Protein AF-A0A1I6D0N3-F1 (afdb_monomer_lite)

Secondary structure (DSSP, 8-state):
-HHHHHHTTHHHHHHHHGGGGGGHHHHHHHHHHHHHHHHHHHHHHHHHHHHHHHHHTT--HHHHGGGHHHHHHHHHHHHHHHHHHHHHHHHHHHHHHHHHHHHHHHHHHHHTTTTGGGS-HHHHHHHHHHHHHHHHHIIIIIHHHHHHHHHHHHHHHHHHHHH-THHHHHHHHHHHHHHHHHHHHHHHHHHHHHHHHHHHHHHHHHHHHHHHHHHHHHT---TTHHHHHHHTTHHHHHHHHHHHHTSTHHHHHHHHHHHHSPS-SSPEEEEET-TTTHHHHHHHHTT-EEEEEES-HHHHHHHHHHHHHTT---EEEE--TTS--SPTT--SEEEE-S-TTSSSSHHHHHHHHHHHTT-------SSSSHHHHHHHHHHHHHHHHT-HHHHHHHHHHHHHHHHHHHHHHTT--SPPPEEEEEE--S-TTS--BEESSSHHHHHHHHTT-EETTHHHHTT-EEPPPHHHHHHH--SEEEEE----SSTT----STTS-HHHHHHHHHHHHTSTTGGGSHHHHTT-B-

Sequence (526 aa):
MSGMLARLHLAGFAKLLVYLRPYWKGMAISVSSGTFHHLFAIAGTALAAYLVGLAATGGGREQIWPFLPVLALLVTLRVIMYFTDMYVAHEVAFRILVEFRIKIYQAVERVAPAYLLNMRSGQLASTLMADTEVLEWFFAHTAGSFLVAVLVSLVTLVMLGLVHWLLPLAVLPWMIVLFSVPFWLRTRADRQGRDTRDKLAEINSEAVDGVQGLREILCIGYSKKNENYWQGRSGSYSKHILGEMNSFKKDAWTELIDEHRPPGKPLKVLDIGTGPGFFALLLSGMGHRVTAIDCTDNMLAEAENNVRAAGYQVEFYNMDSHQLDFAGGTFDLIICRNLTWTLRDPIKDALARLEQAGIPVLFVDFYMEPMTNSTKSMLLLGEIMGEKQRAQEIVDFYNDQVDVVYSRLAGINGNKPDVYIECASKGPDDYGISYGNVGWGSIVTKAGGNNIAEPPLGEKSEALSPEYLVDNSPDIIILTGRHWSTPGSLRLGYVTSPDEARSSMEPFIRRPGWNTIDAVKNNRNG

Organism: NCBI:txid1121426

Radius of gyration: 35.49 Å; chains: 1; bounding box: 78×74×99 Å

pLDDT: mean 78.9, std 16.51, range [34.53, 98.19]

Foldseek 3Di:
DVVVCVVVVVVVVVVLVVLCVVVVVLLVLLLVLLLLLVVLVVVLVVLVVVLVVCVVVVNDPVVNVVCPVVSVVSVVSSVVSVVSNQVSQLVSLVVSLVVQLVVVVVVLVVCPPVPQLADVSVVVNVVSNVVSVVSSCCRSPNPSVVSSVVSNLVVVLVVLVVVPVVRSVVCVVVVVVVVCVCVVCVVVVVVVVVVVVVVVVVVVVVVVCVVVVVVVLQVQLDLVVVQVVCQVCLVVVLVVLVVCCVDCNLVVVLVVCVVPADDDPAWEEEEEQCFLNNPVQSSVVVRYAYEYEHLYPSRVVNNVVVCVVSVGDYHYDNDDPVDDPDDPPPGRYYDYDPCQSSDNGNPVVVVVVCVVVVNDDDDQDCWFCVPPRNLVNLCVVCVVVVNNVVSVVVSVVVVVVLVVQVVVVVPDDDQAFEEWEFAQLAALQDGGKTAACTGVNVVCVSSRHDYLVNVVAPHHIGGDDPVSCLVVQTQAYHYDFDCHPHPLGQHDDSNADPVNNVVSCVSNCVRPSNCNRNCSVVVRYD

InterPro domains:
  IPR002491 ABC transporter periplasmic binding domain [PS50983] (268-526)
  IPR011527 ABC transporter type 1, transmembrane domain [PF00664] (29-222)
  IPR011527 ABC transporter type 1, transmembrane domain [PS50929] (39-217)
  IPR029063 S-adenosyl-L-methionine-dependent methyltransferase superfamily [G3DSA:3.40.50.150] (249-357)
  IPR029063 S-adenosyl-L-methionine-dependent methyltransferase superfamily [SSF53335] (222-346)
  IPR036640 ABC transporter type 1, transmembrane domain superfamily [G3DSA:1.20.1560.10] (9-248)
  IPR036640 ABC transporter type 1, transmembrane domain superfamily [SSF90123] (15-240)
  IPR041698 Methyltransferase domain 25 [PF13649] (269-354)
  IPR050902 ABC Transporter Solute-Binding [PTHR30535] (346-524)

Structure (mmCIF, N/CA/C/O backbone):
data_AF-A0A1I6D0N3-F1
#
_entry.id   AF-A0A1I6D0N3-F1
#
loop_
_atom_site.group_PDB
_atom_site.id
_atom_site.type_symbol
_atom_site.label_atom_id
_atom_site.label_alt_id
_atom_site.label_comp_id
_atom_site.label_asym_id
_atom_site.label_entity_id
_atom_site.label_seq_id
_atom_site.pdbx_PDB_ins_code
_atom_site.Cartn_x
_atom_site.Cartn_y
_atom_site.Cartn_z
_atom_site.occupancy
_atom_site.B_iso_or_equiv
_atom_site.auth_seq_id
_atom_site.auth_comp_id
_atom_site.auth_asym_id
_atom_site.auth_atom_id
_atom_site.pdbx_PDB_model_num
ATOM 1 N N . MET A 1 1 ? -14.022 18.861 -30.958 1.00 40.09 1 MET A N 1
ATOM 2 C CA . MET A 1 1 ? -12.741 18.438 -30.336 1.00 40.09 1 MET A CA 1
ATOM 3 C C . MET A 1 1 ? -12.859 18.006 -28.867 1.00 40.09 1 MET A C 1
ATOM 5 O O . MET A 1 1 ? -12.194 17.042 -28.513 1.00 40.09 1 MET A O 1
ATOM 9 N N . SER A 1 2 ? -13.689 18.627 -28.009 1.00 44.53 2 SER A N 1
ATOM 10 C CA . SER A 1 2 ? -13.727 18.293 -26.564 1.00 44.53 2 SER A CA 1
ATOM 11 C C . SER A 1 2 ? -14.291 16.899 -26.223 1.00 44.53 2 SER A C 1
ATOM 13 O O . SER A 1 2 ? -13.794 16.256 -25.303 1.00 44.53 2 SER A O 1
ATOM 15 N N . GLY A 1 3 ? -15.251 16.374 -26.997 1.00 34.53 3 GLY A N 1
ATOM 16 C CA . GLY A 1 3 ? -15.843 15.045 -26.752 1.00 34.53 3 GLY A CA 1
ATOM 17 C C . GLY A 1 3 ? -14.919 13.854 -27.053 1.00 34.53 3 GLY A C 1
ATOM 18 O O . GLY A 1 3 ? -14.997 12.824 -26.386 1.00 34.53 3 GLY A O 1
ATOM 19 N N . MET A 1 4 ? -13.998 14.001 -28.012 1.00 37.34 4 MET A N 1
ATOM 20 C CA . MET A 1 4 ? -13.029 12.954 -28.371 1.00 37.34 4 MET A CA 1
ATOM 21 C C . MET A 1 4 ? -11.905 12.851 -27.327 1.00 37.34 4 MET A C 1
ATOM 23 O O . MET A 1 4 ? -11.496 11.755 -26.958 1.00 37.34 4 MET A O 1
ATOM 27 N N . LEU A 1 5 ? -11.475 13.993 -26.779 1.00 39.56 5 LEU A N 1
ATOM 28 C CA . LEU A 1 5 ? -10.474 14.076 -25.708 1.00 39.56 5 LEU A CA 1
ATOM 29 C C . LEU A 1 5 ? -10.996 13.535 -24.365 1.00 39.56 5 LEU A C 1
ATOM 31 O O . LEU A 1 5 ? -10.234 12.920 -23.619 1.00 39.56 5 LEU A O 1
ATOM 35 N N . ALA A 1 6 ? -12.291 13.712 -24.078 1.00 39.84 6 ALA A N 1
ATOM 36 C CA . ALA A 1 6 ? -12.935 13.173 -22.879 1.00 39.84 6 ALA A CA 1
ATOM 37 C C . ALA A 1 6 ? -13.032 11.636 -22.905 1.00 39.84 6 ALA A C 1
ATOM 39 O O . ALA A 1 6 ? -12.724 10.989 -21.908 1.00 39.84 6 ALA A O 1
ATOM 40 N N . ARG A 1 7 ? -13.360 11.036 -24.061 1.00 48.97 7 ARG A N 1
ATOM 41 C CA . ARG A 1 7 ? -13.402 9.567 -24.235 1.00 48.97 7 ARG A CA 1
ATOM 42 C C . ARG A 1 7 ? -12.024 8.894 -24.178 1.00 48.97 7 ARG A C 1
ATOM 44 O O . ARG A 1 7 ? -11.944 7.692 -23.957 1.00 48.97 7 ARG A O 1
ATOM 51 N N . LEU A 1 8 ? -10.942 9.654 -24.353 1.00 48.25 8 LEU A N 1
ATOM 52 C CA . LEU A 1 8 ? -9.568 9.147 -24.349 1.00 48.25 8 LEU A CA 1
ATOM 53 C C . LEU A 1 8 ? -8.839 9.311 -23.000 1.00 48.25 8 LEU A C 1
ATOM 55 O O . LEU A 1 8 ? -7.683 8.910 -22.924 1.00 48.25 8 LEU A O 1
ATOM 59 N N . HIS A 1 9 ? -9.462 9.873 -21.951 1.00 54.34 9 HIS A N 1
ATOM 60 C CA . HIS A 1 9 ? -8.785 10.308 -20.706 1.00 54.34 9 HIS A CA 1
ATOM 61 C C . HIS A 1 9 ? -7.622 11.312 -20.922 1.00 54.34 9 HIS A C 1
ATOM 63 O O . HIS A 1 9 ? -6.888 11.642 -19.993 1.00 54.34 9 HIS A O 1
ATOM 69 N N . LEU A 1 10 ? -7.494 11.893 -22.122 1.00 55.59 10 LEU A N 1
ATOM 70 C CA . LEU A 1 10 ? -6.483 12.906 -22.466 1.00 55.59 10 LEU A CA 1
ATOM 71 C C . LEU A 1 10 ? -6.702 14.241 -21.738 1.00 55.59 10 LEU A C 1
ATOM 73 O O . LEU A 1 10 ? -5.787 15.054 -21.656 1.00 55.59 10 LEU A O 1
ATOM 77 N N . ALA A 1 11 ? -7.895 14.471 -21.183 1.00 57.62 11 ALA A N 1
ATOM 78 C CA . ALA A 1 11 ? -8.196 15.668 -20.402 1.00 57.62 11 ALA A CA 1
ATOM 79 C C . ALA A 1 11 ? -7.363 15.762 -19.107 1.00 57.62 11 ALA A C 1
ATOM 81 O O . ALA A 1 11 ? -6.979 16.863 -18.717 1.00 57.62 11 ALA A O 1
ATOM 82 N N . GLY A 1 12 ? -7.056 14.629 -18.461 1.00 64.81 12 GLY A N 1
ATOM 83 C CA . GLY A 1 12 ? -6.162 14.588 -17.296 1.00 64.81 12 GLY A CA 1
ATOM 84 C C . GLY A 1 12 ? -4.713 14.878 -17.690 1.00 64.81 12 GLY A C 1
ATOM 85 O O . GLY A 1 12 ? -4.076 15.752 -17.111 1.00 64.81 12 GLY A O 1
ATOM 86 N N . PHE A 1 13 ? -4.242 14.233 -18.761 1.00 68.94 13 PHE A N 1
ATOM 87 C CA . PHE A 1 13 ? -2.912 14.446 -19.340 1.00 68.94 13 PHE A CA 1
ATOM 88 C C . PHE A 1 13 ? -2.682 15.913 -19.742 1.00 68.94 13 PHE A C 1
ATOM 90 O O . PHE A 1 13 ? -1.691 16.526 -19.357 1.00 68.94 13 PHE A O 1
ATOM 97 N N . ALA A 1 14 ? -3.642 16.519 -20.447 1.00 73.12 14 ALA A N 1
ATOM 98 C CA . ALA A 1 14 ? -3.571 17.918 -20.861 1.00 73.12 14 ALA A CA 1
ATOM 99 C C . ALA A 1 14 ? -3.561 18.892 -19.671 1.00 73.12 14 ALA A C 1
ATOM 101 O O . ALA A 1 14 ? -2.875 19.910 -19.727 1.00 73.12 14 ALA A O 1
ATOM 102 N N . LYS A 1 15 ? -4.281 18.581 -18.583 1.00 77.31 15 LYS A N 1
ATOM 103 C CA . LYS A 1 15 ? -4.237 19.372 -17.343 1.00 77.31 15 LYS A CA 1
ATOM 104 C C . LYS A 1 15 ? -2.877 19.272 -16.651 1.00 77.31 15 LYS A C 1
ATOM 106 O O . LYS A 1 15 ? -2.377 20.291 -16.189 1.00 77.31 15 LYS A O 1
ATOM 111 N N . LEU A 1 16 ? -2.263 18.088 -16.620 1.00 80.31 16 LEU A N 1
ATOM 112 C CA . LEU A 1 16 ? -0.935 17.887 -16.027 1.00 80.31 16 LEU A CA 1
ATOM 113 C C . LEU A 1 16 ? 0.164 18.619 -16.809 1.00 80.31 16 LEU A C 1
ATOM 115 O O . LEU A 1 16 ? 1.041 19.225 -16.200 1.00 80.31 16 LEU A O 1
ATOM 119 N N . LEU A 1 17 ? 0.073 18.669 -18.143 1.00 81.62 17 LEU A N 1
ATOM 120 C CA . LEU A 1 17 ? 1.025 19.415 -18.978 1.00 81.62 17 LEU A CA 1
ATOM 121 C C . LEU A 1 17 ? 1.063 20.923 -18.678 1.00 81.62 17 LEU A C 1
ATOM 123 O O . LEU A 1 17 ? 2.084 21.568 -18.909 1.00 81.62 17 LEU A O 1
ATOM 127 N N . VAL A 1 18 ? -0.013 21.509 -18.141 1.00 84.56 18 VAL A N 1
ATOM 128 C CA . VAL A 1 18 ? -0.022 22.931 -17.753 1.00 84.56 18 VAL A CA 1
ATOM 129 C C . VAL A 1 18 ? 1.000 23.213 -16.647 1.00 84.56 18 VAL A C 1
ATOM 131 O O . VAL A 1 18 ? 1.599 24.288 -16.643 1.00 84.56 18 VAL A O 1
ATOM 134 N N . TYR A 1 19 ? 1.264 22.244 -15.766 1.00 85.19 19 TYR A N 1
ATOM 135 C CA . TYR A 1 19 ? 2.221 22.383 -14.664 1.00 85.19 19 TYR A CA 1
ATOM 136 C C . TYR A 1 19 ? 3.685 22.369 -15.123 1.00 85.19 19 TYR A C 1
ATOM 138 O O . TYR A 1 19 ? 4.556 22.800 -14.377 1.00 85.19 19 TYR A O 1
ATOM 146 N N . LEU A 1 20 ? 3.963 21.975 -16.371 1.00 86.06 20 LEU A N 1
ATOM 147 C CA . LEU A 1 20 ? 5.297 22.100 -16.969 1.00 86.06 20 LEU A CA 1
ATOM 148 C C . LEU A 1 20 ? 5.605 23.523 -17.455 1.00 86.06 20 LEU A C 1
ATOM 150 O O . LEU A 1 20 ? 6.767 23.836 -17.704 1.00 86.06 20 LEU A O 1
ATOM 154 N N . ARG A 1 21 ? 4.601 24.406 -17.593 1.00 87.44 21 ARG A N 1
ATOM 155 C CA . ARG A 1 21 ? 4.797 25.765 -18.137 1.00 87.44 21 ARG A CA 1
ATOM 156 C C . ARG A 1 21 ? 5.858 26.587 -17.397 1.00 87.44 21 ARG A C 1
ATOM 158 O O . ARG A 1 21 ? 6.668 27.196 -18.089 1.00 87.44 21 ARG A O 1
ATOM 165 N N . PRO A 1 22 ? 5.911 26.627 -16.052 1.00 90.69 22 PRO A N 1
ATOM 166 C CA . PRO A 1 22 ? 6.953 27.374 -15.340 1.00 90.69 22 PRO A CA 1
ATOM 167 C C . PRO A 1 22 ? 8.358 26.795 -15.572 1.00 90.69 22 PRO A C 1
ATOM 169 O O . PRO A 1 22 ? 9.342 27.531 -15.584 1.00 90.69 22 PRO A O 1
ATOM 172 N N . TYR A 1 23 ? 8.438 25.488 -15.830 1.00 92.62 23 TYR A N 1
ATOM 173 C CA . TYR A 1 23 ? 9.673 24.716 -15.977 1.00 92.62 23 TYR A CA 1
ATOM 174 C C . TYR A 1 23 ? 10.038 24.424 -17.440 1.00 92.62 23 TYR A C 1
ATOM 176 O O . TYR A 1 23 ? 10.870 23.559 -17.719 1.00 92.62 23 TYR A O 1
ATOM 184 N N . TRP A 1 24 ? 9.459 25.166 -18.392 1.00 90.75 24 TRP A N 1
ATOM 185 C CA . TRP A 1 24 ? 9.611 24.906 -19.827 1.00 90.75 24 TRP A CA 1
ATOM 186 C C . TRP A 1 24 ? 11.070 24.904 -20.302 1.00 90.75 24 TRP A C 1
ATOM 188 O O . TRP A 1 24 ? 11.400 24.174 -21.230 1.00 90.75 24 TRP A O 1
ATOM 198 N N . LYS A 1 25 ? 11.953 25.685 -19.660 1.00 95.31 25 LYS A N 1
ATOM 199 C CA . LYS A 1 25 ? 13.389 25.717 -19.981 1.00 95.31 25 LYS A CA 1
ATOM 200 C C . LYS A 1 25 ? 14.073 24.395 -19.645 1.00 95.31 25 LYS A C 1
ATOM 202 O O . LYS A 1 25 ? 14.798 23.866 -20.478 1.00 95.31 25 LYS A O 1
ATOM 207 N N . GLY A 1 26 ? 13.814 23.854 -18.453 1.00 93.81 26 GLY A N 1
ATOM 208 C CA . GLY A 1 26 ? 14.340 22.551 -18.045 1.00 93.81 26 GLY A CA 1
ATOM 209 C C . GLY A 1 26 ? 13.805 21.448 -18.953 1.00 93.81 26 GLY A C 1
ATOM 210 O O . GLY A 1 26 ? 14.575 20.662 -19.492 1.00 93.81 26 GLY A O 1
ATOM 211 N N . MET A 1 27 ? 12.504 21.481 -19.247 1.00 93.06 27 MET A N 1
ATOM 212 C CA . MET A 1 27 ? 11.891 20.549 -20.193 1.00 93.06 27 MET A CA 1
ATOM 213 C C . MET A 1 27 ? 12.505 20.645 -21.599 1.00 93.06 27 MET A C 1
ATOM 215 O O . MET A 1 27 ? 12.766 19.626 -22.227 1.00 93.06 27 MET A O 1
ATOM 219 N N . ALA A 1 28 ? 12.781 21.853 -22.097 1.00 94.75 28 ALA A N 1
ATOM 220 C CA . ALA A 1 28 ? 13.428 22.046 -23.393 1.00 94.75 28 ALA A CA 1
ATOM 221 C C . ALA A 1 28 ? 14.863 21.495 -23.410 1.00 94.75 28 ALA A C 1
ATOM 223 O O . ALA A 1 28 ? 15.262 20.888 -24.403 1.00 94.75 28 ALA A O 1
ATOM 224 N N . ILE A 1 29 ? 15.621 21.666 -22.321 1.00 96.31 29 ILE A N 1
ATOM 225 C CA . ILE A 1 29 ? 16.972 21.105 -22.174 1.00 96.31 29 ILE A CA 1
ATOM 226 C C . ILE A 1 29 ? 16.918 19.576 -22.131 1.00 96.31 29 ILE A C 1
ATOM 228 O O . ILE A 1 29 ? 17.685 18.942 -22.852 1.00 96.31 29 ILE A O 1
ATOM 232 N N . SER A 1 30 ? 16.003 18.992 -21.353 1.00 95.75 30 SER A N 1
ATOM 233 C CA . SER A 1 30 ? 15.794 17.539 -21.294 1.00 95.75 30 SER A CA 1
ATOM 234 C C . SER A 1 30 ? 15.414 16.989 -22.670 1.00 95.75 30 SER A C 1
ATOM 236 O O . SER A 1 30 ? 16.158 16.193 -23.227 1.00 95.75 30 SER A O 1
ATOM 238 N N . VAL A 1 31 ? 14.364 17.512 -23.314 1.00 96.00 31 VAL A N 1
ATOM 239 C CA . VAL A 1 31 ? 13.933 17.049 -24.647 1.00 96.00 31 VAL A CA 1
ATOM 240 C C . VAL A 1 31 ? 15.037 17.208 -25.697 1.00 96.00 31 VAL A C 1
ATOM 242 O O . VAL A 1 31 ? 15.226 16.320 -26.531 1.00 96.00 31 VAL A O 1
ATOM 245 N N . SER A 1 32 ? 15.799 18.305 -25.666 1.00 96.62 32 SER A N 1
ATOM 246 C CA . SER A 1 32 ? 16.928 18.498 -26.586 1.00 96.62 32 SER A CA 1
ATOM 247 C C . SER A 1 32 ? 18.033 17.475 -26.328 1.00 96.62 32 SER A C 1
ATOM 249 O O . SER A 1 32 ? 18.493 16.820 -27.262 1.00 96.62 32 SER A O 1
ATOM 251 N N . SER A 1 33 ? 18.418 17.289 -25.064 1.00 97.38 33 SER A N 1
ATOM 252 C CA . 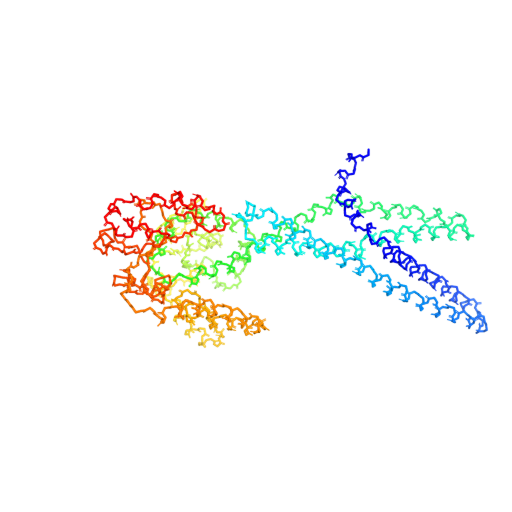SER A 1 33 ? 19.452 16.331 -24.657 1.00 97.38 33 SER A CA 1
ATOM 253 C C . SER A 1 33 ? 19.030 14.897 -24.975 1.00 97.38 33 SER A C 1
ATOM 255 O O . SER A 1 33 ? 19.789 14.175 -25.612 1.00 97.38 33 SER A O 1
ATOM 257 N N . GLY A 1 34 ? 17.794 14.504 -24.663 1.00 96.75 34 GLY A N 1
ATOM 258 C CA . GLY A 1 34 ? 17.230 13.201 -25.015 1.00 96.75 34 GLY A CA 1
ATOM 259 C C . GLY A 1 34 ? 17.187 12.973 -26.530 1.00 96.75 34 GLY A C 1
ATOM 260 O O . GLY A 1 34 ? 17.546 11.900 -27.016 1.00 96.75 34 GLY A O 1
ATOM 261 N N . THR A 1 35 ? 16.852 14.003 -27.314 1.00 97.38 35 THR A N 1
ATOM 262 C CA . THR A 1 35 ? 16.897 13.921 -28.784 1.00 97.38 35 THR A CA 1
ATOM 263 C C . THR A 1 35 ? 18.326 13.683 -29.277 1.00 97.38 35 THR A C 1
ATOM 265 O O . THR A 1 35 ? 18.564 12.743 -30.036 1.00 97.38 35 THR A O 1
ATOM 268 N N . PHE A 1 36 ? 19.303 14.469 -28.814 1.00 97.69 36 PHE A N 1
ATOM 269 C CA . PHE A 1 36 ? 20.709 14.284 -29.188 1.00 97.69 36 PHE A CA 1
ATOM 270 C C . PHE A 1 36 ? 21.286 12.954 -28.698 1.00 97.69 36 PHE A C 1
ATOM 272 O O . PHE A 1 36 ? 22.036 12.319 -29.434 1.00 97.69 36 PHE A O 1
ATOM 279 N N . HIS A 1 37 ? 20.899 12.483 -27.511 1.00 97.25 37 HIS A N 1
ATOM 280 C CA . HIS A 1 37 ? 21.268 11.167 -26.996 1.00 97.25 37 HIS A CA 1
ATOM 281 C C . HIS A 1 37 ? 20.932 10.059 -28.004 1.00 97.25 37 HIS A C 1
ATOM 283 O O . HIS A 1 37 ? 21.799 9.259 -28.369 1.00 97.25 37 HIS A O 1
ATOM 289 N N . HIS A 1 38 ? 19.694 10.038 -28.502 1.00 97.44 38 HIS A N 1
ATOM 290 C CA . HIS A 1 38 ? 19.274 9.048 -29.489 1.00 97.44 38 HIS A CA 1
ATOM 291 C C . HIS A 1 38 ? 19.898 9.283 -30.867 1.00 97.44 38 HIS A C 1
ATOM 293 O O . HIS A 1 38 ? 20.305 8.318 -31.511 1.00 97.44 38 HIS A O 1
ATOM 299 N N . LEU A 1 39 ? 20.037 10.533 -31.318 1.00 96.69 39 LEU A N 1
ATOM 300 C CA . LEU A 1 39 ? 20.673 10.828 -32.607 1.00 96.69 39 LEU A CA 1
ATOM 301 C C . LEU A 1 39 ? 22.152 10.419 -32.631 1.00 96.69 39 LEU A C 1
ATOM 303 O O . LEU A 1 39 ? 22.596 9.830 -33.613 1.00 96.69 39 LEU A O 1
ATOM 307 N N . PHE A 1 40 ? 22.906 10.650 -31.553 1.00 97.69 40 PHE A N 1
ATOM 308 C CA . PHE A 1 40 ? 24.288 10.177 -31.437 1.00 97.69 40 PHE A CA 1
ATOM 309 C C . PHE A 1 40 ? 24.373 8.655 -31.360 1.00 97.69 40 PHE A C 1
ATOM 311 O O . PHE A 1 40 ? 25.308 8.074 -31.908 1.00 97.69 40 PHE A O 1
ATOM 318 N N . ALA A 1 41 ? 23.391 7.994 -30.738 1.00 96.94 41 ALA A N 1
ATOM 319 C CA . ALA A 1 41 ? 23.299 6.539 -30.775 1.00 96.94 41 ALA A CA 1
ATOM 320 C C . ALA A 1 41 ? 23.098 6.030 -32.211 1.00 96.94 41 ALA A C 1
ATOM 322 O O . ALA A 1 41 ? 23.856 5.175 -32.656 1.00 96.94 41 ALA A O 1
ATOM 323 N N . ILE A 1 42 ? 22.145 6.602 -32.956 1.00 95.12 42 ILE A N 1
ATOM 324 C CA . ILE A 1 42 ? 21.871 6.239 -34.354 1.00 95.12 42 ILE A CA 1
ATOM 325 C C . ILE A 1 42 ? 23.097 6.508 -35.236 1.00 95.12 42 ILE A C 1
ATOM 327 O O . ILE A 1 42 ? 23.515 5.628 -35.984 1.00 95.12 42 ILE A O 1
ATOM 331 N N . ALA A 1 43 ? 23.710 7.689 -35.119 1.00 94.81 43 ALA A N 1
ATOM 332 C CA . ALA A 1 43 ? 24.905 8.055 -35.875 1.00 94.81 43 ALA A CA 1
ATOM 333 C C . ALA A 1 43 ? 26.097 7.143 -35.546 1.00 94.81 43 ALA A C 1
ATOM 335 O O . ALA A 1 43 ? 26.794 6.690 -36.451 1.00 94.81 43 ALA A O 1
ATOM 336 N N . GLY A 1 44 ? 26.307 6.829 -34.264 1.00 95.94 44 GLY A N 1
ATOM 337 C CA . GLY A 1 44 ? 27.352 5.910 -33.818 1.00 95.94 44 GLY A CA 1
ATOM 338 C C . GLY A 1 44 ? 27.137 4.491 -34.344 1.00 95.94 44 GLY A C 1
ATOM 339 O O . GLY A 1 44 ? 28.078 3.878 -34.840 1.00 95.94 44 GLY A O 1
ATOM 340 N N . THR A 1 45 ? 25.900 3.986 -34.312 1.00 94.75 45 THR A N 1
ATOM 341 C CA . THR A 1 45 ? 25.553 2.675 -34.880 1.00 94.75 45 THR A CA 1
ATOM 342 C C . THR A 1 45 ? 25.718 2.651 -36.399 1.00 94.75 45 THR A C 1
ATOM 344 O O . THR A 1 45 ? 26.263 1.685 -36.928 1.00 94.75 45 THR A O 1
ATOM 347 N N . ALA A 1 46 ? 25.316 3.709 -37.107 1.00 92.88 46 ALA A N 1
ATOM 348 C CA . ALA A 1 46 ? 25.508 3.818 -38.552 1.00 92.88 46 ALA A CA 1
ATOM 349 C C . ALA A 1 46 ? 26.999 3.858 -38.930 1.00 92.88 46 ALA A C 1
ATOM 351 O O . ALA A 1 46 ? 27.425 3.140 -39.834 1.00 92.88 46 ALA A O 1
ATOM 352 N N . LEU A 1 47 ? 27.807 4.637 -38.201 1.00 95.00 47 LEU A N 1
ATOM 353 C CA . LEU A 1 47 ? 29.256 4.690 -38.392 1.00 95.00 47 LEU A CA 1
ATOM 354 C C . LEU A 1 47 ? 29.910 3.337 -38.086 1.00 95.00 47 LEU A C 1
ATOM 356 O O . LEU A 1 47 ? 30.751 2.880 -38.852 1.00 95.00 47 LEU A O 1
ATOM 360 N N . ALA A 1 48 ? 29.501 2.661 -37.012 1.00 94.69 48 ALA A N 1
ATOM 361 C CA . ALA A 1 48 ? 29.996 1.326 -36.688 1.00 94.69 48 ALA A CA 1
ATOM 362 C C . ALA A 1 48 ? 29.657 0.310 -37.792 1.00 94.69 48 ALA A C 1
ATOM 364 O O . ALA A 1 48 ? 30.533 -0.440 -38.216 1.00 94.69 48 ALA A O 1
ATOM 365 N N . ALA A 1 49 ? 28.423 0.323 -38.309 1.00 94.25 49 ALA A N 1
ATOM 366 C CA . ALA A 1 49 ? 28.016 -0.530 -39.426 1.00 94.25 49 ALA A CA 1
ATOM 367 C C . ALA A 1 49 ? 28.845 -0.253 -40.691 1.00 94.25 49 ALA A C 1
ATOM 369 O O . ALA A 1 49 ? 29.282 -1.191 -41.358 1.00 94.25 49 ALA A O 1
ATOM 370 N N . TYR A 1 50 ? 29.125 1.021 -40.984 1.00 93.69 50 TYR A N 1
ATOM 371 C CA . TYR A 1 50 ? 30.005 1.415 -42.084 1.00 93.69 50 TYR A CA 1
ATOM 372 C C . TYR A 1 50 ? 31.436 0.886 -41.905 1.00 93.69 50 TYR A C 1
ATOM 374 O O . TYR A 1 50 ? 31.986 0.301 -42.834 1.00 93.69 50 TYR A O 1
ATOM 382 N N . LEU A 1 51 ? 32.026 1.021 -40.711 1.00 94.25 51 LEU A N 1
ATOM 383 C CA . LEU A 1 51 ? 33.381 0.529 -40.429 1.00 94.25 51 LEU A CA 1
ATOM 384 C C . LEU A 1 51 ? 33.482 -0.996 -40.523 1.00 94.25 51 LEU A C 1
ATOM 386 O O . LEU A 1 51 ? 34.465 -1.511 -41.053 1.00 94.25 51 LEU A O 1
ATOM 390 N N . VAL A 1 52 ? 32.458 -1.716 -40.053 1.00 94.31 52 VAL A N 1
ATOM 391 C CA . VAL A 1 52 ? 32.366 -3.175 -40.207 1.00 94.31 52 VAL A CA 1
ATOM 392 C C . VAL A 1 52 ? 32.264 -3.556 -41.683 1.00 94.31 52 VAL A C 1
ATOM 394 O O . VAL A 1 52 ? 32.973 -4.458 -42.123 1.00 94.31 52 VAL A O 1
ATOM 397 N N . GLY A 1 53 ? 31.437 -2.851 -42.461 1.00 94.25 53 GLY A N 1
ATOM 398 C CA . GLY A 1 53 ? 31.332 -3.059 -43.905 1.00 94.25 53 GLY A CA 1
ATOM 399 C C . GLY A 1 53 ? 32.665 -2.838 -44.620 1.00 94.25 53 GLY A C 1
ATOM 400 O O . GLY A 1 53 ? 33.091 -3.687 -45.398 1.00 94.25 53 GLY A O 1
ATOM 401 N N . LEU A 1 54 ? 33.364 -1.750 -44.290 1.00 93.38 54 LEU A N 1
ATOM 402 C CA . LEU A 1 54 ? 34.658 -1.409 -44.874 1.00 93.38 54 LEU A CA 1
ATOM 403 C C . LEU A 1 54 ? 35.729 -2.462 -44.551 1.00 93.38 54 LEU A C 1
ATOM 405 O O . LEU A 1 54 ? 36.463 -2.885 -45.444 1.00 93.38 54 LEU A O 1
ATOM 409 N N . ALA A 1 55 ? 35.770 -2.948 -43.308 1.00 92.81 55 ALA A N 1
ATOM 410 C CA . ALA A 1 55 ? 36.640 -4.054 -42.912 1.00 92.81 55 ALA A CA 1
ATOM 411 C C . ALA A 1 55 ? 36.297 -5.357 -43.660 1.00 92.81 55 ALA A C 1
ATOM 413 O O . ALA A 1 55 ? 37.197 -6.047 -44.136 1.00 92.81 55 ALA A O 1
ATOM 414 N N . ALA A 1 56 ? 35.006 -5.671 -43.817 1.00 94.25 56 ALA A N 1
ATOM 415 C CA . ALA A 1 56 ? 34.542 -6.862 -44.529 1.00 94.25 56 ALA A CA 1
ATOM 416 C C . ALA A 1 56 ? 34.878 -6.832 -46.031 1.00 94.25 56 ALA A C 1
ATOM 418 O O . ALA A 1 56 ? 35.145 -7.876 -46.620 1.00 94.25 56 ALA A O 1
ATOM 419 N N . THR A 1 57 ? 34.924 -5.647 -46.647 1.00 94.62 57 THR A N 1
ATOM 420 C CA . THR A 1 57 ? 35.337 -5.462 -48.050 1.00 94.62 57 THR A CA 1
ATOM 421 C C . THR A 1 57 ? 36.857 -5.383 -48.249 1.00 94.62 57 THR A C 1
ATOM 423 O O . THR A 1 57 ? 37.311 -5.099 -49.354 1.00 94.62 57 THR A O 1
ATOM 426 N N . GLY A 1 58 ? 37.658 -5.628 -47.203 1.00 91.06 58 GLY A N 1
ATOM 427 C CA . GLY A 1 58 ? 39.124 -5.625 -47.274 1.00 91.06 58 GLY A CA 1
ATOM 428 C C . GLY A 1 58 ? 39.785 -4.262 -47.035 1.00 91.06 58 GLY A C 1
ATOM 429 O O . GLY A 1 58 ? 40.952 -4.081 -47.377 1.00 91.06 58 GLY A O 1
ATOM 430 N N . GLY A 1 59 ? 39.065 -3.298 -46.454 1.00 89.25 59 GLY A N 1
ATOM 431 C CA . GLY A 1 59 ? 39.596 -1.984 -46.095 1.00 89.25 59 GLY A CA 1
ATOM 432 C C . GLY A 1 59 ? 40.750 -2.076 -45.091 1.00 89.25 59 GLY A C 1
ATOM 433 O O . GLY A 1 59 ? 40.662 -2.754 -44.066 1.00 89.25 59 GLY A O 1
ATOM 434 N N . GLY A 1 60 ? 41.852 -1.387 -45.393 1.00 89.69 60 GLY A N 1
ATOM 435 C CA . GLY A 1 60 ? 43.063 -1.384 -44.570 1.00 89.69 60 GLY A CA 1
ATOM 436 C C . GLY A 1 60 ? 42.963 -0.493 -43.326 1.00 89.69 60 GLY A C 1
ATOM 437 O O . GLY A 1 60 ? 42.081 0.358 -43.204 1.00 89.69 60 GLY A O 1
ATOM 438 N N . ARG A 1 61 ? 43.929 -0.640 -42.407 1.00 87.94 61 ARG A N 1
ATOM 439 C CA . ARG A 1 61 ? 44.002 0.131 -41.146 1.00 87.94 61 ARG A CA 1
ATOM 440 C C . ARG A 1 61 ? 43.919 1.645 -41.360 1.00 87.94 61 ARG A C 1
ATOM 442 O O . ARG A 1 61 ? 43.251 2.324 -40.586 1.00 87.94 61 ARG A O 1
ATOM 449 N N . GLU A 1 62 ? 44.537 2.153 -42.424 1.00 91.00 62 GLU A N 1
ATOM 450 C CA . GLU A 1 62 ? 44.564 3.583 -42.763 1.00 91.00 62 GLU A CA 1
ATOM 451 C C . GLU A 1 62 ? 43.176 4.169 -43.058 1.00 91.00 62 GLU A C 1
ATOM 453 O O . GLU A 1 62 ? 42.944 5.347 -42.808 1.00 91.0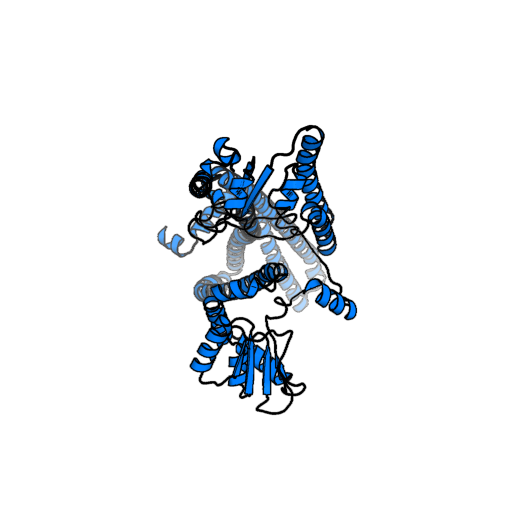0 62 GLU A O 1
ATOM 458 N N . GLN A 1 63 ? 42.233 3.347 -43.528 1.00 89.56 63 GLN A N 1
ATOM 459 C CA . GLN A 1 63 ? 40.865 3.777 -43.822 1.00 89.56 63 GLN A CA 1
ATOM 460 C C . GLN A 1 63 ? 39.953 3.731 -42.586 1.00 89.56 63 GLN A C 1
ATOM 462 O O . GLN A 1 63 ? 38.957 4.443 -42.542 1.00 89.56 63 GLN A O 1
ATOM 467 N N . ILE A 1 64 ? 40.278 2.914 -41.577 1.00 91.56 64 ILE A N 1
ATOM 468 C CA . ILE A 1 64 ? 39.439 2.700 -40.384 1.00 91.56 64 ILE A CA 1
ATOM 469 C C . ILE A 1 64 ? 39.847 3.629 -39.236 1.00 91.56 64 ILE A C 1
ATOM 471 O O . ILE A 1 64 ? 38.991 4.214 -38.571 1.00 91.56 64 ILE A O 1
ATOM 475 N N . TRP A 1 65 ? 41.153 3.781 -38.994 1.00 93.19 65 TRP A N 1
ATOM 476 C CA . TRP A 1 65 ? 41.685 4.540 -37.856 1.00 93.19 65 TRP A CA 1
ATOM 477 C C . TRP A 1 65 ? 41.166 5.981 -37.728 1.00 93.19 65 TRP A C 1
ATOM 479 O O . TRP A 1 65 ? 40.840 6.367 -36.604 1.00 93.19 65 TRP A O 1
ATOM 489 N N . PRO A 1 66 ? 41.002 6.762 -38.815 1.00 94.56 66 PRO A N 1
ATOM 490 C CA . PRO A 1 66 ? 40.493 8.133 -38.726 1.00 94.56 66 PRO A CA 1
ATOM 491 C C . PRO A 1 66 ? 39.079 8.248 -38.136 1.00 94.56 66 PRO A C 1
ATOM 493 O O . PRO A 1 66 ? 38.728 9.282 -37.571 1.00 94.56 66 PRO A O 1
ATOM 496 N N . PHE A 1 67 ? 38.266 7.193 -38.231 1.00 94.56 67 PHE A N 1
ATOM 497 C CA . PHE A 1 67 ? 36.886 7.197 -37.743 1.00 94.56 67 PHE A CA 1
ATOM 498 C C . PHE A 1 67 ? 36.749 6.751 -36.283 1.00 94.56 67 PHE A C 1
ATOM 500 O O . PHE A 1 67 ? 35.716 7.017 -35.668 1.00 94.56 67 PHE A O 1
ATOM 507 N N . LEU A 1 68 ? 37.768 6.112 -35.694 1.00 93.62 68 LEU A N 1
ATOM 508 C CA . LEU A 1 68 ? 37.711 5.674 -34.293 1.00 93.62 68 LEU A CA 1
ATOM 509 C C . LEU A 1 68 ? 37.581 6.847 -33.302 1.00 93.62 68 LEU A C 1
ATOM 511 O O . LEU A 1 68 ? 36.736 6.752 -32.410 1.00 93.62 68 LEU A O 1
ATOM 515 N N . PRO A 1 69 ? 38.311 7.975 -33.451 1.00 97.00 69 PRO A N 1
ATOM 516 C CA . PRO A 1 69 ? 38.097 9.153 -32.609 1.00 97.00 69 PRO A CA 1
ATOM 517 C C . PRO A 1 69 ? 36.694 9.747 -32.763 1.00 97.00 69 PRO A C 1
ATOM 519 O O . PRO A 1 69 ? 36.099 10.182 -31.781 1.00 97.00 69 PRO A O 1
ATOM 522 N N . VAL A 1 70 ? 36.136 9.728 -33.979 1.00 96.62 70 VAL A N 1
ATOM 523 C CA . VAL A 1 70 ? 34.770 10.210 -34.248 1.00 96.62 70 VAL A CA 1
ATOM 524 C C . VAL A 1 70 ? 33.745 9.324 -33.544 1.00 96.62 70 VAL A C 1
ATOM 526 O O . VAL A 1 70 ? 32.836 9.831 -32.891 1.00 96.62 70 VAL A O 1
ATOM 529 N N . LEU A 1 71 ? 33.915 8.002 -33.612 1.00 95.69 71 LEU A N 1
ATOM 530 C CA . LEU A 1 71 ? 33.063 7.056 -32.899 1.00 95.69 71 LEU A CA 1
ATOM 531 C C . LEU A 1 71 ? 33.157 7.253 -31.378 1.00 95.69 71 LEU A C 1
ATOM 533 O O . LEU A 1 71 ? 32.128 7.316 -30.706 1.00 95.69 71 LEU A O 1
ATOM 537 N N . ALA A 1 72 ? 34.370 7.412 -30.840 1.00 96.62 72 ALA A N 1
ATOM 538 C CA . ALA A 1 72 ? 34.589 7.690 -29.421 1.00 96.62 72 ALA A CA 1
ATOM 539 C C . ALA A 1 72 ? 33.925 9.006 -28.982 1.00 96.62 72 ALA A C 1
ATOM 541 O O . ALA A 1 72 ? 33.292 9.057 -27.925 1.00 96.62 72 ALA A O 1
ATOM 542 N N . LEU A 1 73 ? 33.99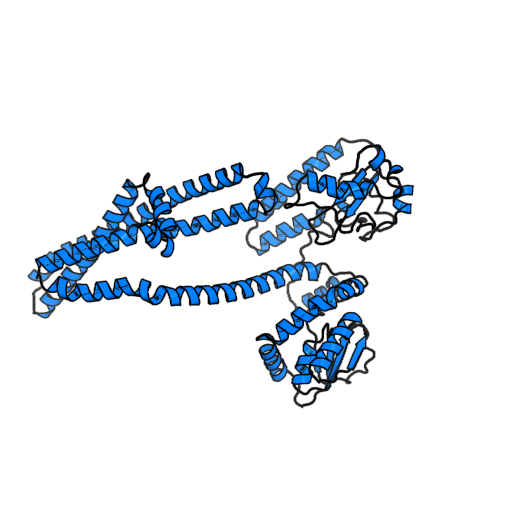8 10.050 -29.814 1.00 97.81 73 LEU A N 1
ATOM 543 C CA . LEU A 1 73 ? 33.323 11.323 -29.573 1.00 97.81 73 LEU A CA 1
ATOM 544 C C . LEU A 1 73 ? 31.798 11.157 -29.558 1.00 97.81 73 LEU A C 1
ATOM 546 O O . LEU A 1 73 ? 31.154 11.633 -28.628 1.00 97.81 73 LEU A O 1
ATOM 550 N N . LEU A 1 74 ? 31.216 10.449 -30.532 1.00 97.56 74 LEU A N 1
ATOM 551 C CA . LEU A 1 74 ? 29.770 10.199 -30.590 1.00 97.56 74 LEU A CA 1
ATOM 552 C C . LEU A 1 74 ? 29.269 9.431 -29.362 1.00 97.56 74 LEU A C 1
ATOM 554 O O . LEU A 1 74 ? 28.243 9.791 -28.787 1.00 97.56 74 LEU A O 1
ATOM 558 N N . VAL A 1 75 ? 30.005 8.405 -28.924 1.00 97.00 75 VAL A N 1
ATOM 559 C CA . VAL A 1 75 ? 29.678 7.650 -27.705 1.00 97.00 75 VAL A CA 1
ATOM 560 C C . VAL A 1 75 ? 29.781 8.544 -26.469 1.00 97.00 75 VAL A C 1
ATOM 562 O O . VAL A 1 75 ? 28.880 8.537 -25.634 1.00 97.00 75 VAL A O 1
ATOM 565 N N . THR A 1 76 ? 30.828 9.362 -26.371 1.00 97.88 76 THR A N 1
ATOM 566 C CA . THR A 1 76 ? 31.018 10.282 -25.241 1.00 97.88 76 THR A CA 1
ATOM 567 C C . THR A 1 76 ? 29.896 11.318 -25.177 1.00 97.88 76 THR A C 1
ATOM 569 O O . THR A 1 76 ? 29.269 11.489 -24.133 1.00 97.88 76 THR A O 1
ATOM 572 N N . LEU A 1 77 ? 29.573 11.961 -26.302 1.00 97.88 77 LEU A N 1
ATOM 573 C CA . LEU A 1 77 ? 28.477 12.926 -26.390 1.00 97.88 77 LEU A CA 1
ATOM 574 C C . LEU A 1 77 ? 27.127 12.274 -26.079 1.00 97.88 77 LEU A C 1
ATOM 576 O O . LEU A 1 77 ? 26.336 12.853 -25.340 1.00 97.88 77 LEU A O 1
ATOM 580 N N . ARG A 1 78 ? 26.876 11.049 -26.558 1.00 97.38 78 ARG A N 1
ATOM 581 C CA . ARG A 1 78 ? 25.678 10.274 -26.199 1.00 97.38 78 ARG A CA 1
ATOM 582 C C . ARG A 1 78 ? 25.542 10.105 -24.685 1.00 97.38 78 ARG A C 1
ATOM 584 O O . ARG A 1 78 ? 24.432 10.238 -24.169 1.00 97.38 78 ARG A O 1
ATOM 591 N N . VAL A 1 79 ? 26.635 9.775 -23.996 1.00 97.88 79 VAL A N 1
ATOM 592 C CA . VAL A 1 79 ? 26.655 9.577 -22.539 1.00 97.88 79 VAL A CA 1
ATOM 593 C C . VAL A 1 79 ? 26.409 10.899 -21.813 1.00 97.88 79 VAL A C 1
ATOM 595 O O . VAL A 1 79 ? 25.555 10.950 -20.934 1.00 97.88 79 VAL A O 1
ATOM 598 N N . ILE A 1 80 ? 27.068 11.987 -22.222 1.00 98.19 80 ILE A N 1
ATOM 599 C CA . ILE A 1 80 ? 26.842 13.321 -21.639 1.00 98.19 80 ILE A CA 1
ATOM 600 C C . ILE A 1 80 ? 25.376 13.739 -21.806 1.00 98.19 80 ILE A C 1
ATOM 602 O O . ILE A 1 80 ? 24.750 14.188 -20.847 1.00 98.19 80 ILE A O 1
ATOM 606 N N . MET A 1 81 ? 24.804 13.549 -22.997 1.00 98.12 81 MET A N 1
ATOM 607 C CA . MET A 1 81 ? 23.406 13.884 -23.266 1.00 98.12 81 MET A CA 1
ATOM 608 C C . MET A 1 81 ? 22.432 13.020 -22.458 1.00 98.12 81 MET A C 1
ATOM 610 O O . MET A 1 81 ? 21.445 13.548 -21.960 1.00 98.12 81 MET A O 1
ATOM 614 N N . TYR A 1 82 ? 22.731 11.729 -22.268 1.00 96.56 82 TYR A N 1
ATOM 615 C CA . TYR A 1 82 ? 21.945 10.838 -21.406 1.00 96.56 82 TYR A CA 1
ATOM 616 C C . TYR A 1 82 ? 21.895 11.342 -19.963 1.00 96.56 82 TYR A C 1
ATOM 618 O O . TYR A 1 82 ? 20.818 11.494 -19.398 1.00 96.56 82 TYR A O 1
ATOM 626 N N . PHE A 1 83 ? 23.060 11.627 -19.375 1.00 97.50 83 PHE A N 1
ATOM 627 C CA . PHE A 1 83 ? 23.129 12.126 -18.003 1.00 97.50 83 PHE A CA 1
ATOM 628 C C . PHE A 1 83 ? 22.458 13.492 -17.865 1.00 97.50 83 PHE A C 1
ATOM 630 O O . PHE A 1 83 ? 21.765 13.727 -16.880 1.00 97.50 83 PHE A O 1
ATOM 637 N N . THR A 1 84 ? 22.624 14.368 -18.859 1.00 96.56 84 THR A N 1
ATOM 638 C CA . THR A 1 84 ? 21.976 15.685 -18.873 1.00 96.56 84 THR A CA 1
ATOM 639 C C . THR A 1 84 ? 20.455 15.556 -18.911 1.00 96.56 84 THR A C 1
ATOM 641 O O . THR A 1 84 ? 19.777 16.185 -18.103 1.00 96.56 84 THR A O 1
ATOM 644 N N . ASP A 1 85 ? 19.918 14.724 -19.809 1.00 94.69 85 ASP A N 1
ATOM 645 C CA . ASP A 1 85 ? 18.481 14.458 -19.901 1.00 94.69 85 ASP A CA 1
ATOM 646 C C . ASP A 1 85 ? 17.945 13.875 -18.590 1.00 94.69 85 ASP A C 1
ATOM 648 O O . ASP A 1 85 ? 17.050 14.453 -17.978 1.00 94.69 85 ASP A O 1
ATOM 652 N N . MET A 1 86 ? 18.577 12.806 -18.098 1.00 93.38 86 MET A N 1
ATOM 653 C CA . MET A 1 86 ? 18.185 12.121 -16.867 1.00 93.38 86 MET A CA 1
ATOM 654 C C . MET A 1 86 ? 18.163 13.069 -15.663 1.00 93.38 86 MET A C 1
ATOM 656 O O . MET A 1 86 ? 17.192 13.088 -14.907 1.00 93.38 86 MET A O 1
ATOM 660 N N . TYR A 1 87 ? 19.212 13.877 -15.495 1.00 95.94 87 TYR A N 1
ATOM 661 C CA . TYR A 1 87 ? 19.328 14.816 -14.384 1.00 95.94 87 TYR A CA 1
ATOM 662 C C . TYR A 1 87 ? 18.273 15.925 -14.466 1.00 95.94 87 TYR A C 1
ATOM 664 O O . TYR A 1 87 ? 17.537 16.156 -13.508 1.00 95.94 87 TYR A O 1
ATOM 672 N N . VAL A 1 88 ? 18.162 16.593 -15.620 1.00 95.50 88 VAL A N 1
ATOM 673 C CA . VAL A 1 88 ? 17.256 17.738 -15.784 1.00 95.50 88 VAL A CA 1
ATOM 674 C C . VAL A 1 88 ? 15.791 17.299 -15.738 1.00 95.50 88 VAL A C 1
ATOM 676 O O . VAL A 1 88 ? 14.967 18.004 -15.154 1.00 95.50 88 VAL A O 1
ATOM 679 N N . ALA A 1 89 ? 15.451 16.137 -16.302 1.00 93.50 89 ALA A N 1
ATOM 680 C CA . ALA A 1 89 ? 14.095 15.597 -16.258 1.00 93.50 89 ALA A CA 1
ATOM 681 C C . ALA A 1 89 ? 13.640 15.311 -14.817 1.00 93.50 89 ALA A C 1
ATOM 683 O O . ALA A 1 89 ? 12.541 15.717 -14.431 1.00 93.50 89 ALA A O 1
ATOM 684 N N . HIS A 1 90 ? 14.500 14.694 -13.999 1.00 94.88 90 HIS A N 1
ATOM 685 C CA . HIS A 1 90 ? 14.214 14.463 -12.580 1.00 94.88 90 HIS A CA 1
ATOM 686 C C . HIS A 1 90 ? 14.162 15.766 -11.787 1.00 94.88 90 HIS A C 1
ATOM 688 O O . HIS A 1 90 ? 13.263 15.942 -10.972 1.00 94.88 90 HIS A O 1
ATOM 694 N N . GLU A 1 91 ? 15.060 16.718 -12.049 1.00 94.75 91 GLU A N 1
ATOM 695 C CA . GLU A 1 91 ? 15.021 18.020 -11.380 1.00 94.75 91 GLU A CA 1
ATOM 696 C C . GLU A 1 91 ? 13.686 18.743 -11.635 1.00 94.75 91 GLU A C 1
ATOM 698 O O . GLU A 1 91 ? 13.059 19.257 -10.705 1.00 94.75 91 GLU A O 1
ATOM 703 N N . VAL A 1 92 ? 13.214 18.751 -12.887 1.00 93.44 92 VAL A N 1
ATOM 704 C CA . VAL A 1 92 ? 11.905 19.313 -13.253 1.00 93.44 92 VAL A CA 1
ATOM 705 C C . VAL A 1 92 ? 10.772 18.547 -12.570 1.00 93.44 92 VAL A C 1
ATOM 707 O O . VAL A 1 92 ? 9.880 19.177 -11.998 1.00 93.44 92 VAL A O 1
ATOM 710 N N . ALA A 1 93 ? 10.811 17.212 -12.587 1.00 92.75 93 ALA A N 1
ATOM 711 C CA . ALA A 1 93 ? 9.802 16.380 -11.943 1.00 92.75 93 ALA A CA 1
ATOM 712 C C . ALA A 1 93 ? 9.726 16.650 -10.434 1.00 92.75 93 ALA A C 1
ATOM 714 O O . ALA A 1 93 ? 8.650 16.969 -9.936 1.00 92.75 93 ALA A O 1
ATOM 715 N N . PHE A 1 94 ? 10.851 16.636 -9.714 1.00 93.06 94 PHE A N 1
ATOM 716 C CA . PHE A 1 94 ? 10.887 16.890 -8.272 1.00 93.06 94 PHE A CA 1
ATOM 717 C C . PHE A 1 94 ? 10.396 18.292 -7.907 1.00 93.06 94 PHE A C 1
ATOM 719 O O . PHE A 1 94 ? 9.621 18.437 -6.962 1.00 93.06 94 PHE A O 1
ATOM 726 N N . ARG A 1 95 ? 10.764 19.329 -8.672 1.00 92.38 95 ARG A N 1
ATOM 727 C CA . ARG A 1 95 ? 10.241 20.692 -8.455 1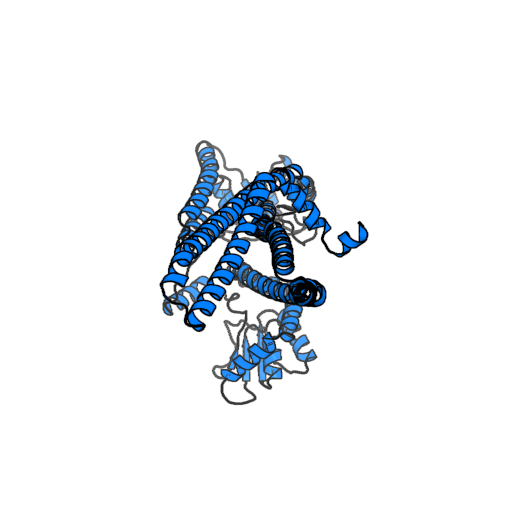.00 92.38 95 ARG A CA 1
ATOM 728 C C . ARG A 1 95 ? 8.717 20.740 -8.596 1.00 92.38 95 ARG A C 1
ATOM 730 O O . ARG A 1 95 ? 8.036 21.342 -7.766 1.00 92.38 95 ARG A O 1
ATOM 737 N N . ILE A 1 96 ? 8.177 20.059 -9.607 1.00 91.31 96 ILE A N 1
ATOM 738 C CA . ILE A 1 96 ? 6.731 19.938 -9.813 1.00 91.31 96 ILE A CA 1
ATOM 739 C C . ILE A 1 96 ? 6.079 19.156 -8.663 1.00 91.31 96 ILE A C 1
ATOM 741 O O . ILE A 1 96 ? 5.053 19.594 -8.145 1.00 91.31 96 ILE A O 1
ATOM 745 N N . LEU A 1 97 ? 6.675 18.049 -8.215 1.00 90.38 97 LEU A N 1
ATOM 746 C CA . LEU A 1 97 ? 6.172 17.261 -7.085 1.00 90.38 97 LEU A CA 1
ATOM 747 C C . LEU A 1 97 ? 6.102 18.077 -5.798 1.00 90.38 97 LEU A C 1
ATOM 749 O O . LEU A 1 97 ? 5.091 18.013 -5.105 1.00 90.38 97 LEU A O 1
ATOM 753 N N . VAL A 1 98 ? 7.126 18.878 -5.497 1.00 90.06 98 VAL A N 1
ATOM 754 C CA . VAL A 1 98 ? 7.118 19.775 -4.332 1.00 90.06 98 VAL A CA 1
ATOM 755 C C . VAL A 1 98 ? 5.946 20.755 -4.416 1.00 90.06 98 VAL A C 1
ATOM 757 O O . VAL A 1 98 ? 5.196 20.896 -3.451 1.00 90.06 98 VAL A O 1
ATOM 760 N N . GLU A 1 99 ? 5.711 21.377 -5.575 1.00 89.12 99 GLU A N 1
ATOM 761 C CA . GLU A 1 99 ? 4.541 22.244 -5.759 1.00 89.12 99 GLU A CA 1
ATOM 762 C C . GLU A 1 99 ? 3.212 21.504 -5.586 1.00 89.12 99 GLU A C 1
ATOM 764 O O . GLU A 1 99 ? 2.274 22.050 -5.001 1.00 89.12 99 GLU A O 1
ATOM 769 N N . PHE A 1 100 ? 3.102 20.283 -6.113 1.00 88.00 100 PHE A N 1
ATOM 770 C CA . PHE A 1 100 ? 1.899 19.469 -5.963 1.00 88.00 100 PHE A CA 1
ATOM 771 C C . PHE A 1 100 ? 1.659 19.091 -4.504 1.00 88.00 100 PHE A C 1
ATOM 773 O O . PHE A 1 100 ? 0.533 19.243 -4.034 1.00 88.00 100 PHE A O 1
ATOM 780 N N . ARG A 1 101 ? 2.700 18.686 -3.770 1.00 87.38 101 ARG A N 1
ATOM 781 C CA . ARG A 1 101 ? 2.616 18.373 -2.337 1.00 87.38 101 ARG A CA 1
ATOM 782 C C . ARG A 1 101 ? 2.158 19.587 -1.532 1.00 87.38 101 ARG A C 1
ATOM 784 O O . ARG A 1 101 ? 1.249 19.451 -0.720 1.00 87.38 101 ARG A O 1
ATOM 791 N N . ILE A 1 102 ? 2.689 20.781 -1.816 1.00 88.19 102 ILE A N 1
ATOM 792 C CA . ILE A 1 102 ? 2.251 22.030 -1.168 1.00 88.19 102 ILE A CA 1
ATOM 793 C C . ILE A 1 102 ? 0.790 22.352 -1.515 1.00 88.19 102 ILE A C 1
ATOM 795 O O . ILE A 1 102 ? 0.006 22.661 -0.622 1.00 88.19 102 ILE A O 1
ATOM 799 N N . LYS A 1 103 ? 0.390 22.253 -2.790 1.00 86.88 103 LYS A N 1
ATOM 800 C CA . LYS A 1 103 ? -0.994 22.531 -3.224 1.00 86.88 103 LYS A CA 1
ATOM 801 C C . LYS A 1 103 ? -1.995 21.554 -2.616 1.00 86.88 103 LYS A C 1
ATOM 803 O O . LYS A 1 103 ? -3.076 21.975 -2.221 1.00 86.88 103 LYS A O 1
ATOM 808 N N . ILE A 1 104 ? -1.646 20.271 -2.538 1.00 84.12 104 ILE A N 1
ATOM 809 C CA . ILE A 1 104 ? -2.470 19.249 -1.887 1.00 84.12 104 ILE A CA 1
ATOM 810 C C . ILE A 1 104 ? -2.553 19.528 -0.393 1.00 84.12 104 ILE A C 1
ATOM 812 O O . ILE A 1 104 ? -3.653 19.522 0.142 1.00 84.12 104 ILE A O 1
ATOM 816 N N . TYR A 1 105 ? -1.433 19.841 0.260 1.00 83.38 105 TYR A N 1
ATOM 817 C CA . TYR A 1 105 ? -1.419 20.191 1.677 1.00 83.38 105 TYR A CA 1
ATOM 818 C C . TYR A 1 105 ? -2.323 21.396 1.971 1.00 83.38 105 TYR A C 1
ATOM 820 O O . TYR A 1 105 ? -3.212 21.301 2.807 1.00 83.38 105 TYR A O 1
ATOM 828 N N . GLN A 1 106 ? -2.177 22.489 1.218 1.00 85.19 106 GLN A N 1
ATOM 829 C CA . GLN A 1 106 ? -3.013 23.688 1.351 1.00 85.19 106 GLN A CA 1
ATOM 830 C C . GLN A 1 106 ? -4.482 23.420 1.019 1.00 85.19 106 GLN A C 1
ATOM 832 O O . GLN A 1 106 ? -5.374 23.991 1.640 1.00 85.19 106 GLN A O 1
ATOM 837 N N . ALA A 1 107 ? -4.757 22.576 0.020 1.00 82.56 107 ALA A N 1
ATOM 838 C CA . ALA A 1 107 ? -6.118 22.178 -0.300 1.00 82.56 107 ALA A CA 1
ATOM 839 C C . ALA A 1 107 ? -6.727 21.419 0.878 1.00 82.56 107 ALA A C 1
ATOM 841 O O . ALA A 1 107 ? -7.788 21.817 1.340 1.00 82.56 107 ALA A O 1
ATOM 842 N N . VAL A 1 108 ? -6.030 20.404 1.398 1.00 78.06 108 VAL A N 1
ATOM 843 C CA . VAL A 1 108 ? -6.427 19.618 2.573 1.00 78.06 108 VAL A CA 1
ATOM 844 C C . VAL A 1 108 ? -6.651 20.526 3.786 1.00 78.06 108 VAL A C 1
ATOM 846 O O . VAL A 1 108 ? -7.713 20.452 4.395 1.00 78.06 108 VAL A O 1
ATOM 849 N N . GLU A 1 109 ? -5.723 21.438 4.077 1.00 81.44 109 GLU A N 1
ATOM 850 C CA . GLU A 1 109 ? -5.839 22.441 5.144 1.00 81.44 109 GLU A CA 1
ATOM 851 C C . GLU A 1 109 ? -7.083 23.325 4.971 1.00 81.44 109 GLU A C 1
ATOM 853 O O . GLU A 1 109 ? -7.811 23.567 5.927 1.00 81.44 109 GLU A O 1
ATOM 858 N N . ARG A 1 110 ? -7.391 23.752 3.741 1.00 79.25 110 ARG A N 1
ATOM 859 C CA . ARG A 1 110 ? -8.552 24.606 3.446 1.00 79.25 110 ARG A CA 1
ATOM 860 C C . ARG A 1 110 ? -9.895 23.888 3.578 1.00 79.25 110 ARG A C 1
ATOM 862 O O . ARG A 1 110 ? -10.896 24.545 3.853 1.00 79.25 110 ARG A O 1
ATOM 869 N N . VAL A 1 111 ? -9.943 22.575 3.336 1.00 72.62 111 VAL A N 1
ATOM 870 C CA . VAL A 1 111 ? -11.156 21.758 3.555 1.00 72.62 111 VAL A CA 1
ATOM 871 C C . VAL A 1 111 ? -11.236 21.194 4.978 1.00 72.62 111 VAL A C 1
ATOM 873 O O . VAL A 1 111 ? -12.258 20.604 5.347 1.00 72.62 111 VAL A O 1
ATOM 876 N N . ALA A 1 112 ? -10.200 21.393 5.797 1.00 65.62 112 ALA A N 1
ATOM 877 C CA . ALA A 1 112 ? -10.252 21.150 7.231 1.00 65.62 112 ALA A CA 1
ATOM 878 C C . ALA A 1 112 ? -11.056 22.274 7.919 1.00 65.62 112 ALA A C 1
ATOM 880 O O . ALA A 1 112 ? -10.876 23.443 7.579 1.00 65.62 112 ALA A O 1
ATOM 881 N N . PRO A 1 113 ? -11.953 21.966 8.877 1.00 57.28 113 PRO A N 1
ATOM 882 C CA . PRO A 1 113 ? -12.220 20.653 9.472 1.00 57.28 113 PRO A CA 1
ATOM 883 C C . PRO A 1 113 ? -13.293 19.838 8.724 1.00 57.28 113 PRO A C 1
ATOM 885 O O . PRO A 1 113 ? -13.335 18.621 8.856 1.00 57.28 113 PRO A O 1
ATOM 888 N N . ALA A 1 114 ? -14.153 20.480 7.930 1.00 58.78 114 ALA A N 1
ATOM 889 C CA . ALA A 1 114 ? -15.430 19.915 7.478 1.00 58.78 114 ALA A CA 1
ATOM 890 C C . ALA A 1 114 ? -15.334 18.614 6.649 1.00 58.78 114 ALA A C 1
ATOM 892 O O . ALA A 1 114 ? -16.241 17.792 6.726 1.00 58.78 114 ALA A O 1
ATOM 893 N N . TYR A 1 115 ? -14.258 18.406 5.878 1.00 49.06 115 TYR A N 1
ATOM 894 C CA . TYR A 1 115 ? -14.071 17.204 5.040 1.00 49.06 115 TYR A CA 1
ATOM 895 C C . TYR A 1 115 ? -13.092 16.174 5.634 1.00 49.06 115 TYR A C 1
ATOM 897 O O . TYR A 1 115 ? -13.181 14.986 5.330 1.00 49.06 115 TYR A O 1
ATOM 905 N N . LEU A 1 116 ? -12.170 16.612 6.500 1.00 52.00 116 LEU A N 1
ATOM 906 C CA . LEU A 1 116 ? -11.214 15.743 7.208 1.00 52.00 116 LEU A CA 1
ATOM 907 C C . LEU A 1 116 ? -11.793 15.129 8.489 1.00 52.00 116 LEU A C 1
ATOM 909 O O . LEU A 1 116 ? -11.202 14.207 9.037 1.00 52.00 116 LEU A O 1
ATOM 913 N N . LEU A 1 117 ? -12.964 15.597 8.922 1.00 50.72 117 LEU A N 1
ATOM 914 C CA . LEU A 1 117 ? -13.774 15.036 10.004 1.00 50.72 117 LEU A CA 1
ATOM 915 C C . LEU A 1 117 ? -14.484 13.726 9.633 1.00 50.72 117 LEU A C 1
ATOM 917 O O . LEU A 1 117 ? -15.345 13.317 10.386 1.00 50.72 117 LEU A O 1
ATOM 921 N N . ASN A 1 118 ? -14.204 13.103 8.482 1.00 47.69 118 ASN A N 1
ATOM 922 C CA . ASN A 1 118 ? -14.778 11.805 8.090 1.00 47.69 118 ASN A CA 1
ATOM 923 C C . ASN A 1 118 ? -13.743 10.805 7.549 1.00 47.69 118 ASN A C 1
ATOM 925 O O . ASN A 1 118 ? -14.079 9.694 7.142 1.00 47.69 118 ASN A O 1
ATOM 929 N N . MET A 1 119 ? -12.466 11.184 7.535 1.00 45.38 119 MET A N 1
ATOM 930 C CA . MET A 1 119 ? -11.364 10.349 7.067 1.00 45.38 119 MET A CA 1
ATOM 931 C C . MET A 1 119 ? -10.248 10.428 8.102 1.00 45.38 119 MET A C 1
ATOM 933 O O . MET A 1 119 ? -10.062 11.465 8.730 1.00 45.38 119 MET A O 1
ATOM 937 N N . ARG A 1 120 ? -9.466 9.357 8.288 1.00 53.50 120 ARG A N 1
ATOM 938 C CA . ARG A 1 120 ? -8.216 9.456 9.058 1.00 53.50 120 ARG A CA 1
ATOM 939 C C . ARG A 1 120 ? -7.360 10.537 8.384 1.00 53.50 120 ARG A C 1
ATOM 941 O O . ARG A 1 120 ? -6.835 10.299 7.300 1.00 53.50 120 ARG A O 1
ATOM 948 N N . SER A 1 121 ? -7.261 11.725 8.982 1.00 49.06 121 SER A N 1
ATOM 949 C CA . SER A 1 121 ? -6.648 12.913 8.366 1.00 49.06 121 SER A CA 1
ATOM 950 C C . SER A 1 121 ? -5.189 12.681 7.971 1.00 49.06 121 SER A C 1
ATOM 952 O O . SER A 1 121 ? -4.758 13.116 6.905 1.00 49.06 121 SER A O 1
ATOM 954 N N . GLY A 1 122 ? -4.471 11.885 8.771 1.00 56.00 122 GLY A N 1
ATOM 955 C CA . GLY A 1 122 ? -3.137 11.385 8.445 1.00 56.00 122 GLY A CA 1
ATOM 956 C C . GLY A 1 122 ? -3.124 10.373 7.295 1.00 56.00 122 GLY A C 1
ATOM 957 O O . GLY A 1 122 ? -2.220 10.419 6.472 1.00 56.00 122 GLY A O 1
ATOM 958 N N . GLN A 1 123 ? -4.144 9.514 7.173 1.00 59.59 123 GLN A N 1
ATOM 959 C CA . GLN A 1 123 ? -4.224 8.520 6.100 1.00 59.59 123 GLN A CA 1
ATOM 960 C C . GLN A 1 123 ? -4.537 9.179 4.755 1.00 59.59 123 GLN A C 1
ATOM 962 O O . GLN A 1 123 ? -3.798 8.941 3.814 1.00 59.59 123 GLN A O 1
ATOM 967 N N . LEU A 1 124 ? -5.536 10.067 4.660 1.00 66.06 124 LEU A N 1
ATOM 968 C CA . LEU A 1 124 ? -5.836 10.776 3.406 1.00 66.06 124 LEU A CA 1
ATOM 969 C C . LEU A 1 124 ? -4.649 11.630 2.946 1.00 66.06 124 LEU A C 1
ATOM 971 O O . LEU A 1 124 ? -4.280 11.577 1.777 1.00 66.06 124 LEU A O 1
ATOM 975 N N . ALA A 1 125 ? -4.027 12.382 3.860 1.00 66.38 125 ALA A N 1
ATOM 976 C CA . ALA A 1 125 ? -2.832 13.153 3.539 1.00 66.38 125 ALA A CA 1
ATOM 977 C C . ALA A 1 125 ? -1.680 12.235 3.100 1.00 66.38 125 ALA A C 1
ATOM 979 O O . ALA A 1 125 ? -1.053 12.517 2.085 1.00 66.38 125 ALA A O 1
ATOM 980 N N . SER A 1 126 ? -1.443 11.113 3.793 1.00 65.75 126 SER A N 1
ATOM 981 C CA . SER A 1 126 ? -0.398 10.148 3.420 1.00 65.75 126 SER A CA 1
ATOM 982 C C . SER A 1 126 ? -0.671 9.453 2.085 1.00 65.75 126 SER A C 1
ATOM 984 O O . SER A 1 126 ? 0.247 9.304 1.291 1.00 65.75 126 SER A O 1
ATOM 986 N N . THR A 1 127 ? -1.924 9.095 1.791 1.00 72.00 127 THR A N 1
ATOM 987 C CA . THR A 1 127 ? -2.327 8.460 0.534 1.00 72.00 127 THR A CA 1
ATOM 988 C C . THR A 1 127 ? -2.215 9.447 -0.615 1.00 72.00 127 THR A C 1
ATOM 990 O O . THR A 1 127 ? -1.615 9.119 -1.625 1.00 72.00 127 THR A O 1
ATOM 993 N N . LEU A 1 128 ? -2.692 10.685 -0.451 1.00 73.12 128 LEU A N 1
ATOM 994 C CA . LEU A 1 128 ? -2.531 11.720 -1.475 1.00 73.12 128 LEU A CA 1
ATOM 995 C C . LEU A 1 128 ? -1.054 12.072 -1.699 1.00 73.12 128 LEU A C 1
ATOM 997 O O . LEU A 1 128 ? -0.658 12.314 -2.835 1.00 73.12 128 LEU A O 1
ATOM 1001 N N . MET A 1 129 ? -0.238 12.085 -0.640 1.00 74.38 129 MET A N 1
ATOM 1002 C CA . MET A 1 129 ? 1.212 12.288 -0.730 1.00 74.38 129 MET A CA 1
ATOM 1003 C C . MET A 1 129 ? 1.903 11.119 -1.444 1.00 74.38 129 MET A C 1
ATOM 1005 O O . MET A 1 129 ? 2.728 11.372 -2.317 1.00 74.38 129 MET A O 1
ATOM 1009 N N . ALA A 1 130 ? 1.544 9.871 -1.144 1.00 73.75 130 ALA A N 1
ATOM 1010 C CA . ALA A 1 130 ? 2.065 8.687 -1.829 1.00 73.75 130 ALA A CA 1
ATOM 1011 C C . ALA A 1 130 ? 1.630 8.651 -3.305 1.00 73.75 130 ALA A C 1
ATOM 1013 O O . ALA A 1 130 ? 2.444 8.427 -4.193 1.00 73.75 130 ALA A O 1
ATOM 1014 N N . ASP A 1 131 ? 0.376 8.993 -3.600 1.00 75.44 131 ASP A N 1
ATOM 1015 C CA . ASP A 1 131 ? -0.129 9.080 -4.972 1.00 75.44 131 ASP A CA 1
ATOM 1016 C C . ASP A 1 131 ? 0.579 10.181 -5.779 1.00 75.44 131 ASP A C 1
ATOM 1018 O O . ASP A 1 131 ? 0.698 10.067 -7.003 1.00 75.44 131 ASP A O 1
ATOM 1022 N N . THR A 1 132 ? 1.111 11.230 -5.126 1.00 80.12 132 THR A N 1
ATOM 1023 C CA . THR A 1 132 ? 1.951 12.208 -5.836 1.00 80.12 132 THR A CA 1
ATOM 1024 C C . THR A 1 132 ? 3.248 11.607 -6.360 1.00 80.12 132 THR A C 1
ATOM 1026 O O . THR A 1 132 ? 3.729 12.073 -7.384 1.00 80.12 132 THR A O 1
ATOM 1029 N N . GLU A 1 133 ? 3.791 10.555 -5.747 1.00 80.25 133 GLU A N 1
ATOM 1030 C CA . GLU A 1 133 ? 5.038 9.921 -6.207 1.00 80.25 133 GLU A CA 1
ATOM 1031 C C . GLU A 1 133 ? 4.859 9.256 -7.571 1.00 80.25 133 GLU A C 1
ATOM 1033 O O . GLU A 1 133 ? 5.759 9.288 -8.406 1.00 80.25 133 GLU A O 1
ATOM 1038 N N . VAL A 1 134 ? 3.652 8.779 -7.886 1.00 81.88 134 VAL A N 1
ATOM 1039 C CA . VAL A 1 134 ? 3.334 8.240 -9.218 1.00 81.88 134 VAL A CA 1
ATOM 1040 C C . VAL A 1 134 ? 3.483 9.310 -10.312 1.00 81.88 134 VAL A C 1
ATOM 1042 O O . VAL A 1 134 ? 3.804 8.991 -11.462 1.00 81.88 134 VAL A O 1
ATOM 1045 N N . LEU A 1 135 ? 3.303 10.594 -9.976 1.00 84.62 135 LEU A N 1
ATOM 1046 C CA . LEU A 1 135 ? 3.505 11.697 -10.920 1.00 84.62 135 LEU A CA 1
ATOM 1047 C C . LEU A 1 135 ? 4.985 11.912 -11.265 1.00 84.62 135 LEU A C 1
ATOM 1049 O O . LEU A 1 135 ? 5.266 12.479 -12.321 1.00 84.62 135 LEU A O 1
ATOM 1053 N N . GLU A 1 136 ? 5.922 11.444 -10.435 1.00 89.12 136 GLU A N 1
ATOM 1054 C CA . GLU A 1 136 ? 7.357 11.520 -10.725 1.00 89.12 136 GLU A CA 1
ATOM 1055 C C . GLU A 1 136 ? 7.664 10.836 -12.051 1.00 89.12 136 GLU A C 1
ATOM 1057 O O . GLU A 1 136 ? 8.197 11.448 -12.976 1.00 89.12 136 GLU A O 1
ATOM 1062 N N . TRP A 1 137 ? 7.240 9.577 -12.173 1.00 86.62 137 TRP A N 1
ATOM 1063 C CA . TRP A 1 137 ? 7.496 8.768 -13.355 1.00 86.62 137 TRP A CA 1
ATOM 1064 C C . TRP A 1 137 ? 6.860 9.381 -14.608 1.00 86.62 137 TRP A C 1
ATOM 1066 O O . TRP A 1 137 ? 7.442 9.373 -15.695 1.00 86.62 137 TRP A O 1
ATOM 1076 N N . PHE A 1 138 ? 5.689 10.000 -14.447 1.00 88.31 138 PHE A N 1
ATOM 1077 C CA . PHE A 1 138 ? 5.033 10.730 -15.521 1.00 88.31 138 PHE A CA 1
ATOM 1078 C C . PHE A 1 138 ? 5.872 11.918 -16.021 1.00 88.31 138 PHE A C 1
ATOM 1080 O O . PHE A 1 138 ? 6.135 12.024 -17.225 1.00 88.31 138 PHE A O 1
ATOM 1087 N N . PHE A 1 139 ? 6.288 12.813 -15.121 1.00 89.38 139 PHE A N 1
ATOM 1088 C CA . PHE A 1 139 ? 7.002 14.034 -15.501 1.00 89.38 139 PHE A CA 1
ATOM 1089 C C . PHE A 1 139 ? 8.451 13.768 -15.920 1.00 89.38 139 PHE A C 1
ATOM 1091 O O . PHE A 1 139 ? 8.900 14.375 -16.890 1.00 89.38 139 PHE A O 1
ATOM 1098 N N . ALA A 1 140 ? 9.146 12.844 -15.254 1.00 90.44 140 ALA A N 1
ATOM 1099 C CA . ALA A 1 140 ? 10.539 12.518 -15.548 1.00 90.44 140 ALA A CA 1
ATOM 1100 C C . ALA A 1 140 ? 10.697 11.617 -16.787 1.00 90.44 140 ALA A C 1
ATOM 1102 O O . ALA A 1 140 ? 11.636 11.808 -17.551 1.00 90.44 140 ALA A O 1
ATOM 1103 N N . HIS A 1 141 ? 9.781 10.666 -17.026 1.00 88.38 141 HIS A N 1
ATOM 1104 C CA . HIS A 1 141 ? 9.999 9.608 -18.030 1.00 88.38 141 HIS A CA 1
ATOM 1105 C C . HIS A 1 141 ? 8.901 9.468 -19.091 1.00 88.38 141 HIS A C 1
ATOM 1107 O O . HIS A 1 141 ? 9.122 8.822 -20.109 1.00 88.38 141 HIS A O 1
ATOM 1113 N N . THR A 1 142 ? 7.705 10.033 -18.901 1.00 88.38 142 THR A N 1
ATOM 1114 C CA . THR A 1 142 ? 6.621 9.886 -19.894 1.00 88.38 142 THR A CA 1
ATOM 1115 C C . THR A 1 142 ? 6.495 11.115 -20.782 1.00 88.38 142 THR A C 1
ATOM 1117 O O . THR A 1 142 ? 6.516 11.011 -22.010 1.00 88.38 142 THR A O 1
ATOM 1120 N N . ALA A 1 143 ? 6.351 12.294 -20.171 1.00 85.75 143 ALA A N 1
ATOM 1121 C CA . ALA A 1 143 ? 6.045 13.524 -20.896 1.00 85.75 143 ALA A CA 1
ATOM 1122 C C . ALA A 1 143 ? 7.173 13.928 -21.862 1.00 85.75 143 ALA A C 1
ATOM 1124 O O . ALA A 1 143 ? 6.908 14.249 -23.022 1.00 85.75 143 ALA A O 1
ATOM 1125 N N . GLY A 1 144 ? 8.426 13.886 -21.395 1.00 88.19 144 GLY A N 1
ATOM 1126 C CA . GLY A 1 144 ? 9.603 14.238 -22.195 1.00 88.19 144 GLY A CA 1
ATOM 1127 C C . GLY A 1 144 ? 9.911 13.195 -23.260 1.00 88.19 144 GLY A C 1
ATOM 1128 O O . GLY A 1 144 ? 10.025 13.525 -24.441 1.00 88.19 144 GLY A O 1
ATOM 1129 N N . SER A 1 145 ? 9.949 11.921 -22.870 1.00 89.81 145 SER A N 1
ATOM 1130 C CA . SER A 1 145 ? 10.308 10.818 -23.763 1.00 89.81 145 SER A CA 1
ATOM 1131 C C . SER A 1 145 ? 9.333 10.643 -24.927 1.00 89.81 145 SER A C 1
ATOM 1133 O O . SER A 1 145 ? 9.760 10.273 -26.018 1.00 89.81 145 SER A O 1
ATOM 1135 N N . PHE A 1 146 ? 8.048 10.976 -24.757 1.00 88.62 146 PHE A N 1
ATOM 1136 C CA . PHE A 1 146 ? 7.103 11.004 -25.877 1.00 88.62 146 PHE A CA 1
ATOM 1137 C C . PHE A 1 146 ? 7.493 12.045 -26.940 1.00 88.62 146 PHE A C 1
ATOM 1139 O O . PHE A 1 146 ? 7.506 11.739 -28.133 1.00 88.62 146 PHE A O 1
ATOM 1146 N N . LEU A 1 147 ? 7.852 13.266 -26.523 1.00 90.50 147 LEU A N 1
ATOM 1147 C CA . LEU A 1 147 ? 8.300 14.319 -27.442 1.00 90.50 147 LEU A CA 1
ATOM 1148 C C . LEU A 1 147 ? 9.622 13.945 -28.115 1.00 90.50 147 LEU A C 1
ATOM 1150 O O . LEU A 1 147 ? 9.752 14.103 -29.328 1.00 90.50 147 LEU A O 1
ATOM 1154 N N . VAL A 1 148 ? 10.566 13.398 -27.348 1.00 94.88 148 VAL A N 1
ATOM 1155 C CA . VAL A 1 148 ? 11.839 12.884 -27.868 1.00 94.88 148 VAL A CA 1
ATOM 1156 C C . VAL A 1 148 ? 11.594 11.803 -28.922 1.00 94.88 148 VAL A C 1
ATOM 1158 O O . VAL A 1 148 ? 12.147 11.887 -30.014 1.00 94.88 148 VAL A O 1
ATOM 1161 N N . ALA A 1 149 ? 10.718 10.830 -28.656 1.00 91.62 149 ALA A N 1
ATOM 1162 C CA . ALA A 1 149 ? 10.402 9.763 -29.603 1.00 91.62 149 ALA A CA 1
ATOM 1163 C C . ALA A 1 149 ? 9.833 10.308 -30.923 1.00 91.62 149 ALA A C 1
ATOM 1165 O O . ALA A 1 149 ? 10.245 9.864 -31.997 1.00 91.62 149 ALA A O 1
ATOM 1166 N N . VAL A 1 150 ? 8.932 11.296 -30.862 1.00 91.56 150 VAL A N 1
ATOM 1167 C CA . VAL A 1 150 ? 8.380 11.958 -32.056 1.00 91.56 150 VAL A CA 1
ATOM 1168 C C . VAL A 1 150 ? 9.470 12.714 -32.821 1.00 91.56 150 VAL A C 1
ATOM 1170 O O . VAL A 1 150 ? 9.588 12.546 -34.035 1.00 91.56 150 VAL A O 1
ATOM 1173 N N . LEU A 1 151 ? 10.292 13.512 -32.134 1.00 95.06 151 LEU A N 1
ATOM 1174 C CA . LEU A 1 151 ? 11.355 14.306 -32.758 1.00 95.06 151 LEU A CA 1
ATOM 1175 C C . LEU A 1 151 ? 12.423 13.427 -33.407 1.00 95.06 151 LEU A C 1
ATOM 1177 O O . LEU A 1 151 ? 12.739 13.620 -34.578 1.00 95.06 151 LEU A O 1
ATOM 1181 N N . VAL A 1 152 ? 12.935 12.431 -32.683 1.00 95.62 152 VAL A N 1
ATOM 1182 C CA . VAL A 1 152 ? 13.921 11.475 -33.203 1.00 95.62 152 VAL A CA 1
ATOM 1183 C C . VAL A 1 152 ? 13.352 10.745 -34.415 1.00 95.62 152 VAL A C 1
ATOM 1185 O O . VAL A 1 152 ? 14.042 10.630 -35.426 1.00 95.62 152 VAL A O 1
ATOM 1188 N N . SER A 1 153 ? 12.087 10.320 -34.363 1.00 92.81 153 SER A N 1
ATOM 1189 C CA . SER A 1 153 ? 11.423 9.661 -35.491 1.00 92.81 153 SER A CA 1
ATOM 1190 C C . SER A 1 153 ? 11.359 10.555 -36.733 1.00 92.81 153 SER A C 1
ATOM 1192 O O . SER A 1 153 ? 11.731 10.123 -37.822 1.00 92.81 153 SER A O 1
ATOM 1194 N N . LEU A 1 154 ? 10.941 11.816 -36.581 1.00 94.00 154 LEU A N 1
ATOM 1195 C CA . LEU A 1 154 ? 10.862 12.777 -37.686 1.00 94.00 154 LEU A CA 1
ATOM 1196 C C . LEU A 1 154 ? 12.242 13.092 -38.269 1.00 94.00 154 LEU A C 1
ATOM 1198 O O . LEU A 1 154 ? 12.421 13.024 -39.483 1.00 94.00 154 LEU A O 1
ATOM 1202 N N . VAL A 1 155 ? 13.225 13.388 -37.415 1.00 94.75 155 VAL A N 1
ATOM 1203 C CA . VAL A 1 155 ? 14.605 13.655 -37.844 1.00 94.75 155 VAL A CA 1
ATOM 1204 C C . VAL A 1 155 ? 15.182 12.442 -38.572 1.00 94.75 155 VAL A C 1
ATOM 1206 O O . VAL A 1 155 ? 15.769 12.596 -39.639 1.00 94.75 155 VAL A O 1
ATOM 1209 N N . THR A 1 156 ? 14.962 11.229 -38.061 1.00 91.94 156 THR A N 1
ATOM 1210 C CA . THR A 1 156 ? 15.440 9.999 -38.710 1.00 91.94 156 THR A CA 1
ATOM 1211 C C . THR A 1 156 ? 14.792 9.790 -40.078 1.00 91.94 156 THR A C 1
ATOM 1213 O O . THR A 1 156 ? 15.492 9.459 -41.031 1.00 91.94 156 THR A O 1
ATOM 1216 N N . LEU A 1 157 ? 13.484 10.038 -40.221 1.00 93.62 157 LEU A N 1
ATOM 1217 C CA . LEU A 1 157 ? 12.806 9.962 -41.521 1.00 93.62 157 LEU A CA 1
ATOM 1218 C C . LEU A 1 157 ? 13.355 10.992 -42.517 1.00 93.62 157 LEU A C 1
ATOM 1220 O O . LEU A 1 157 ? 13.577 10.655 -43.677 1.00 93.62 157 LEU A O 1
ATOM 1224 N N . VAL A 1 158 ? 13.621 12.225 -42.076 1.00 94.88 158 VAL A N 1
ATOM 1225 C CA . VAL A 1 158 ? 14.250 13.248 -42.927 1.00 94.88 158 VAL A CA 1
ATOM 1226 C C . VAL A 1 158 ? 15.646 12.798 -43.359 1.00 94.88 158 VAL A C 1
ATOM 1228 O O . VAL A 1 158 ? 15.948 12.831 -44.549 1.00 94.88 158 VAL A O 1
ATOM 1231 N N . MET A 1 159 ? 16.470 12.304 -42.431 1.00 90.81 159 MET A N 1
ATOM 1232 C CA . MET A 1 159 ? 17.820 11.810 -42.728 1.00 90.81 159 MET A CA 1
ATOM 1233 C C . MET A 1 159 ? 17.803 10.647 -43.728 1.00 90.81 159 MET A C 1
ATOM 1235 O O . MET A 1 159 ? 18.577 10.648 -44.681 1.00 90.81 159 MET A O 1
ATOM 1239 N N . LEU A 1 160 ? 16.885 9.689 -43.571 1.00 92.56 160 LEU A N 1
ATOM 1240 C CA . LEU A 1 160 ? 16.693 8.607 -44.541 1.00 92.56 160 LEU A CA 1
ATOM 1241 C C . LEU A 1 160 ? 16.251 9.138 -45.909 1.00 92.56 160 LEU A C 1
ATOM 1243 O O . LEU A 1 160 ? 16.726 8.648 -46.929 1.00 92.56 160 LEU A O 1
ATOM 1247 N N . GLY A 1 161 ? 15.377 10.146 -45.942 1.00 94.31 161 GLY A N 1
ATOM 1248 C CA . GLY A 1 161 ? 14.906 10.769 -47.179 1.00 94.31 161 GLY A CA 1
ATOM 1249 C C . GLY A 1 161 ? 16.002 11.518 -47.935 1.00 94.31 161 GLY A C 1
ATOM 1250 O O . GLY A 1 161 ? 16.013 11.480 -49.164 1.00 94.31 161 GLY A O 1
ATOM 1251 N N . LEU A 1 162 ? 16.944 12.133 -47.209 1.00 94.44 162 LEU A N 1
ATOM 1252 C CA . LEU A 1 162 ? 18.139 12.762 -47.783 1.00 94.44 162 LEU A CA 1
ATOM 1253 C C . LEU A 1 162 ? 19.088 11.737 -48.416 1.00 94.44 162 LEU A C 1
ATOM 1255 O O . LEU A 1 162 ? 19.735 12.053 -49.409 1.00 94.44 162 LEU A O 1
ATOM 1259 N N . VAL A 1 163 ? 19.159 10.518 -47.868 1.00 90.94 163 VAL A N 1
ATOM 1260 C CA . VAL A 1 163 ? 19.908 9.409 -48.482 1.00 90.94 163 VAL A CA 1
ATOM 1261 C C . VAL A 1 163 ? 19.165 8.887 -49.710 1.00 90.94 163 VAL A C 1
ATOM 1263 O O . VAL A 1 163 ? 19.744 8.782 -50.789 1.00 90.94 163 VAL A O 1
ATOM 1266 N N . HIS A 1 164 ? 17.884 8.548 -49.552 1.00 94.12 164 HIS A N 1
ATOM 1267 C CA . HIS A 1 164 ? 17.026 8.116 -50.646 1.00 94.12 164 HIS A CA 1
ATOM 1268 C C . HIS A 1 164 ? 15.539 8.224 -50.266 1.00 94.12 164 HIS A C 1
ATOM 1270 O O . HIS A 1 164 ? 15.089 7.628 -49.288 1.00 94.12 164 HIS A O 1
ATOM 1276 N N . TRP A 1 165 ? 14.731 8.892 -51.091 1.00 95.31 165 TRP A N 1
ATOM 1277 C CA . TRP A 1 165 ? 13.308 9.163 -50.820 1.00 95.31 165 TRP A CA 1
ATOM 1278 C C . TRP A 1 165 ? 12.422 7.910 -50.626 1.00 95.31 165 TRP A C 1
ATOM 1280 O O . TRP A 1 165 ? 11.389 7.988 -49.963 1.00 95.31 165 TRP A O 1
ATOM 1290 N N . LEU A 1 166 ? 12.824 6.746 -51.159 1.00 96.12 166 LEU A N 1
ATOM 1291 C CA . LEU A 1 166 ? 12.141 5.458 -50.919 1.00 96.12 166 LEU A CA 1
ATOM 1292 C C . LEU A 1 166 ? 12.327 4.909 -49.491 1.00 96.12 166 LEU A C 1
ATOM 1294 O O . LEU A 1 166 ? 11.460 4.177 -49.018 1.00 9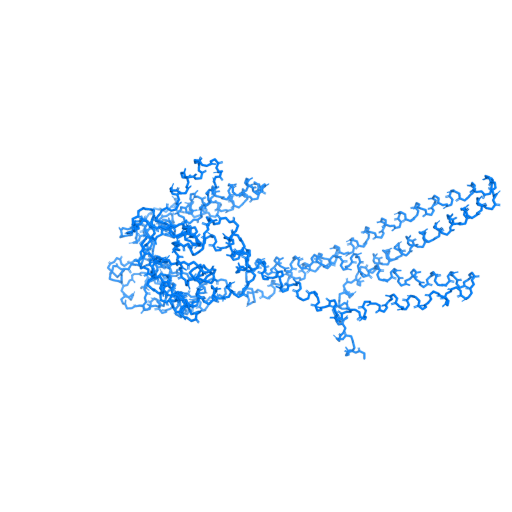6.12 166 LEU A O 1
ATOM 1298 N N . LEU A 1 167 ? 13.424 5.230 -48.792 1.00 93.19 167 LEU A N 1
ATOM 1299 C CA . LEU A 1 167 ? 13.715 4.646 -47.473 1.00 93.19 167 LEU A CA 1
ATOM 1300 C C . LEU A 1 167 ? 12.683 5.055 -46.403 1.00 93.19 167 LEU A C 1
ATOM 1302 O O . LEU A 1 167 ? 12.175 4.168 -45.716 1.00 93.19 167 LEU A O 1
ATOM 1306 N N . PRO A 1 168 ? 12.282 6.339 -46.281 1.00 94.69 168 PRO A N 1
ATOM 1307 C CA . PRO A 1 168 ? 11.195 6.729 -45.381 1.00 94.69 168 PRO A CA 1
ATOM 1308 C C . PRO A 1 168 ? 9.867 6.044 -45.717 1.00 94.69 168 PRO A C 1
ATOM 1310 O O . PRO A 1 168 ? 9.157 5.609 -44.813 1.00 94.69 168 PRO A O 1
ATOM 1313 N N . LEU A 1 169 ? 9.543 5.909 -47.010 1.00 94.62 169 LEU A N 1
ATOM 1314 C CA . LEU A 1 169 ? 8.309 5.262 -47.470 1.00 94.62 169 LEU A CA 1
ATOM 1315 C C . LEU A 1 169 ? 8.260 3.774 -47.104 1.00 94.62 169 LEU A C 1
ATOM 1317 O O . LEU A 1 169 ? 7.187 3.265 -46.798 1.00 94.62 169 LEU A O 1
ATOM 1321 N N . ALA A 1 170 ? 9.406 3.091 -47.087 1.00 94.81 170 ALA A N 1
ATOM 1322 C CA . ALA A 1 170 ? 9.489 1.689 -46.689 1.00 94.81 170 ALA A CA 1
ATOM 1323 C C . ALA A 1 170 ? 9.255 1.477 -45.180 1.00 94.81 170 ALA A C 1
ATOM 1325 O O . ALA A 1 170 ? 8.692 0.458 -44.781 1.00 94.81 170 ALA A O 1
ATOM 1326 N N . VAL A 1 171 ? 9.668 2.429 -44.334 1.00 93.19 171 VAL A N 1
ATOM 1327 C CA . VAL A 1 171 ? 9.590 2.316 -42.862 1.00 93.19 171 VAL A CA 1
ATOM 1328 C C . VAL A 1 171 ? 8.267 2.862 -42.301 1.00 93.19 171 VAL A C 1
ATOM 1330 O O . VAL A 1 171 ? 7.770 2.366 -41.289 1.00 93.19 171 VAL A O 1
ATOM 1333 N N . LEU A 1 172 ? 7.656 3.838 -42.980 1.00 92.69 172 LEU A N 1
ATOM 1334 C CA . LEU A 1 172 ? 6.402 4.493 -42.585 1.00 92.69 172 LEU A CA 1
ATOM 1335 C C . LEU A 1 172 ? 5.256 3.525 -42.217 1.00 92.69 172 LEU A C 1
ATOM 1337 O O . LEU A 1 172 ? 4.663 3.712 -41.151 1.00 92.69 172 LEU A O 1
ATOM 1341 N N . PRO A 1 173 ? 4.942 2.478 -43.011 1.00 93.94 173 PRO A N 1
ATOM 1342 C CA . PRO A 1 173 ? 3.879 1.531 -42.673 1.00 93.94 173 PRO A CA 1
ATOM 1343 C C . PRO A 1 173 ? 4.123 0.820 -41.338 1.00 93.94 173 PRO A C 1
ATOM 1345 O O . PRO A 1 173 ? 3.206 0.686 -40.531 1.00 93.94 173 PRO A O 1
ATOM 1348 N N . TRP A 1 174 ? 5.369 0.426 -41.066 1.00 93.00 174 TRP A N 1
ATOM 1349 C CA . TRP A 1 174 ? 5.740 -0.251 -39.823 1.00 93.00 174 TRP A CA 1
ATOM 1350 C C . TRP A 1 174 ? 5.642 0.675 -38.615 1.00 93.00 174 TRP A C 1
ATOM 1352 O O . TRP A 1 174 ? 5.171 0.253 -37.561 1.00 93.00 174 TRP A O 1
ATOM 1362 N N . MET A 1 175 ? 6.008 1.949 -38.770 1.00 89.69 175 MET A N 1
ATOM 1363 C CA . MET A 1 175 ? 5.822 2.952 -37.719 1.00 89.69 175 MET A CA 1
ATOM 1364 C C . MET A 1 175 ? 4.344 3.176 -37.394 1.00 89.69 175 MET A C 1
ATOM 1366 O O . MET A 1 175 ? 3.987 3.260 -36.219 1.00 89.69 175 MET A O 1
ATOM 1370 N N . ILE A 1 176 ? 3.479 3.233 -38.414 1.00 90.62 176 ILE A N 1
ATOM 1371 C CA . ILE A 1 176 ? 2.026 3.356 -38.227 1.00 90.62 176 ILE A CA 1
ATOM 1372 C C . ILE A 1 176 ? 1.487 2.137 -37.476 1.00 90.62 176 ILE A C 1
ATOM 1374 O O . ILE A 1 176 ? 0.742 2.297 -36.509 1.00 90.62 176 ILE A O 1
ATOM 1378 N N . VAL A 1 177 ? 1.900 0.929 -37.874 1.00 92.12 177 VAL A N 1
ATOM 1379 C CA . VAL A 1 177 ? 1.515 -0.308 -37.183 1.00 92.12 177 VAL A CA 1
ATOM 1380 C C . VAL A 1 177 ? 1.957 -0.254 -35.723 1.00 92.12 177 VAL A C 1
ATOM 1382 O O . VAL A 1 177 ? 1.106 -0.388 -34.846 1.00 92.12 177 VAL A O 1
ATOM 1385 N N . LEU A 1 178 ? 3.234 0.026 -35.445 1.00 88.12 178 LEU A N 1
ATOM 1386 C CA . LEU A 1 178 ? 3.779 0.067 -34.085 1.00 88.12 178 LEU A CA 1
ATOM 1387 C C . LEU A 1 178 ? 3.049 1.094 -33.204 1.00 88.12 178 LEU A C 1
ATOM 1389 O O . LEU A 1 178 ? 2.676 0.787 -32.073 1.00 88.12 178 LEU A O 1
ATOM 1393 N N . PHE A 1 179 ? 2.781 2.287 -33.743 1.00 85.50 179 PHE A N 1
ATOM 1394 C CA . PHE A 1 179 ? 2.046 3.339 -33.039 1.00 85.50 179 PHE A CA 1
ATOM 1395 C C . PHE A 1 179 ? 0.575 2.971 -32.804 1.00 85.50 179 PHE A C 1
ATOM 1397 O O . PHE A 1 179 ? -0.019 3.414 -31.826 1.00 85.50 179 PHE A O 1
ATOM 1404 N N . SER A 1 180 ? -0.023 2.144 -33.667 1.00 87.44 180 SER A N 1
ATOM 1405 C CA . SER A 1 180 ? -1.420 1.715 -33.541 1.00 87.44 180 SER A CA 1
ATOM 1406 C C . SER A 1 180 ? -1.644 0.613 -32.494 1.00 87.44 180 SER A C 1
ATOM 1408 O O . SER A 1 180 ? -2.744 0.528 -31.941 1.00 87.44 180 SER A O 1
ATOM 1410 N N . VAL A 1 181 ? -0.620 -0.192 -32.165 1.00 89.19 181 VAL A N 1
ATOM 1411 C CA . VAL A 1 181 ? -0.736 -1.350 -31.250 1.00 89.19 181 VAL A CA 1
ATOM 1412 C C . VAL A 1 181 ? -1.337 -0.984 -29.883 1.00 89.19 181 VAL A C 1
ATOM 1414 O O . VAL A 1 181 ? -2.301 -1.646 -29.481 1.00 89.19 181 VAL A O 1
ATOM 1417 N N . PRO A 1 182 ? -0.866 0.064 -29.169 1.00 83.00 182 PRO A N 1
ATOM 1418 C CA . PRO A 1 182 ? -1.426 0.425 -27.866 1.00 83.00 182 PRO A CA 1
ATOM 1419 C C . PRO A 1 182 ? -2.913 0.785 -27.934 1.00 83.00 182 PRO A C 1
ATOM 1421 O O . PRO A 1 182 ? -3.658 0.503 -27.000 1.00 83.00 182 PRO A O 1
ATOM 1424 N N . PHE A 1 183 ? -3.371 1.367 -29.047 1.00 84.50 183 PHE A N 1
ATOM 1425 C CA . PHE A 1 183 ? -4.776 1.735 -29.236 1.00 84.50 183 PHE A CA 1
ATOM 1426 C C . PHE A 1 183 ? -5.653 0.520 -29.539 1.00 84.50 183 PHE A C 1
ATOM 1428 O O . PHE A 1 183 ? -6.775 0.441 -29.041 1.00 84.50 183 PHE A O 1
ATOM 1435 N N . TRP A 1 184 ? -5.136 -0.436 -30.314 1.00 88.19 184 TRP A N 1
ATOM 1436 C CA . TRP A 1 184 ? -5.849 -1.660 -30.680 1.00 88.19 184 TRP A CA 1
ATOM 1437 C C . TRP A 1 184 ? -6.026 -2.608 -29.489 1.00 88.19 184 TRP A C 1
ATOM 1439 O O . TRP A 1 184 ? -7.094 -3.186 -29.294 1.00 88.19 184 TRP A O 1
ATOM 1449 N N . LEU A 1 185 ? -4.992 -2.735 -28.653 1.00 90.31 185 LEU A N 1
ATOM 1450 C CA . LEU A 1 185 ? -4.996 -3.645 -27.505 1.00 90.31 185 LEU A CA 1
ATOM 1451 C C . LEU A 1 185 ? -5.532 -3.015 -26.214 1.00 90.31 185 LEU A C 1
ATOM 1453 O O . LEU A 1 185 ? -5.741 -3.736 -25.237 1.00 90.31 185 LEU A O 1
ATOM 1457 N N . ARG A 1 186 ? -5.819 -1.706 -26.208 1.00 83.44 186 ARG A N 1
ATOM 1458 C CA . ARG A 1 186 ? -6.240 -0.959 -25.013 1.00 83.44 186 ARG A CA 1
ATOM 1459 C C . ARG A 1 186 ? -7.384 -1.627 -24.261 1.00 83.44 186 ARG A C 1
ATOM 1461 O O . ARG A 1 186 ? -7.277 -1.860 -23.066 1.00 83.44 186 ARG A O 1
ATOM 1468 N N . THR A 1 187 ? -8.481 -1.957 -24.940 1.00 83.75 187 THR A N 1
ATOM 1469 C CA . THR A 1 187 ? -9.677 -2.496 -24.269 1.00 83.75 187 THR A CA 1
ATOM 1470 C C . THR A 1 187 ? -9.401 -3.843 -23.603 1.00 83.75 187 THR A C 1
ATOM 1472 O O . THR A 1 187 ? -10.000 -4.167 -22.577 1.00 83.75 187 THR A O 1
ATOM 1475 N N . ARG A 1 188 ? -8.484 -4.626 -24.181 1.00 88.19 188 ARG A N 1
ATOM 1476 C CA . ARG A 1 188 ? -8.065 -5.920 -23.645 1.00 88.19 188 ARG A CA 1
ATOM 1477 C C . ARG A 1 188 ? -7.134 -5.735 -22.446 1.00 88.19 188 ARG A C 1
ATOM 1479 O O . ARG A 1 188 ? -7.373 -6.361 -21.419 1.00 88.19 188 ARG A O 1
ATOM 1486 N N . ALA A 1 189 ? -6.168 -4.823 -22.552 1.00 78.38 189 ALA A N 1
ATOM 1487 C CA . ALA A 1 189 ? -5.277 -4.445 -21.456 1.00 78.38 189 ALA A CA 1
ATOM 1488 C C . ALA A 1 189 ? -6.052 -3.865 -20.258 1.00 78.38 189 ALA A C 1
ATOM 1490 O O . ALA A 1 189 ? -5.828 -4.281 -19.127 1.00 78.38 189 ALA A O 1
ATOM 1491 N N . ASP A 1 190 ? -7.036 -2.993 -20.503 1.00 81.31 190 ASP A N 1
ATOM 1492 C CA . ASP A 1 190 ? -7.884 -2.402 -19.459 1.00 81.31 190 ASP A CA 1
ATOM 1493 C C . ASP A 1 190 ? -8.740 -3.461 -18.744 1.00 81.31 190 ASP A C 1
ATOM 1495 O O . ASP A 1 190 ? -8.971 -3.367 -17.539 1.00 81.31 190 ASP A O 1
ATOM 1499 N N . ARG A 1 191 ? -9.237 -4.474 -19.471 1.00 83.25 191 ARG A N 1
ATOM 1500 C CA . ARG A 1 191 ? -9.980 -5.594 -18.867 1.00 83.25 191 ARG A CA 1
ATOM 1501 C C . ARG A 1 191 ? -9.072 -6.475 -18.017 1.00 83.25 191 ARG A C 1
ATOM 1503 O O . ARG A 1 191 ? -9.436 -6.771 -16.886 1.00 83.25 191 ARG A O 1
ATOM 1510 N N . GLN A 1 192 ? -7.908 -6.848 -18.543 1.00 87.62 192 GLN A N 1
ATOM 1511 C CA . GLN A 1 192 ? -6.933 -7.660 -17.819 1.00 87.62 192 GLN A CA 1
ATOM 1512 C C . GLN A 1 192 ? -6.441 -6.942 -16.556 1.00 87.62 192 GLN A C 1
ATOM 1514 O O . GLN A 1 192 ? -6.415 -7.536 -15.486 1.00 87.62 192 GLN A O 1
ATOM 1519 N N . GLY A 1 193 ? -6.136 -5.646 -16.657 1.00 73.62 193 GLY A N 1
ATOM 1520 C CA . GLY A 1 193 ? -5.698 -4.841 -15.520 1.00 73.62 193 GLY A CA 1
ATOM 1521 C C . GLY A 1 193 ? -6.754 -4.707 -14.422 1.00 73.62 193 GLY A C 1
ATOM 1522 O O . GLY A 1 193 ? -6.390 -4.680 -13.250 1.00 73.62 193 GLY A O 1
ATOM 1523 N N . ARG A 1 194 ? -8.050 -4.652 -14.771 1.00 75.06 194 ARG A N 1
ATOM 1524 C CA . ARG A 1 194 ? -9.138 -4.681 -13.778 1.00 75.06 194 ARG A CA 1
ATOM 1525 C C . ARG A 1 194 ? -9.221 -6.029 -13.068 1.00 75.06 194 ARG A C 1
ATOM 1527 O O . ARG A 1 194 ? -9.114 -6.050 -11.855 1.00 75.06 194 ARG A O 1
ATOM 1534 N N . ASP A 1 195 ? -9.286 -7.131 -13.813 1.00 80.56 195 ASP A N 1
ATOM 1535 C CA . ASP A 1 195 ? -9.379 -8.480 -13.231 1.00 80.56 195 ASP A CA 1
ATOM 1536 C C . ASP A 1 195 ? -8.192 -8.799 -12.301 1.00 80.56 195 ASP A C 1
ATOM 1538 O O . ASP A 1 195 ? -8.361 -9.345 -11.214 1.00 80.56 195 ASP A O 1
ATOM 1542 N N . THR A 1 196 ? -6.974 -8.394 -12.682 1.00 75.19 196 THR A N 1
ATOM 1543 C CA . THR A 1 196 ? -5.792 -8.534 -11.819 1.00 75.19 196 THR A CA 1
ATOM 1544 C C . THR A 1 196 ? -5.879 -7.667 -10.563 1.00 75.19 196 THR A C 1
ATOM 1546 O O . THR A 1 196 ? -5.509 -8.130 -9.487 1.00 75.19 196 THR A O 1
ATOM 1549 N N . ARG A 1 197 ? -6.361 -6.422 -10.669 1.00 62.28 197 ARG A N 1
ATOM 1550 C CA . ARG A 1 197 ? -6.528 -5.537 -9.505 1.00 62.28 197 ARG A CA 1
ATOM 1551 C C . ARG A 1 197 ? -7.600 -6.039 -8.549 1.00 62.28 197 ARG A C 1
ATOM 1553 O O . ARG A 1 197 ? -7.375 -5.961 -7.350 1.00 62.28 197 ARG A O 1
ATOM 1560 N N . ASP A 1 198 ? -8.701 -6.572 -9.064 1.00 66.56 198 ASP A N 1
ATOM 1561 C CA . ASP A 1 198 ? -9.793 -7.099 -8.245 1.00 66.56 198 ASP A CA 1
ATOM 1562 C C . ASP A 1 198 ? -9.315 -8.321 -7.439 1.00 66.56 198 ASP A C 1
ATOM 1564 O O . ASP A 1 198 ? -9.468 -8.352 -6.220 1.00 66.56 198 ASP A O 1
ATOM 1568 N N . LYS A 1 199 ? -8.601 -9.259 -8.081 1.00 70.31 199 LYS A N 1
ATOM 1569 C CA . LYS A 1 199 ? -7.978 -10.416 -7.404 1.00 70.31 199 LYS A CA 1
ATOM 1570 C C . LYS A 1 199 ? -6.916 -10.012 -6.379 1.00 70.31 199 LYS A C 1
ATOM 1572 O O . LYS A 1 199 ? -6.845 -10.585 -5.297 1.00 70.31 199 LYS A O 1
ATOM 1577 N N . LEU A 1 200 ? -6.077 -9.024 -6.702 1.00 57.88 200 LEU A N 1
ATOM 1578 C CA . LEU A 1 200 ? -5.081 -8.501 -5.760 1.00 57.88 200 LEU A CA 1
ATOM 1579 C C . LEU A 1 200 ? -5.735 -7.794 -4.570 1.00 57.88 200 LEU A C 1
ATOM 1581 O O . LEU A 1 200 ? -5.235 -7.907 -3.455 1.00 57.88 200 LEU A O 1
ATOM 1585 N N . ALA A 1 201 ? -6.832 -7.068 -4.792 1.00 49.84 201 ALA A N 1
ATOM 1586 C CA . ALA A 1 201 ? -7.576 -6.406 -3.729 1.00 49.84 201 ALA A CA 1
ATOM 1587 C C . ALA A 1 201 ? -8.205 -7.423 -2.770 1.00 49.84 201 ALA A C 1
ATOM 1589 O O . ALA A 1 201 ? -8.141 -7.219 -1.562 1.00 49.84 201 ALA A O 1
ATOM 1590 N N . GLU A 1 202 ? -8.738 -8.528 -3.293 1.00 59.44 202 GLU A N 1
ATOM 1591 C CA . GLU A 1 202 ? -9.275 -9.634 -2.494 1.00 59.44 202 GLU A CA 1
ATOM 1592 C C . GLU A 1 202 ? -8.192 -10.269 -1.608 1.00 59.44 202 GLU A C 1
ATOM 1594 O O . GLU A 1 202 ? -8.348 -10.303 -0.390 1.00 59.44 202 GLU A O 1
ATOM 1599 N N . ILE A 1 203 ? -7.042 -10.646 -2.184 1.00 60.94 203 ILE A N 1
ATOM 1600 C CA . ILE A 1 203 ? -5.901 -11.203 -1.429 1.00 60.94 203 ILE A CA 1
ATOM 1601 C C . ILE A 1 203 ? -5.410 -10.225 -0.354 1.00 60.94 203 ILE A C 1
ATOM 1603 O O . ILE A 1 203 ? -5.113 -10.624 0.771 1.00 60.94 203 ILE A O 1
ATOM 1607 N N . ASN A 1 204 ? -5.303 -8.938 -0.691 1.00 45.97 204 ASN A N 1
ATOM 1608 C CA . ASN A 1 204 ? -4.815 -7.930 0.244 1.00 45.97 204 ASN A CA 1
ATOM 1609 C C . ASN A 1 204 ? -5.825 -7.681 1.377 1.00 45.97 204 ASN A C 1
ATOM 1611 O O . ASN A 1 204 ? -5.418 -7.531 2.525 1.00 45.97 204 ASN A O 1
ATOM 1615 N N . SER A 1 205 ? -7.131 -7.698 1.082 1.00 45.62 205 SER A N 1
ATOM 1616 C CA . SER A 1 205 ? -8.178 -7.648 2.109 1.00 45.62 205 SER A CA 1
ATOM 1617 C C . SER A 1 205 ? -8.085 -8.852 3.039 1.00 45.62 205 SER A C 1
ATOM 1619 O O . SER A 1 205 ? -8.070 -8.663 4.245 1.00 45.62 205 SER A O 1
ATOM 1621 N N . GLU A 1 206 ? -7.936 -10.069 2.509 1.00 48.34 206 GLU A N 1
ATOM 1622 C CA . GLU A 1 206 ? -7.812 -11.280 3.330 1.00 48.34 206 GLU A CA 1
ATOM 1623 C C . GLU A 1 206 ? -6.551 -11.274 4.206 1.00 48.34 206 GLU A C 1
ATOM 1625 O O . GLU A 1 206 ? -6.605 -11.651 5.376 1.00 48.34 206 GLU A O 1
ATOM 1630 N N . ALA A 1 207 ? -5.414 -10.822 3.672 1.00 45.19 207 ALA A N 1
ATOM 1631 C CA . ALA A 1 207 ? -4.178 -10.705 4.440 1.00 45.19 207 ALA A CA 1
ATOM 1632 C C . ALA A 1 207 ? -4.310 -9.665 5.564 1.00 45.19 207 ALA A C 1
ATOM 1634 O O . ALA A 1 207 ? -3.900 -9.914 6.699 1.00 45.19 207 ALA A O 1
ATOM 1635 N N . VAL A 1 208 ? -4.912 -8.510 5.267 1.00 46.16 208 VAL A N 1
ATOM 1636 C CA . VAL A 1 208 ? -5.148 -7.448 6.250 1.00 46.16 208 VAL A CA 1
ATOM 1637 C C . VAL A 1 208 ? -6.167 -7.885 7.300 1.00 46.16 208 VAL A C 1
ATOM 1639 O O . VAL A 1 208 ? -5.911 -7.681 8.484 1.00 46.16 208 VAL A O 1
ATOM 1642 N N . ASP A 1 209 ? -7.266 -8.523 6.903 1.00 47.19 209 ASP A N 1
ATOM 1643 C CA . ASP A 1 209 ? -8.298 -9.038 7.808 1.00 47.19 209 ASP A CA 1
ATOM 1644 C C . ASP A 1 209 ? -7.758 -10.182 8.675 1.00 47.19 209 ASP A C 1
ATOM 1646 O O . ASP A 1 209 ? -8.067 -10.249 9.861 1.00 47.19 209 ASP A O 1
ATOM 1650 N N . GLY A 1 210 ? -6.882 -11.038 8.139 1.00 40.25 210 GLY A N 1
ATOM 1651 C CA . GLY A 1 210 ? -6.191 -12.072 8.910 1.00 40.25 210 GLY A CA 1
ATOM 1652 C C . GLY A 1 210 ? -5.248 -11.487 9.966 1.00 40.25 210 GLY A C 1
ATOM 1653 O O . GLY A 1 210 ? -5.273 -11.901 11.126 1.00 40.25 210 GLY A O 1
ATOM 1654 N N . VAL A 1 211 ? -4.450 -10.479 9.599 1.00 43.09 211 VAL A N 1
ATOM 1655 C CA . VAL A 1 211 ? -3.497 -9.814 10.508 1.00 43.09 211 VAL A CA 1
ATOM 1656 C C . VAL A 1 211 ? -4.200 -8.911 11.529 1.00 43.09 211 VAL A C 1
ATOM 1658 O O . VAL A 1 211 ? -3.795 -8.855 12.689 1.00 43.09 211 VAL A O 1
ATOM 1661 N N . GLN A 1 212 ? -5.266 -8.209 11.139 1.00 39.75 212 GLN A N 1
ATOM 1662 C CA . GLN A 1 212 ? -6.064 -7.396 12.062 1.00 39.75 212 GLN A CA 1
ATOM 1663 C C . GLN A 1 212 ? -6.957 -8.265 12.952 1.00 39.75 212 GLN A C 1
ATOM 1665 O O . GLN A 1 212 ? -7.052 -7.999 14.150 1.00 39.75 212 GLN A O 1
ATOM 1670 N N . GLY A 1 213 ? -7.527 -9.343 12.412 1.00 37.78 213 GLY A N 1
ATOM 1671 C CA . GLY A 1 213 ? -8.293 -10.337 13.160 1.00 37.78 213 GLY A CA 1
ATOM 1672 C C . GLY A 1 213 ? -7.453 -11.033 14.228 1.00 37.78 213 GLY A C 1
ATOM 1673 O O . GLY A 1 213 ? -7.946 -11.269 15.325 1.00 37.78 213 GLY A O 1
ATOM 1674 N N . LEU A 1 214 ? -6.154 -11.252 13.979 1.00 41.31 214 LEU A N 1
ATOM 1675 C CA . LEU A 1 214 ? -5.184 -11.747 14.969 1.00 41.31 214 LEU A CA 1
ATOM 1676 C C . LEU A 1 214 ? -5.122 -10.881 16.243 1.00 41.31 214 LEU A C 1
ATOM 1678 O O . LEU A 1 214 ? -4.965 -11.411 17.341 1.00 41.31 214 LEU A O 1
ATOM 1682 N N . ARG A 1 215 ? -5.309 -9.559 16.134 1.00 38.44 215 ARG A N 1
ATOM 1683 C CA . ARG A 1 215 ? -5.346 -8.642 17.289 1.00 38.44 215 ARG A CA 1
ATOM 1684 C C . ARG A 1 215 ? -6.615 -8.811 18.129 1.00 38.44 215 ARG A C 1
ATOM 1686 O O . ARG A 1 215 ? -6.564 -8.668 19.349 1.00 38.44 215 ARG A O 1
ATOM 1693 N N . GLU A 1 216 ? -7.739 -9.112 17.484 1.00 39.56 216 GLU A N 1
ATOM 1694 C CA . GLU A 1 216 ? -9.015 -9.402 18.146 1.00 39.56 216 GLU A CA 1
ATOM 1695 C C . GLU A 1 216 ? -8.988 -10.802 18.775 1.00 39.56 216 GLU A C 1
ATOM 1697 O O . GLU A 1 216 ? -9.390 -10.956 19.922 1.00 39.56 216 GLU A O 1
ATOM 1702 N N . ILE A 1 217 ? -8.394 -11.775 18.080 1.00 40.81 217 ILE A N 1
ATOM 1703 C CA . ILE A 1 217 ? -8.095 -13.147 18.526 1.00 40.81 217 ILE A CA 1
ATOM 1704 C C . ILE A 1 217 ? -7.236 -13.155 19.802 1.00 40.81 217 ILE A C 1
ATOM 1706 O O . ILE A 1 217 ? -7.531 -13.900 20.732 1.00 40.81 217 ILE A O 1
ATOM 1710 N N . LEU A 1 218 ? -6.220 -12.291 19.894 1.00 40.38 218 LEU A N 1
ATOM 1711 C CA . LEU A 1 218 ? -5.363 -12.175 21.082 1.00 40.38 218 LEU A CA 1
ATOM 1712 C C . LEU A 1 218 ? -6.041 -11.463 22.270 1.00 40.38 218 LEU A C 1
ATOM 1714 O O . LEU A 1 218 ? -5.618 -11.646 23.408 1.00 40.38 218 LEU A O 1
ATOM 1718 N N . CYS A 1 219 ? -7.102 -10.678 22.041 1.00 37.03 219 CYS A N 1
ATOM 1719 C CA . CYS A 1 219 ? -7.845 -9.985 23.106 1.00 37.03 219 CYS A CA 1
ATOM 1720 C C . CYS A 1 219 ? -8.905 -10.863 23.804 1.00 37.03 219 CYS A C 1
ATOM 1722 O O . CYS A 1 219 ? -9.533 -10.418 24.767 1.00 37.03 219 CYS A O 1
ATOM 1724 N N . ILE A 1 220 ? -9.141 -12.094 23.342 1.00 42.66 220 ILE A N 1
ATOM 1725 C CA . ILE A 1 220 ? -10.253 -12.942 23.799 1.00 42.66 220 ILE A CA 1
ATOM 1726 C C . ILE A 1 220 ? -9.769 -13.922 24.884 1.00 42.66 220 ILE A C 1
ATOM 1728 O O . ILE A 1 220 ? -9.725 -15.134 24.720 1.00 42.66 220 ILE A O 1
ATOM 1732 N N . GLY A 1 221 ? -9.413 -13.371 26.044 1.00 42.09 221 GLY A N 1
ATOM 1733 C CA . GLY A 1 221 ? -9.081 -14.119 27.265 1.00 42.09 221 GLY A CA 1
ATOM 1734 C C . GLY A 1 221 ? -10.261 -14.308 28.230 1.00 42.09 221 GLY A C 1
ATOM 1735 O O . GLY A 1 221 ? -10.060 -14.255 29.437 1.00 42.09 221 GLY A O 1
ATOM 1736 N N . TYR A 1 222 ? -11.504 -14.460 27.748 1.00 43.16 222 TYR A N 1
ATOM 1737 C CA . TYR A 1 222 ? -12.692 -14.562 28.617 1.00 43.16 222 TYR A CA 1
ATOM 1738 C C . TYR A 1 222 ? -13.683 -15.631 28.134 1.00 43.16 222 TYR A C 1
ATOM 1740 O O . TYR A 1 222 ? -14.616 -15.384 27.370 1.00 43.16 222 TYR A O 1
ATOM 1748 N N . SER A 1 223 ? -13.510 -16.839 28.654 1.00 44.28 223 SER A N 1
ATOM 1749 C CA . SER A 1 223 ? -14.201 -18.074 28.260 1.00 44.28 223 SER A CA 1
ATOM 1750 C C . SER A 1 223 ? -15.715 -18.130 28.539 1.00 44.28 223 SER A C 1
ATOM 1752 O O . SER A 1 223 ? -16.385 -18.976 27.962 1.00 44.28 223 SER A O 1
ATOM 1754 N N . LYS A 1 224 ? -16.296 -17.216 29.332 1.00 41.59 224 LYS A N 1
ATOM 1755 C CA . LYS A 1 224 ? -17.767 -17.085 29.496 1.00 41.59 224 LYS A CA 1
ATOM 1756 C C . LYS A 1 224 ? -18.418 -16.041 28.578 1.00 41.59 224 LYS A C 1
ATOM 1758 O O . LYS A 1 224 ? -19.631 -16.039 28.415 1.00 41.59 224 LYS A O 1
ATOM 1763 N N . LYS A 1 225 ? -17.630 -15.141 27.980 1.00 45.91 225 LYS A N 1
ATOM 1764 C CA . LYS A 1 225 ? -18.132 -14.058 27.111 1.00 45.91 225 LYS A CA 1
ATOM 1765 C C . LYS A 1 225 ? -18.237 -14.495 25.641 1.00 45.91 225 LYS A C 1
ATOM 1767 O O . LYS A 1 225 ? -19.009 -13.905 24.888 1.00 45.91 225 LYS A O 1
ATOM 1772 N N . ASN A 1 226 ? -17.505 -15.547 25.262 1.00 48.81 226 ASN A N 1
ATOM 1773 C CA . ASN A 1 226 ? -17.489 -16.113 23.909 1.00 48.81 226 ASN A CA 1
ATOM 1774 C C . ASN A 1 226 ? -18.818 -16.734 23.489 1.00 48.81 226 ASN A C 1
ATOM 1776 O O . ASN A 1 226 ? -19.239 -16.516 22.358 1.00 48.81 226 ASN A O 1
ATOM 1780 N N . GLU A 1 227 ? -19.498 -17.439 24.391 1.00 49.78 227 GLU A N 1
ATOM 1781 C CA . GLU A 1 227 ? -20.777 -18.085 24.087 1.00 49.78 227 GLU A CA 1
ATOM 1782 C C . GLU A 1 227 ? -21.828 -17.038 23.672 1.00 49.78 227 GLU A C 1
ATOM 1784 O O . GLU A 1 227 ? -22.378 -17.104 22.577 1.00 49.78 227 GLU A O 1
ATOM 1789 N N . ASN A 1 228 ? -21.988 -15.965 24.457 1.00 49.88 228 ASN A N 1
ATOM 1790 C CA . ASN A 1 228 ? -22.921 -14.872 24.148 1.00 49.88 228 ASN A CA 1
ATOM 1791 C C . ASN A 1 228 ? -22.523 -14.051 22.902 1.00 49.88 228 ASN A C 1
ATOM 1793 O O . ASN A 1 228 ? -23.387 -13.558 22.177 1.00 49.88 228 ASN A O 1
ATOM 1797 N N . TYR A 1 229 ? -21.223 -13.878 22.636 1.00 49.09 229 TYR A N 1
ATOM 1798 C CA . TYR A 1 229 ? -20.741 -13.165 21.445 1.00 49.09 229 TYR A CA 1
ATOM 1799 C C . TYR A 1 229 ? -21.031 -13.942 20.153 1.00 49.09 229 TYR A C 1
ATOM 1801 O O . TYR A 1 229 ? -21.536 -13.373 19.179 1.00 49.09 229 TYR A O 1
ATOM 1809 N N . TRP A 1 230 ? -20.746 -15.246 20.146 1.00 50.59 230 TRP A N 1
ATOM 1810 C CA . TRP A 1 230 ? -21.003 -16.110 18.997 1.00 50.59 230 TRP A CA 1
ATOM 1811 C C . TRP A 1 230 ? -22.490 -16.406 18.808 1.00 50.59 230 TRP A C 1
ATOM 1813 O O . TRP A 1 230 ? -22.939 -16.464 17.659 1.00 50.59 230 TRP A O 1
ATOM 1823 N N . GLN A 1 231 ? -23.278 -16.451 19.891 1.00 59.91 231 GLN A N 1
ATOM 1824 C CA . GLN A 1 231 ? -24.741 -16.518 19.820 1.00 59.91 231 GLN A CA 1
ATOM 1825 C C . GLN A 1 231 ? -25.336 -15.410 18.931 1.00 59.91 231 GLN A C 1
ATOM 1827 O O . GLN A 1 231 ? -26.265 -15.682 18.175 1.00 59.91 231 GLN A O 1
ATOM 1832 N N . GLY A 1 232 ? -24.787 -14.189 18.957 1.00 52.91 232 GLY A N 1
ATOM 1833 C CA . GLY A 1 232 ? -25.283 -13.062 18.155 1.00 52.91 232 GLY A CA 1
ATOM 1834 C C . GLY A 1 232 ? -24.757 -12.975 16.713 1.00 52.91 232 GLY A C 1
ATOM 1835 O O . GLY A 1 232 ? -25.248 -12.150 15.942 1.00 52.91 232 GLY A O 1
ATOM 1836 N N . ARG A 1 233 ? -23.746 -13.770 16.326 1.00 57.19 233 ARG A N 1
ATOM 1837 C CA . ARG A 1 233 ? -23.042 -13.639 15.027 1.00 57.19 233 ARG A CA 1
ATOM 1838 C C . ARG A 1 233 ? -23.045 -14.895 14.152 1.00 57.19 233 ARG A C 1
ATOM 1840 O O . ARG A 1 233 ? -22.526 -14.824 13.034 1.00 57.19 233 ARG A O 1
ATOM 1847 N N . SER A 1 234 ? -23.641 -15.997 14.610 1.00 64.88 234 SER A N 1
ATOM 1848 C CA . SER A 1 234 ? -23.661 -17.295 13.914 1.00 64.88 234 SER A CA 1
ATOM 1849 C C . SER A 1 234 ? -24.075 -17.184 12.440 1.00 64.88 234 SER A C 1
ATOM 1851 O O . SER A 1 234 ? -23.338 -17.634 11.566 1.00 64.88 234 SER A O 1
ATOM 1853 N N . GLY A 1 235 ? -25.160 -16.467 12.132 1.00 65.19 235 GLY A N 1
ATOM 1854 C CA . GLY A 1 235 ? -25.658 -16.340 10.756 1.00 65.19 235 GLY A CA 1
ATOM 1855 C C . GLY A 1 235 ? -24.738 -15.554 9.809 1.00 65.19 235 GLY A C 1
ATOM 1856 O O . GLY A 1 235 ? -24.648 -15.863 8.620 1.00 65.19 235 GLY A O 1
ATOM 1857 N N . SER A 1 236 ? -24.012 -14.546 10.309 1.00 54.41 236 SER A N 1
ATOM 1858 C CA . SER A 1 236 ? -23.028 -13.811 9.493 1.00 54.41 236 SER A CA 1
ATOM 1859 C C . SER A 1 236 ? -21.795 -14.672 9.221 1.00 54.41 236 SER A C 1
ATOM 1861 O O . SER A 1 236 ? -21.306 -14.737 8.092 1.00 54.41 236 SER A O 1
ATOM 1863 N N . TYR A 1 237 ? -21.332 -15.391 10.246 1.00 63.03 237 TYR A N 1
ATOM 1864 C CA . TYR A 1 237 ? -20.191 -16.290 10.124 1.00 63.03 237 TYR A CA 1
ATOM 1865 C C . TYR A 1 237 ? -20.507 -17.499 9.230 1.00 63.03 237 TYR A C 1
ATOM 1867 O O . TYR A 1 237 ? -19.687 -17.872 8.396 1.00 63.03 237 TYR A O 1
ATOM 1875 N N . SER A 1 238 ? -21.727 -18.041 9.294 1.00 73.56 238 SER A N 1
ATOM 1876 C CA . SER A 1 238 ? -22.174 -19.118 8.405 1.00 73.56 238 SER A CA 1
ATOM 1877 C C . SER A 1 238 ? -22.123 -18.720 6.927 1.00 73.56 238 SER A C 1
ATOM 1879 O O . SER A 1 238 ? -21.589 -19.471 6.111 1.00 73.56 238 SER A O 1
ATOM 1881 N N . LYS A 1 239 ? -22.567 -17.506 6.570 1.00 70.56 239 LYS A N 1
ATOM 1882 C CA . LYS A 1 239 ? -22.447 -17.004 5.188 1.00 70.56 239 LYS A CA 1
ATOM 1883 C C . LYS A 1 239 ? -20.999 -16.947 4.712 1.00 70.56 239 LYS A C 1
ATOM 1885 O O . LYS A 1 239 ? -20.730 -17.273 3.559 1.00 70.56 239 LYS A O 1
ATOM 1890 N N . HIS A 1 240 ? -20.078 -16.549 5.588 1.00 64.00 240 HIS A N 1
ATOM 1891 C CA . HIS A 1 240 ? -18.653 -16.534 5.273 1.00 64.00 240 HIS A CA 1
ATOM 1892 C C . HIS A 1 240 ? -18.122 -17.952 5.018 1.00 64.00 240 HIS A C 1
ATOM 1894 O O . HIS A 1 240 ? -17.494 -18.187 3.990 1.00 64.00 240 HIS A O 1
ATOM 1900 N N . ILE A 1 241 ? -18.462 -18.913 5.883 1.00 75.56 241 ILE A N 1
ATOM 1901 C CA . ILE A 1 241 ? -18.084 -20.326 5.726 1.00 75.56 241 ILE A CA 1
ATOM 1902 C C . ILE A 1 241 ? -18.628 -20.930 4.423 1.00 75.56 241 ILE A C 1
ATOM 1904 O O . ILE A 1 241 ? -17.896 -21.617 3.711 1.00 75.56 241 ILE A O 1
ATOM 1908 N N . LEU A 1 242 ? -19.879 -20.640 4.054 1.00 79.31 242 LEU A N 1
ATOM 1909 C CA . LEU A 1 242 ? -20.442 -21.070 2.768 1.00 79.31 242 LEU A CA 1
ATOM 1910 C C . LEU A 1 242 ? -19.751 -20.394 1.573 1.00 79.31 242 LEU A C 1
ATOM 1912 O O . LEU A 1 242 ? -19.612 -21.009 0.517 1.00 79.31 242 LEU A O 1
ATOM 1916 N N . GLY A 1 243 ? -19.294 -19.150 1.730 1.00 70.38 243 GLY A N 1
ATOM 1917 C CA . GLY A 1 243 ? -18.432 -18.479 0.756 1.00 70.38 243 GLY A CA 1
ATOM 1918 C C . GLY A 1 243 ? -17.100 -19.208 0.575 1.00 70.38 243 GLY A C 1
ATOM 1919 O O . GLY A 1 243 ? -16.722 -19.515 -0.553 1.00 70.38 243 GLY A O 1
ATOM 1920 N N . GLU A 1 244 ? -16.433 -19.578 1.674 1.00 70.62 244 GLU A N 1
ATOM 1921 C CA . GLU A 1 244 ? -15.187 -20.355 1.623 1.00 70.62 244 GLU A CA 1
ATOM 1922 C C . GLU A 1 244 ? -15.382 -21.723 0.953 1.00 70.62 244 GLU A C 1
ATOM 1924 O O . GLU A 1 244 ? -14.557 -22.123 0.130 1.00 70.62 244 GLU A O 1
ATOM 1929 N N . MET A 1 245 ? -16.490 -22.414 1.244 1.00 80.50 245 MET A N 1
ATOM 1930 C CA . MET A 1 245 ? -16.840 -23.701 0.626 1.00 80.50 245 MET A CA 1
ATOM 1931 C C . MET A 1 245 ? -17.062 -23.617 -0.890 1.00 80.50 245 MET A C 1
ATOM 1933 O O . MET A 1 245 ? -16.945 -24.632 -1.575 1.00 80.50 245 MET A O 1
ATOM 1937 N N . ASN A 1 246 ? -17.372 -22.432 -1.418 1.00 81.19 246 ASN A N 1
ATOM 1938 C CA . ASN A 1 246 ? -17.522 -22.177 -2.853 1.00 81.19 246 ASN A CA 1
ATOM 1939 C C . ASN A 1 246 ? -16.262 -21.565 -3.492 1.00 81.19 246 ASN A C 1
ATOM 1941 O O . ASN A 1 246 ? -16.304 -21.119 -4.638 1.00 81.19 246 ASN A O 1
ATOM 1945 N N . SER A 1 247 ? -15.147 -21.529 -2.762 1.00 74.25 247 SER A N 1
ATOM 1946 C CA . SER A 1 247 ? -13.862 -21.005 -3.230 1.00 74.25 247 SER A CA 1
ATOM 1947 C C . SER A 1 247 ? -12.841 -22.125 -3.446 1.00 74.25 247 SER A C 1
ATOM 1949 O O . SER A 1 247 ? -13.055 -23.273 -3.050 1.00 74.25 247 SER A O 1
ATOM 1951 N N . PHE A 1 248 ? -11.674 -21.767 -3.992 1.00 73.62 248 PHE A N 1
ATOM 1952 C CA . PHE A 1 248 ? -10.542 -22.686 -4.164 1.00 73.62 248 PHE A CA 1
ATOM 1953 C C . PHE A 1 248 ? -10.098 -23.362 -2.850 1.00 73.62 248 PHE A C 1
ATOM 1955 O O . PHE A 1 248 ? -9.478 -24.424 -2.880 1.00 73.62 248 PHE A O 1
ATOM 1962 N N . LYS A 1 249 ? -10.416 -22.766 -1.688 1.00 66.00 249 LYS A N 1
ATOM 1963 C CA . LYS A 1 249 ? -10.031 -23.282 -0.366 1.00 66.00 249 LYS A CA 1
ATOM 1964 C C . LYS A 1 249 ? -10.594 -24.681 -0.117 1.00 66.00 249 LYS A C 1
ATOM 1966 O O . LYS A 1 249 ? -9.923 -25.484 0.523 1.00 66.00 249 LYS A O 1
ATOM 1971 N N . LYS A 1 250 ? -11.791 -24.993 -0.630 1.00 80.25 250 LYS A N 1
ATOM 1972 C CA . LYS A 1 250 ? -12.389 -26.332 -0.515 1.00 80.25 250 LYS A CA 1
ATOM 1973 C C . LYS A 1 250 ? -11.473 -27.401 -1.116 1.00 80.25 250 LYS A C 1
ATOM 1975 O O . LYS A 1 250 ? -11.206 -28.414 -0.469 1.00 80.25 250 LYS A O 1
ATOM 1980 N N . ASP A 1 251 ? -10.983 -27.161 -2.328 1.00 78.88 251 ASP A N 1
ATOM 1981 C CA . ASP A 1 251 ? -10.143 -28.115 -3.053 1.00 78.88 251 ASP A CA 1
ATOM 1982 C C . ASP A 1 251 ? -8.766 -28.239 -2.387 1.00 78.88 251 ASP A C 1
ATOM 1984 O O . ASP A 1 251 ? -8.308 -29.351 -2.140 1.00 78.88 251 ASP A O 1
ATOM 1988 N N . ALA A 1 252 ? -8.172 -27.114 -1.969 1.00 64.38 252 ALA A N 1
ATOM 1989 C CA . ALA A 1 252 ? -6.894 -27.100 -1.254 1.00 64.38 252 ALA A CA 1
ATOM 1990 C C . ALA A 1 252 ? -6.945 -27.877 0.077 1.00 64.38 252 ALA A C 1
ATOM 1992 O O . ALA A 1 252 ? -6.048 -28.663 0.380 1.00 64.38 252 ALA A O 1
ATOM 1993 N N . TRP A 1 253 ? -8.009 -27.700 0.868 1.00 73.69 253 TRP A N 1
ATOM 1994 C CA . TRP A 1 253 ? -8.195 -28.469 2.102 1.00 73.69 253 TRP A CA 1
ATOM 1995 C C . TRP A 1 253 ? -8.455 -29.950 1.831 1.00 73.69 253 TRP A C 1
ATOM 1997 O O . TRP A 1 253 ? -7.970 -30.794 2.581 1.00 73.69 253 TRP A O 1
ATOM 2007 N N . THR A 1 254 ? -9.194 -30.275 0.768 1.00 81.12 254 THR A N 1
ATOM 2008 C CA . THR A 1 254 ? -9.442 -31.669 0.372 1.00 81.12 254 THR A CA 1
ATOM 2009 C C . THR A 1 254 ? -8.131 -32.383 0.053 1.00 81.12 254 THR A C 1
ATOM 2011 O O . THR A 1 254 ? -7.906 -33.484 0.550 1.00 81.12 254 THR A O 1
ATOM 2014 N N . GLU A 1 255 ? -7.260 -31.747 -0.733 1.00 75.00 255 GLU A N 1
ATOM 2015 C CA . GLU A 1 255 ? -5.951 -32.285 -1.112 1.00 75.00 255 GLU A CA 1
ATOM 2016 C C . GLU A 1 255 ? -5.056 -32.499 0.114 1.00 75.00 255 GLU A C 1
ATOM 2018 O O . GLU A 1 255 ? -4.565 -33.607 0.332 1.00 75.00 255 GLU A O 1
ATOM 2023 N N . LEU A 1 256 ? -4.938 -31.485 0.978 1.00 63.19 256 LEU A N 1
ATOM 2024 C CA . LEU A 1 256 ? -4.104 -31.559 2.179 1.00 63.19 256 LEU A CA 1
ATOM 2025 C C . LEU A 1 256 ? -4.555 -32.672 3.137 1.00 63.19 256 LEU A C 1
ATOM 2027 O O . LEU A 1 256 ? -3.727 -33.401 3.689 1.00 63.19 256 LEU A O 1
ATOM 2031 N N . ILE A 1 257 ? -5.871 -32.811 3.339 1.00 76.25 257 ILE A N 1
ATOM 2032 C CA . ILE A 1 257 ? -6.435 -33.860 4.195 1.00 76.25 257 ILE A CA 1
ATOM 2033 C C . ILE A 1 257 ? -6.216 -35.235 3.563 1.00 76.25 257 ILE A C 1
ATOM 2035 O O . ILE A 1 257 ? -5.873 -36.169 4.284 1.00 76.25 257 ILE A O 1
ATOM 2039 N N . ASP A 1 258 ? -6.404 -35.394 2.250 1.00 81.56 258 ASP A N 1
ATOM 2040 C CA . ASP A 1 258 ? -6.224 -36.696 1.595 1.00 81.56 258 ASP A CA 1
ATOM 2041 C C . ASP A 1 258 ? -4.752 -37.144 1.588 1.00 81.56 258 ASP A C 1
ATOM 2043 O O . ASP A 1 258 ? -4.498 -38.341 1.702 1.00 81.56 258 ASP A O 1
ATOM 2047 N N . GLU A 1 259 ? -3.803 -36.202 1.553 1.00 79.62 259 GLU A N 1
ATOM 2048 C CA . GLU A 1 259 ? -2.361 -36.466 1.661 1.00 79.62 259 GLU A CA 1
ATOM 2049 C C . GLU A 1 259 ? -1.941 -36.952 3.061 1.00 79.62 259 GLU A C 1
ATOM 2051 O O . GLU A 1 259 ? -1.116 -37.858 3.179 1.00 79.62 259 GLU A O 1
ATOM 2056 N N . HIS A 1 260 ? -2.513 -36.380 4.127 1.00 74.88 260 HIS A N 1
ATOM 2057 C CA . HIS A 1 260 ? -2.021 -36.582 5.499 1.00 74.88 260 HIS A CA 1
ATOM 2058 C C . HIS A 1 260 ? -2.888 -37.500 6.369 1.00 74.88 260 HIS A C 1
ATOM 2060 O O . HIS A 1 260 ? -2.460 -37.910 7.452 1.00 74.88 260 HIS A O 1
ATOM 2066 N N . ARG A 1 261 ? -4.117 -37.816 5.950 1.00 79.00 261 ARG A N 1
ATOM 2067 C CA . ARG A 1 261 ? -5.009 -38.666 6.748 1.00 79.00 261 ARG A CA 1
ATOM 2068 C C . ARG A 1 261 ? -4.516 -40.122 6.810 1.00 79.00 261 ARG A C 1
ATOM 2070 O O . ARG A 1 261 ? -3.903 -40.617 5.862 1.00 79.00 261 ARG A O 1
ATOM 2077 N N . PRO A 1 262 ? -4.884 -40.869 7.864 1.00 77.62 262 PRO A N 1
ATOM 2078 C CA . PRO A 1 262 ? -4.670 -42.310 7.910 1.00 77.62 262 PRO A CA 1
ATOM 2079 C C . PRO A 1 262 ? -5.323 -43.054 6.725 1.00 77.62 262 PRO A C 1
ATOM 2081 O O . PRO A 1 262 ? -6.362 -42.620 6.202 1.00 77.62 262 PRO A O 1
ATOM 2084 N N . PRO A 1 263 ? -4.753 -44.198 6.300 1.00 78.56 263 PRO A N 1
ATOM 2085 C CA . PRO A 1 263 ? -5.335 -45.024 5.250 1.00 78.56 263 PRO A CA 1
ATOM 2086 C C . PRO A 1 263 ? -6.679 -45.629 5.694 1.00 78.56 263 PRO A C 1
ATOM 2088 O O . PRO A 1 263 ? -6.862 -45.985 6.853 1.00 78.56 263 PRO A O 1
ATOM 2091 N N . GLY A 1 264 ? -7.611 -45.781 4.746 1.00 76.06 264 GLY A N 1
ATOM 2092 C CA . GLY A 1 264 ? -8.977 -46.272 4.989 1.00 76.06 264 GLY A CA 1
ATOM 2093 C C . GLY A 1 264 ? -10.057 -45.229 4.673 1.00 76.06 264 GLY A C 1
ATOM 2094 O O . GLY A 1 264 ? -9.855 -44.035 4.874 1.00 76.06 264 GLY A O 1
ATOM 2095 N N . LYS A 1 265 ? -11.191 -45.668 4.111 1.00 77.56 265 LYS A N 1
ATOM 2096 C CA . LYS A 1 265 ? -12.413 -44.871 3.883 1.00 77.56 265 LYS A CA 1
ATOM 2097 C C . LYS A 1 265 ? -13.631 -45.796 4.071 1.00 77.56 265 LYS A C 1
ATOM 2099 O O . LYS A 1 265 ? -13.621 -46.878 3.480 1.00 77.56 265 LYS A O 1
ATOM 2104 N N . PRO A 1 266 ? -14.666 -45.413 4.844 1.00 85.94 266 PRO A N 1
ATOM 2105 C CA . PRO A 1 266 ? -14.785 -44.194 5.654 1.00 85.94 266 PRO A CA 1
ATOM 2106 C C . PRO A 1 266 ? -13.902 -44.236 6.917 1.00 85.94 266 PRO A C 1
ATOM 2108 O O . PRO A 1 266 ? -13.703 -45.300 7.493 1.00 85.94 266 PRO A O 1
ATOM 2111 N N . LEU A 1 267 ? -13.427 -43.070 7.365 1.00 88.31 267 LEU A N 1
ATOM 2112 C CA . LEU A 1 267 ? -12.791 -42.887 8.685 1.00 88.31 267 LEU A CA 1
ATOM 2113 C C . LEU A 1 267 ? -13.841 -42.360 9.666 1.00 88.31 267 LEU A C 1
ATOM 2115 O O . LEU A 1 267 ? -14.764 -41.669 9.228 1.00 88.31 267 LEU A O 1
ATOM 2119 N N . LYS A 1 268 ? -13.690 -42.634 10.962 1.00 89.00 268 LYS A N 1
ATOM 2120 C CA . LYS A 1 268 ? -14.399 -41.921 12.031 1.00 89.00 268 LYS A CA 1
ATOM 2121 C C . LYS A 1 268 ? -13.630 -40.655 12.384 1.00 89.00 268 LYS A C 1
ATOM 2123 O O . LYS A 1 268 ? -12.498 -40.742 12.854 1.00 89.00 268 LYS A O 1
ATOM 2128 N N . VAL A 1 269 ? -14.237 -39.495 12.163 1.00 85.31 269 VAL A N 1
ATOM 2129 C CA . VAL A 1 269 ? -13.587 -38.196 12.347 1.00 85.31 269 VAL A CA 1
ATOM 2130 C C . VAL A 1 269 ? -14.275 -37.402 13.445 1.00 85.31 269 VAL A C 1
ATOM 2132 O O . VAL A 1 269 ? -15.501 -37.327 13.453 1.00 85.31 269 VAL A O 1
ATOM 2135 N N . LEU A 1 270 ? -13.486 -36.793 14.329 1.00 84.81 270 LEU A N 1
ATOM 2136 C CA . LEU A 1 270 ? -13.951 -35.783 15.276 1.00 84.81 270 LEU A CA 1
ATOM 2137 C C . LEU A 1 270 ? -13.563 -34.385 14.775 1.00 84.81 270 LEU A C 1
ATOM 2139 O O . LEU A 1 270 ? -12.374 -34.090 14.657 1.00 84.81 270 LEU A O 1
ATOM 2143 N N . ASP A 1 271 ? -14.555 -33.542 14.496 1.00 81.06 271 ASP A N 1
ATOM 2144 C CA . ASP A 1 271 ? -14.391 -32.120 14.169 1.00 81.06 271 ASP A CA 1
ATOM 2145 C C . ASP A 1 271 ? -14.592 -31.271 15.433 1.00 81.06 271 ASP A C 1
ATOM 2147 O O . ASP A 1 271 ? -15.708 -31.149 15.944 1.00 81.06 271 ASP A O 1
ATOM 2151 N N . ILE A 1 272 ? -13.499 -30.730 15.976 1.00 75.31 272 ILE A N 1
ATOM 2152 C CA . ILE A 1 272 ? -13.510 -29.943 17.214 1.00 75.31 272 ILE A CA 1
ATOM 2153 C C . ILE A 1 272 ? -13.621 -28.455 16.877 1.00 75.31 272 ILE A C 1
ATOM 2155 O O . ILE A 1 272 ? -12.725 -27.897 16.243 1.00 75.31 272 ILE A O 1
ATOM 2159 N N . GLY A 1 273 ? -14.675 -27.799 17.373 1.00 76.88 273 GLY A N 1
ATOM 2160 C CA . GLY A 1 273 ? -14.957 -26.394 17.061 1.00 76.88 273 GLY A CA 1
ATOM 2161 C C . GLY A 1 273 ? -15.553 -26.231 15.682 1.00 76.88 273 GLY A C 1
ATOM 2162 O O . GLY A 1 273 ? -15.081 -25.409 14.899 1.00 76.88 273 GLY A O 1
ATOM 2163 N N . THR A 1 274 ? -16.548 -27.056 15.364 1.00 81.69 274 THR A N 1
ATOM 2164 C CA . THR A 1 274 ? -17.086 -27.155 14.004 1.00 81.69 274 THR A CA 1
ATOM 2165 C C . THR A 1 274 ? -17.669 -25.831 13.493 1.00 81.69 274 THR A C 1
ATOM 2167 O O . THR A 1 274 ? -17.747 -25.613 12.276 1.00 81.69 274 THR A O 1
ATOM 2170 N N . GLY A 1 275 ? -18.050 -24.913 14.394 1.00 85.12 275 GLY A N 1
ATOM 2171 C CA . GLY A 1 275 ? -18.660 -23.644 14.027 1.00 85.12 275 GLY A CA 1
ATOM 2172 C C . GLY A 1 275 ? -19.897 -23.887 13.153 1.00 85.12 275 GLY A C 1
ATOM 2173 O O . GLY A 1 275 ? -20.694 -24.758 13.476 1.00 85.12 275 GLY A O 1
ATOM 2174 N N . PRO A 1 276 ? -20.055 -23.189 12.012 1.00 85.69 276 PRO A N 1
ATOM 2175 C CA . PRO A 1 276 ? -21.128 -23.440 11.042 1.00 85.69 276 PRO A CA 1
ATOM 2176 C C . PRO A 1 276 ? -20.953 -24.686 10.149 1.00 85.69 276 PRO A C 1
ATOM 2178 O O . PRO A 1 276 ? -21.691 -24.823 9.169 1.00 85.69 276 PRO A O 1
ATOM 2181 N N . GLY A 1 277 ? -19.977 -25.560 10.423 1.00 87.75 277 GLY A N 1
ATOM 2182 C CA . GLY A 1 277 ? -19.860 -26.880 9.796 1.00 87.75 277 GLY A CA 1
ATOM 2183 C C . GLY A 1 277 ? -18.953 -26.981 8.564 1.00 87.75 277 GLY A C 1
ATOM 2184 O O . GLY A 1 277 ? -19.235 -27.794 7.687 1.00 87.75 277 GLY A O 1
ATOM 2185 N N . PHE A 1 278 ? -17.870 -26.196 8.458 1.00 85.56 278 PHE A N 1
ATOM 2186 C CA . PHE A 1 278 ? -16.956 -26.263 7.296 1.00 85.56 278 PHE A CA 1
ATOM 2187 C C . PHE A 1 278 ? -16.371 -27.671 7.095 1.00 85.56 278 PHE A C 1
ATOM 2189 O O . PHE A 1 278 ? -16.530 -28.267 6.028 1.00 85.56 278 PHE A O 1
ATOM 2196 N N . PHE A 1 279 ? -15.716 -28.227 8.121 1.00 83.94 279 PHE A N 1
ATOM 2197 C CA . PHE A 1 279 ? -15.123 -29.562 8.027 1.00 83.94 279 PHE A CA 1
ATOM 2198 C C . PHE A 1 279 ? -16.157 -30.672 8.145 1.00 83.94 279 PHE A C 1
ATOM 2200 O O . PHE A 1 279 ? -16.031 -31.664 7.428 1.00 83.94 279 PHE A O 1
ATOM 2207 N N . ALA A 1 280 ? -17.217 -30.478 8.934 1.00 91.00 280 ALA A N 1
ATOM 2208 C CA . ALA A 1 280 ? -18.383 -31.356 8.918 1.00 91.00 280 ALA A CA 1
ATOM 2209 C C . ALA A 1 280 ? -18.918 -31.586 7.491 1.00 91.00 280 ALA A C 1
ATOM 2211 O O . ALA A 1 280 ? -19.117 -32.732 7.088 1.00 91.00 280 ALA A O 1
ATOM 2212 N N . LEU A 1 281 ? -19.068 -30.527 6.687 1.00 91.62 281 LEU A N 1
ATOM 2213 C CA . LEU A 1 281 ? -19.458 -30.617 5.277 1.00 91.62 281 LEU A CA 1
ATOM 2214 C C . LEU A 1 281 ? -18.376 -31.255 4.403 1.00 91.62 281 LEU A C 1
ATOM 2216 O O . LEU A 1 281 ? -18.671 -32.159 3.619 1.00 91.62 281 LEU A O 1
ATOM 2220 N N . LEU A 1 282 ? -17.137 -30.770 4.511 1.00 89.38 282 LEU A N 1
ATOM 2221 C CA . LEU A 1 282 ? -16.032 -31.197 3.655 1.00 89.38 282 LEU A CA 1
ATOM 2222 C C . LEU A 1 282 ? -15.750 -32.696 3.803 1.00 89.38 282 LEU A C 1
ATOM 2224 O O . LEU A 1 282 ? -15.746 -33.429 2.816 1.00 89.38 282 LEU A O 1
ATOM 2228 N N . LEU A 1 283 ? -15.572 -33.159 5.040 1.00 89.81 283 LEU A N 1
ATOM 2229 C CA . LEU A 1 283 ? -15.231 -34.545 5.356 1.00 89.81 283 LEU A CA 1
ATOM 2230 C C . LEU A 1 283 ? -16.390 -35.506 5.082 1.00 89.81 283 LEU A C 1
ATOM 2232 O O . LEU A 1 283 ? -16.150 -36.633 4.643 1.00 89.81 283 LEU A O 1
ATOM 2236 N N . SER A 1 284 ? -17.637 -35.057 5.268 1.00 93.62 284 SER A N 1
ATOM 2237 C CA . SER A 1 284 ? -18.813 -35.826 4.843 1.00 93.62 284 SER A CA 1
ATOM 2238 C C . SER A 1 284 ? -18.849 -35.982 3.321 1.00 93.62 284 SER A C 1
ATOM 2240 O O . SER A 1 284 ? -19.070 -37.084 2.822 1.00 93.62 284 SER A O 1
ATOM 2242 N N . GLY A 1 285 ? -18.536 -34.918 2.571 1.00 90.44 285 GLY A N 1
ATOM 2243 C CA . GLY A 1 285 ? -18.405 -34.967 1.110 1.00 90.44 285 GLY A CA 1
ATOM 2244 C C . GLY A 1 285 ? -17.243 -35.835 0.617 1.00 90.44 285 GLY A C 1
ATOM 2245 O O . GLY A 1 285 ? -17.332 -36.433 -0.453 1.00 90.44 285 GLY A O 1
ATOM 2246 N N . MET A 1 286 ? -16.183 -35.975 1.416 1.00 90.19 286 MET A N 1
ATOM 2247 C CA . MET A 1 286 ? -15.089 -36.928 1.180 1.00 90.19 286 MET A CA 1
ATOM 2248 C C . MET A 1 286 ? -15.457 -38.381 1.543 1.00 90.19 286 MET A C 1
ATOM 2250 O O . MET A 1 286 ? -14.664 -39.296 1.299 1.00 90.19 286 MET A O 1
ATOM 2254 N N . GLY A 1 287 ? -16.650 -38.607 2.106 1.00 92.06 287 GLY A N 1
ATOM 2255 C CA . GLY A 1 287 ? -17.189 -39.923 2.443 1.00 92.06 287 GLY A CA 1
ATOM 2256 C C . GLY A 1 287 ? -16.785 -40.454 3.819 1.00 92.06 287 GLY A C 1
ATOM 2257 O O . GLY A 1 287 ? -16.837 -41.665 4.021 1.00 92.06 287 GLY A O 1
ATOM 2258 N N . HIS A 1 288 ? -16.357 -39.607 4.759 1.00 91.69 288 HIS A N 1
ATOM 2259 C CA . HIS A 1 288 ? -16.033 -40.013 6.133 1.00 91.69 288 HIS A CA 1
ATOM 2260 C C . HIS A 1 288 ? -17.260 -39.942 7.063 1.00 91.69 288 HIS A C 1
ATOM 2262 O O . HIS A 1 288 ? -18.247 -39.277 6.760 1.00 91.69 288 HIS A O 1
ATOM 2268 N N . ARG A 1 289 ? -17.207 -40.639 8.206 1.00 93.88 289 ARG A N 1
ATOM 2269 C CA . ARG A 1 289 ? -18.217 -40.533 9.272 1.00 93.88 289 ARG A CA 1
ATOM 2270 C C . ARG A 1 289 ? -17.774 -39.456 10.249 1.00 93.88 289 ARG A C 1
ATOM 2272 O O . ARG A 1 289 ? -16.765 -39.649 10.924 1.00 93.88 289 ARG A O 1
ATOM 2279 N N . VAL A 1 290 ? -18.501 -38.347 10.304 1.00 93.88 290 VAL A N 1
ATOM 2280 C CA . VAL A 1 290 ? -18.111 -37.189 11.111 1.00 93.88 290 VAL A CA 1
ATOM 2281 C C . VAL A 1 290 ? -18.981 -37.085 12.359 1.00 93.88 290 VAL A C 1
ATOM 2283 O O . VAL A 1 290 ? -20.210 -37.114 12.281 1.00 93.88 290 VAL A O 1
ATOM 2286 N N . THR A 1 291 ? -18.315 -36.923 13.494 1.00 92.31 291 THR A N 1
ATOM 2287 C CA . THR A 1 291 ? -18.873 -36.409 14.740 1.00 92.31 291 THR A CA 1
ATOM 2288 C C . THR A 1 291 ? -18.278 -35.022 14.955 1.00 92.31 291 THR A C 1
ATOM 2290 O O . THR A 1 291 ? -17.072 -34.839 14.804 1.00 92.31 291 THR A O 1
ATOM 2293 N N . ALA A 1 292 ? -19.098 -34.033 15.273 1.00 89.00 292 ALA A N 1
ATOM 2294 C CA . ALA A 1 292 ? -18.695 -32.640 15.361 1.00 89.00 292 ALA A CA 1
ATOM 2295 C C . ALA A 1 292 ? -19.128 -32.039 16.699 1.00 89.00 292 ALA A C 1
ATOM 2297 O O . ALA A 1 292 ? -20.224 -32.312 17.188 1.00 89.00 292 ALA A O 1
ATOM 2298 N N . ILE A 1 293 ? -18.265 -31.226 17.302 1.00 84.81 293 ILE A N 1
ATOM 2299 C CA . ILE A 1 293 ? -18.554 -30.576 18.581 1.00 84.81 293 ILE A CA 1
ATOM 2300 C C . ILE A 1 293 ? -18.314 -29.074 18.514 1.00 84.81 293 ILE A C 1
ATOM 2302 O O . ILE A 1 293 ? -17.403 -28.605 17.829 1.00 84.81 293 ILE A O 1
ATOM 2306 N N . ASP A 1 294 ? -19.120 -28.326 19.255 1.00 84.38 294 ASP A N 1
ATOM 2307 C CA . ASP A 1 294 ? -18.952 -26.893 19.493 1.00 84.38 294 ASP A CA 1
ATOM 2308 C C . ASP A 1 294 ? -19.535 -26.553 20.867 1.00 84.38 294 ASP A C 1
ATOM 2310 O O . ASP A 1 294 ? -20.407 -27.263 21.360 1.00 84.38 294 ASP A O 1
ATOM 2314 N N . CYS A 1 295 ? -19.080 -25.472 21.491 1.00 75.56 295 CYS A N 1
ATOM 2315 C CA . CYS A 1 295 ? -19.625 -25.022 22.771 1.00 75.56 295 CYS A CA 1
ATOM 2316 C C . CYS A 1 295 ? -20.849 -24.103 22.617 1.00 75.56 295 CYS A C 1
ATOM 2318 O O . CYS A 1 295 ? -21.435 -23.706 23.620 1.00 75.56 295 CYS A O 1
ATOM 2320 N N . THR A 1 296 ? -21.227 -23.735 21.384 1.00 78.75 296 THR A N 1
ATOM 2321 C CA . THR A 1 296 ? -22.308 -22.780 21.109 1.00 78.75 296 THR A CA 1
ATOM 2322 C C . THR A 1 296 ? -23.477 -23.425 20.360 1.00 78.75 296 THR A C 1
ATOM 2324 O O . THR A 1 296 ? -23.348 -23.785 19.188 1.00 78.75 296 THR A O 1
ATOM 2327 N N . ASP A 1 297 ? -24.668 -23.448 20.971 1.00 79.75 297 ASP A N 1
ATOM 2328 C CA . ASP A 1 297 ? -25.885 -24.028 20.368 1.00 79.75 297 ASP A CA 1
ATOM 2329 C C . ASP A 1 297 ? -26.242 -23.419 19.003 1.00 79.75 297 ASP A C 1
ATOM 2331 O O . ASP A 1 297 ? -26.607 -24.130 18.069 1.00 79.75 297 ASP A O 1
ATOM 2335 N N . ASN A 1 298 ? -26.089 -22.100 18.841 1.00 77.19 298 ASN A N 1
ATOM 2336 C CA . ASN A 1 298 ? -26.400 -21.429 17.575 1.00 77.19 298 ASN A CA 1
ATOM 2337 C C . ASN A 1 298 ? -25.432 -21.809 16.444 1.00 77.19 298 ASN A C 1
ATOM 2339 O O . ASN A 1 298 ? -25.830 -21.789 15.282 1.00 77.19 298 ASN A O 1
ATOM 2343 N N . MET A 1 299 ? -24.173 -22.134 16.756 1.00 82.19 299 MET A N 1
ATOM 2344 C CA . MET A 1 299 ? -23.219 -22.606 15.746 1.00 82.19 299 MET A CA 1
ATOM 2345 C C . MET A 1 299 ? -23.584 -24.012 15.289 1.00 82.19 299 MET A C 1
ATOM 2347 O O . MET A 1 299 ? -23.654 -24.258 14.087 1.00 82.19 299 MET A O 1
ATOM 2351 N N . LEU A 1 300 ? -23.926 -24.885 16.240 1.00 88.38 300 LEU A N 1
ATOM 2352 C CA . LEU A 1 300 ? -24.419 -26.227 15.941 1.00 88.38 300 LEU A CA 1
ATOM 2353 C C . LEU A 1 300 ? -25.704 -26.186 15.112 1.00 88.38 300 LEU A C 1
ATOM 2355 O O . LEU A 1 300 ? -25.801 -26.901 14.122 1.00 88.38 300 LEU A O 1
ATOM 2359 N N . ALA A 1 301 ? -26.646 -25.295 15.431 1.00 88.12 301 ALA A N 1
ATOM 2360 C CA . ALA A 1 301 ? -27.868 -25.129 14.645 1.00 88.12 301 ALA A CA 1
ATOM 2361 C C . ALA A 1 301 ? -27.583 -24.710 13.187 1.00 88.12 301 ALA A C 1
ATOM 2363 O O . ALA A 1 301 ? -28.192 -25.241 12.256 1.00 88.12 301 ALA A O 1
ATOM 2364 N N . GLU A 1 302 ? -26.643 -23.784 12.963 1.00 88.88 302 GLU A N 1
ATOM 2365 C CA . GLU A 1 302 ? -26.206 -23.408 11.609 1.00 88.88 302 GLU A CA 1
ATOM 2366 C C . GLU A 1 302 ? -25.498 -24.573 10.900 1.00 88.88 302 GLU A C 1
ATOM 2368 O O . GLU A 1 302 ? -25.783 -24.851 9.733 1.00 88.88 302 GLU A O 1
ATOM 2373 N N . ALA A 1 303 ? -24.611 -25.291 11.595 1.00 89.88 303 ALA A N 1
ATOM 2374 C CA . ALA A 1 303 ? -23.919 -26.456 11.048 1.00 89.88 303 ALA A CA 1
ATOM 2375 C C . ALA A 1 303 ? -24.885 -27.568 10.642 1.00 89.88 303 ALA A C 1
ATOM 2377 O O . ALA A 1 303 ? -24.793 -28.079 9.525 1.00 89.88 303 ALA A O 1
ATOM 2378 N N . GLU A 1 304 ? -25.851 -27.897 11.498 1.00 92.94 304 GLU A N 1
ATOM 2379 C CA . GLU A 1 304 ? -26.904 -28.866 11.213 1.00 92.94 304 GLU A CA 1
ATOM 2380 C C . GLU A 1 304 ? -27.712 -28.476 9.977 1.00 92.94 304 GLU A C 1
ATOM 2382 O O . GLU A 1 304 ? -27.963 -29.319 9.112 1.00 92.94 304 GLU A O 1
ATOM 2387 N N . ASN A 1 305 ? -28.100 -27.202 9.863 1.00 91.88 305 ASN A N 1
ATOM 2388 C CA . ASN A 1 305 ? -28.833 -26.701 8.704 1.00 91.88 305 ASN A CA 1
ATOM 2389 C C . ASN A 1 305 ? -28.009 -26.834 7.419 1.00 91.88 305 ASN A C 1
ATOM 2391 O O . ASN A 1 305 ? -28.524 -27.325 6.412 1.00 91.88 305 ASN A O 1
ATOM 2395 N N . ASN A 1 306 ? -26.731 -26.453 7.456 1.00 91.62 306 ASN A N 1
ATOM 2396 C CA . ASN A 1 306 ? -25.844 -26.519 6.298 1.00 91.62 306 ASN A CA 1
ATOM 2397 C C . ASN A 1 306 ? -25.578 -27.967 5.864 1.00 91.62 306 ASN A C 1
ATOM 2399 O O . ASN A 1 306 ? -25.687 -28.293 4.680 1.00 91.62 306 ASN A O 1
ATOM 2403 N N . VAL A 1 307 ? -25.291 -28.857 6.817 1.00 92.94 307 VAL A N 1
ATOM 2404 C CA . VAL A 1 307 ? -25.069 -30.292 6.579 1.00 92.94 307 VAL A CA 1
ATOM 2405 C C . VAL A 1 307 ? -26.325 -30.963 6.024 1.00 92.94 307 VAL A C 1
ATOM 2407 O O . VAL A 1 307 ? -26.243 -31.698 5.036 1.00 92.94 307 VAL A O 1
ATOM 2410 N N . ARG A 1 308 ? -27.500 -30.658 6.590 1.00 92.00 308 ARG A N 1
ATOM 2411 C CA . ARG A 1 308 ? -28.791 -31.173 6.112 1.00 92.00 308 ARG A CA 1
ATOM 2412 C C . ARG A 1 308 ? -29.111 -30.676 4.705 1.00 92.00 308 ARG A C 1
ATOM 2414 O O . ARG A 1 308 ? -29.559 -31.466 3.878 1.00 92.00 308 ARG A O 1
ATOM 2421 N N . ALA A 1 309 ? -28.855 -29.400 4.414 1.00 90.19 309 ALA A N 1
ATOM 2422 C CA . ALA A 1 309 ? -29.044 -28.826 3.082 1.00 90.19 309 ALA A CA 1
ATOM 2423 C C . ALA A 1 309 ? -28.129 -29.475 2.028 1.00 90.19 309 ALA A C 1
ATOM 2425 O O . ALA A 1 309 ? -28.530 -29.624 0.876 1.00 90.19 309 ALA A O 1
ATOM 2426 N N . ALA A 1 310 ? -26.928 -29.904 2.426 1.00 89.06 310 ALA A N 1
ATOM 2427 C CA . ALA A 1 310 ? -25.992 -30.631 1.572 1.00 89.06 310 ALA A CA 1
ATOM 2428 C C . ALA A 1 310 ? -26.278 -32.146 1.466 1.00 89.06 310 ALA A C 1
ATOM 2430 O O . ALA A 1 310 ? -25.612 -32.832 0.692 1.00 89.06 310 ALA A O 1
ATOM 2431 N N . GLY A 1 311 ? -27.266 -32.671 2.203 1.00 91.25 311 GLY A N 1
ATOM 2432 C CA . GLY A 1 311 ? -27.681 -34.076 2.145 1.00 91.25 311 GLY A CA 1
ATOM 2433 C C . GLY A 1 311 ? -26.809 -35.047 2.949 1.00 91.25 311 GLY A C 1
ATOM 2434 O O . GLY A 1 311 ? -26.857 -36.250 2.696 1.00 91.25 311 GLY A O 1
ATOM 2435 N N . TYR A 1 312 ? -26.023 -34.552 3.908 1.00 94.69 312 TYR A N 1
ATOM 2436 C CA . TYR A 1 312 ? -25.149 -35.373 4.750 1.00 94.69 312 TYR A CA 1
ATOM 2437 C C . TYR A 1 312 ? -25.740 -35.607 6.149 1.00 94.69 312 TYR A C 1
ATOM 2439 O O . TYR A 1 312 ? -26.676 -34.928 6.572 1.00 94.69 312 TYR A O 1
ATOM 2447 N N . GLN A 1 313 ? -25.186 -36.584 6.872 1.00 91.44 313 GLN A N 1
ATOM 2448 C CA . GLN A 1 313 ? -25.517 -36.867 8.271 1.00 91.44 313 GLN A CA 1
ATOM 2449 C C . GLN A 1 313 ? -24.253 -36.771 9.125 1.00 91.44 313 GLN A C 1
ATOM 2451 O O . GLN A 1 313 ? -23.270 -37.457 8.850 1.00 91.44 313 GLN A O 1
ATOM 2456 N N . VAL A 1 314 ? -24.304 -35.921 10.149 1.00 94.38 314 VAL A N 1
ATOM 2457 C CA . VAL A 1 314 ? -23.224 -35.665 11.109 1.00 94.38 314 VAL A CA 1
ATOM 2458 C C . VAL A 1 314 ? -23.835 -35.671 12.506 1.00 94.38 314 VAL A C 1
ATOM 2460 O O . VAL A 1 314 ? -24.934 -35.150 12.700 1.00 94.38 314 VAL A O 1
ATOM 2463 N N . GLU A 1 315 ? -23.141 -36.284 13.462 1.00 93.81 315 GLU A N 1
ATOM 2464 C CA . GLU A 1 315 ? -23.535 -36.263 14.873 1.00 93.81 315 GLU A CA 1
ATOM 2465 C C . GLU A 1 315 ? -22.958 -35.012 15.535 1.00 93.81 315 GLU A C 1
ATOM 2467 O O . GLU A 1 315 ? -21.740 -34.847 15.555 1.00 93.81 315 GLU A O 1
ATOM 2472 N N . PHE A 1 316 ? -23.815 -34.141 16.066 1.00 92.06 316 PHE A N 1
ATOM 2473 C CA . PHE A 1 316 ? -23.405 -32.902 16.724 1.00 92.06 316 PHE A CA 1
ATOM 2474 C C . PHE A 1 316 ? -23.568 -32.998 18.241 1.00 92.06 316 PHE A C 1
ATOM 2476 O O . PHE A 1 316 ? -24.596 -33.472 18.725 1.00 92.06 316 PHE A O 1
ATOM 2483 N N . TYR A 1 317 ? -22.576 -32.514 18.991 1.00 87.75 317 TYR A N 1
ATOM 2484 C CA . TYR A 1 317 ? -22.650 -32.414 20.449 1.00 87.75 317 TYR A CA 1
ATOM 2485 C C . TYR A 1 317 ? -22.273 -31.010 20.915 1.00 87.75 317 TYR A C 1
ATOM 2487 O O . TYR A 1 317 ? -21.220 -30.491 20.539 1.00 87.75 317 TYR A O 1
ATOM 2495 N N . ASN A 1 318 ? -23.107 -30.423 21.778 1.00 86.38 318 ASN A N 1
ATOM 2496 C CA . ASN A 1 318 ? -22.691 -29.259 22.552 1.00 86.38 318 ASN A CA 1
ATOM 2497 C C . ASN A 1 318 ? -21.712 -29.731 23.629 1.00 86.38 318 ASN A C 1
ATOM 2499 O O . ASN A 1 318 ? -22.102 -30.442 24.557 1.00 86.38 318 ASN A O 1
ATOM 2503 N N . MET A 1 319 ? -20.431 -29.421 23.447 1.00 75.00 319 MET A N 1
ATOM 2504 C CA . MET A 1 319 ? -19.364 -29.951 24.289 1.00 75.00 319 MET A CA 1
ATOM 2505 C C . MET A 1 319 ? -18.171 -28.996 24.331 1.00 75.00 319 MET A C 1
ATOM 2507 O O . MET A 1 319 ? -17.776 -28.410 23.322 1.00 75.00 319 MET A O 1
ATOM 2511 N N . ASP A 1 320 ? -17.566 -28.868 25.512 1.00 68.94 320 ASP A N 1
ATOM 2512 C CA . ASP A 1 320 ? -16.316 -28.132 25.698 1.00 68.94 320 ASP A CA 1
ATOM 2513 C C . ASP A 1 320 ? -15.146 -28.980 25.178 1.00 68.94 320 ASP A C 1
ATOM 2515 O O . ASP A 1 320 ? -14.912 -30.096 25.641 1.00 68.94 320 ASP A O 1
ATOM 2519 N N . SER A 1 321 ? -14.355 -28.440 24.250 1.00 65.19 321 SER A N 1
ATOM 2520 C CA . SER A 1 321 ? -13.190 -29.132 23.686 1.00 65.19 321 SER A CA 1
ATOM 2521 C C . SER A 1 321 ? -12.125 -29.518 24.726 1.00 65.19 321 SER A C 1
ATOM 2523 O O . SER A 1 321 ? -11.256 -30.333 24.426 1.00 65.19 321 SER A O 1
ATOM 2525 N N . HIS A 1 322 ? -12.156 -28.932 25.931 1.00 60.53 322 HIS A N 1
ATOM 2526 C CA . HIS A 1 322 ? -11.243 -29.270 27.032 1.00 60.53 322 HIS A CA 1
ATOM 2527 C C . HIS A 1 322 ? -11.716 -30.474 27.864 1.00 60.53 322 HIS A C 1
ATOM 2529 O O . HIS A 1 322 ? -10.920 -31.044 28.610 1.00 60.53 322 HIS A O 1
ATOM 2535 N N . GLN A 1 323 ? -12.994 -30.847 27.772 1.00 67.62 323 GLN A N 1
ATOM 2536 C CA . GLN A 1 323 ? -13.598 -31.955 28.512 1.00 67.62 323 GLN A CA 1
ATOM 2537 C C . GLN A 1 323 ? -14.457 -32.777 27.557 1.00 67.62 323 GLN A C 1
ATOM 2539 O O . GLN A 1 323 ? -15.645 -32.529 27.381 1.00 67.62 323 GLN A O 1
ATOM 2544 N N . LEU A 1 324 ? -13.811 -33.747 26.914 1.00 72.38 324 LEU A N 1
ATOM 2545 C CA . LEU A 1 324 ? -14.464 -34.646 25.976 1.00 72.38 324 LEU A CA 1
ATOM 2546 C C . LEU A 1 324 ? -15.040 -35.854 26.718 1.00 72.38 324 LEU A C 1
ATOM 2548 O O . LEU A 1 324 ? -14.293 -36.588 27.363 1.00 72.38 324 LEU A O 1
ATOM 2552 N N . ASP A 1 325 ? -16.332 -36.118 26.536 1.00 79.12 325 ASP A N 1
ATOM 2553 C CA . ASP A 1 325 ? -17.009 -37.300 27.098 1.00 79.12 325 ASP A CA 1
ATOM 2554 C C . ASP A 1 325 ? -16.784 -38.577 26.259 1.00 79.12 325 ASP A C 1
ATOM 2556 O O . ASP A 1 325 ? -17.411 -39.617 26.475 1.00 79.12 325 ASP A O 1
ATOM 2560 N N . PHE A 1 326 ? -15.880 -38.520 25.277 1.00 77.81 326 PHE A N 1
ATOM 2561 C CA . PHE A 1 326 ? -15.550 -39.646 24.409 1.00 77.81 326 PHE A CA 1
ATOM 2562 C C . PHE A 1 326 ? -14.456 -40.528 25.020 1.00 77.81 326 PHE A C 1
ATOM 2564 O O . PHE A 1 326 ? -13.446 -40.045 25.532 1.00 77.81 326 PHE A O 1
ATOM 2571 N N . ALA A 1 327 ? -14.604 -41.848 24.891 1.00 75.00 327 ALA A N 1
ATOM 2572 C CA . ALA A 1 327 ? -13.547 -42.782 25.263 1.00 75.00 327 ALA A CA 1
ATOM 2573 C C . ALA A 1 327 ? -12.310 -42.611 24.357 1.00 75.00 327 ALA A C 1
ATOM 2575 O O . ALA A 1 327 ? -12.426 -42.352 23.154 1.00 75.00 327 ALA A O 1
ATOM 2576 N N . GLY A 1 328 ? -11.111 -42.800 24.912 1.00 69.38 328 GLY A N 1
ATOM 2577 C CA . GLY A 1 328 ? -9.874 -42.783 24.126 1.00 69.38 328 GLY A CA 1
ATOM 2578 C C . GLY A 1 328 ? -9.884 -43.837 23.009 1.00 69.38 328 GLY A C 1
ATOM 2579 O O . GLY A 1 328 ? -10.368 -44.948 23.207 1.00 69.38 328 GLY A O 1
ATOM 2580 N N . GLY A 1 329 ? -9.356 -43.489 21.830 1.00 72.31 329 GLY A N 1
ATOM 2581 C CA . GLY A 1 329 ? -9.301 -44.390 20.666 1.00 72.31 329 GLY A CA 1
ATOM 2582 C C . GLY A 1 329 ? -10.613 -44.536 19.881 1.00 72.31 329 GLY A C 1
ATOM 2583 O O . GLY A 1 329 ? -10.724 -45.434 19.053 1.00 72.31 329 GLY A O 1
ATOM 2584 N N . THR A 1 330 ? -11.609 -43.676 20.126 1.00 77.38 330 THR A N 1
ATOM 2585 C CA . THR A 1 330 ? -12.914 -43.718 19.431 1.00 77.38 330 THR A CA 1
ATOM 2586 C C . THR A 1 330 ? -12.852 -43.253 17.968 1.00 77.38 330 THR A C 1
ATOM 2588 O O . THR A 1 330 ? -13.620 -43.748 17.137 1.00 77.38 330 THR A O 1
ATOM 2591 N N . PHE A 1 331 ? -11.952 -42.315 17.652 1.00 80.56 331 PHE A N 1
ATOM 2592 C CA . PHE A 1 331 ? -11.843 -41.662 16.344 1.00 80.56 331 PHE A CA 1
ATOM 2593 C C . PHE A 1 331 ? -10.514 -41.988 15.660 1.00 80.56 331 PHE A C 1
ATOM 2595 O O . PHE A 1 331 ? -9.475 -42.047 16.315 1.00 80.56 331 PHE A O 1
ATOM 2602 N N . ASP A 1 332 ? -10.559 -42.153 14.338 1.00 79.69 332 ASP A N 1
ATOM 2603 C CA . ASP A 1 332 ? -9.394 -42.427 13.491 1.00 79.69 332 ASP A CA 1
ATOM 2604 C C . ASP A 1 332 ? -8.661 -41.131 13.099 1.00 79.69 332 ASP A C 1
ATOM 2606 O O . ASP A 1 332 ? -7.465 -41.144 12.823 1.00 79.69 332 ASP A O 1
ATOM 2610 N N . LEU A 1 333 ? -9.382 -40.004 13.063 1.00 71.88 333 LEU A N 1
ATOM 2611 C CA . LEU A 1 333 ? -8.857 -38.678 12.742 1.00 71.88 333 LEU A CA 1
ATOM 2612 C C . LEU A 1 333 ? -9.518 -37.631 13.645 1.00 71.88 333 LEU A C 1
ATOM 2614 O O . LEU A 1 333 ? -10.728 -37.653 13.852 1.00 71.88 333 LEU A O 1
ATOM 2618 N N . ILE A 1 334 ? -8.727 -36.691 14.152 1.00 74.75 334 ILE A N 1
ATOM 2619 C CA . ILE A 1 334 ? -9.224 -35.510 14.860 1.00 74.75 334 ILE A CA 1
ATOM 2620 C C . ILE A 1 334 ? -8.785 -34.299 14.049 1.00 74.75 334 ILE A C 1
ATOM 2622 O O . ILE A 1 334 ? -7.599 -34.159 13.747 1.00 74.75 334 ILE A O 1
ATOM 2626 N N . ILE A 1 335 ? -9.736 -33.447 13.680 1.00 58.91 335 ILE A N 1
ATOM 2627 C CA . ILE A 1 335 ? -9.476 -32.223 12.933 1.00 58.91 335 ILE A CA 1
ATOM 2628 C C . ILE A 1 335 ? -9.999 -31.022 13.713 1.00 58.91 335 ILE A C 1
ATOM 2630 O O . ILE A 1 335 ? -10.983 -31.104 14.445 1.00 58.91 335 ILE A O 1
ATOM 2634 N N . CYS A 1 336 ? -9.289 -29.910 13.588 1.00 65.50 336 CYS A N 1
ATOM 2635 C CA . CYS A 1 336 ? -9.604 -28.680 14.285 1.00 65.50 336 CYS A CA 1
ATOM 2636 C C . CYS A 1 336 ? -9.086 -27.509 13.453 1.00 65.50 336 CYS A C 1
ATOM 2638 O O . CYS A 1 336 ? -7.920 -27.488 13.050 1.00 65.50 336 CYS A O 1
ATOM 2640 N N . ARG A 1 337 ? -9.952 -26.534 13.186 1.00 61.25 337 ARG A N 1
ATOM 2641 C CA . ARG A 1 337 ? -9.597 -25.272 12.530 1.00 61.25 337 ARG A CA 1
ATOM 2642 C C . ARG A 1 337 ? -10.330 -24.157 13.236 1.00 61.25 337 ARG A C 1
ATOM 2644 O O . ARG A 1 337 ? -11.492 -24.297 13.583 1.00 61.25 337 ARG A O 1
ATOM 2651 N N . ASN A 1 338 ? -9.644 -23.033 13.394 1.00 56.00 338 ASN A N 1
ATOM 2652 C CA . ASN A 1 338 ? -10.223 -21.813 13.938 1.00 56.00 338 ASN A CA 1
ATOM 2653 C C . ASN A 1 338 ? -10.714 -21.903 15.405 1.00 56.00 338 ASN A C 1
ATOM 2655 O O . ASN A 1 338 ? -11.510 -21.077 15.837 1.00 56.00 338 ASN A O 1
ATOM 2659 N N . LEU A 1 339 ? -10.217 -22.876 16.184 1.00 49.75 339 LEU A N 1
ATOM 2660 C CA . LEU A 1 339 ? -10.524 -23.052 17.617 1.00 49.75 339 LEU A CA 1
ATOM 2661 C C . LEU A 1 339 ? -9.386 -22.572 18.544 1.00 49.75 339 LEU A C 1
ATOM 2663 O O . LEU A 1 339 ? -9.598 -22.297 19.721 1.00 49.75 339 LEU A O 1
ATOM 2667 N N . THR A 1 340 ? -8.147 -22.479 18.053 1.00 40.50 340 THR A N 1
ATOM 2668 C CA . THR A 1 340 ? -6.950 -22.291 18.904 1.00 40.50 340 THR A CA 1
ATOM 2669 C C . THR A 1 340 ? -6.943 -20.990 19.714 1.00 40.50 340 THR A C 1
ATOM 2671 O O . THR A 1 340 ? -6.213 -20.889 20.695 1.00 40.50 340 THR A O 1
ATOM 2674 N N . TRP A 1 341 ? -7.786 -20.019 19.361 1.00 43.00 341 TRP A N 1
ATOM 2675 C CA . TRP A 1 341 ? -7.932 -18.734 20.047 1.00 43.00 341 TRP A CA 1
ATOM 2676 C C . TRP A 1 341 ? -9.093 -18.648 21.047 1.00 43.00 341 TRP A C 1
ATOM 2678 O O . TRP A 1 341 ? -9.276 -17.608 21.670 1.00 43.00 341 TRP A O 1
ATOM 2688 N N . THR A 1 342 ? -9.895 -19.703 21.219 1.00 42.28 342 THR A N 1
ATOM 2689 C CA . THR A 1 342 ? -10.991 -19.744 22.210 1.00 42.28 342 THR A CA 1
ATOM 2690 C C . THR A 1 342 ? -10.635 -20.543 23.469 1.00 42.28 342 THR A C 1
ATOM 2692 O O . THR A 1 342 ? -11.508 -20.805 24.299 1.00 42.28 342 THR A O 1
ATOM 2695 N N . LEU A 1 343 ? -9.367 -20.945 23.614 1.00 45.12 343 LEU A N 1
ATOM 2696 C CA . LEU A 1 343 ? -8.864 -21.715 24.754 1.00 45.12 343 LEU A CA 1
ATOM 2697 C C . LEU A 1 343 ? -8.902 -20.887 26.049 1.00 45.12 343 LEU A C 1
ATOM 2699 O O . LEU A 1 343 ? -8.753 -19.668 26.027 1.00 45.12 343 LEU A O 1
ATOM 2703 N N . ARG A 1 344 ? -9.138 -21.555 27.187 1.00 47.09 344 ARG A N 1
ATOM 2704 C CA . ARG A 1 344 ? -9.459 -20.912 28.479 1.00 47.09 344 ARG A CA 1
ATOM 2705 C C . ARG A 1 344 ? -8.334 -20.056 29.073 1.00 47.09 344 ARG A C 1
ATOM 2707 O O . ARG A 1 344 ? -8.650 -19.173 29.865 1.00 47.09 344 ARG A O 1
ATOM 2714 N N . ASP A 1 345 ? -7.081 -20.292 28.680 1.00 48.72 345 ASP A N 1
ATOM 2715 C CA . ASP A 1 345 ? -5.920 -19.472 29.051 1.00 48.72 345 ASP A CA 1
ATOM 2716 C C . ASP A 1 345 ? -4.790 -19.620 28.001 1.00 48.72 345 ASP A C 1
ATOM 2718 O O . ASP A 1 345 ? -3.844 -20.395 28.174 1.00 48.72 345 ASP A O 1
ATOM 2722 N N . PRO A 1 346 ? -4.902 -18.942 26.843 1.00 45.50 346 PRO A N 1
ATOM 2723 C CA . PRO A 1 346 ? -4.029 -19.190 25.700 1.00 45.50 346 PRO A CA 1
ATOM 2724 C C . PRO A 1 346 ? -2.595 -18.721 25.951 1.00 45.50 346 PRO A C 1
ATOM 2726 O O . PRO A 1 346 ? -1.677 -19.230 25.324 1.00 45.50 346 PRO A O 1
ATOM 2729 N N . ILE A 1 347 ? -2.372 -17.784 26.875 1.00 45.75 347 ILE A N 1
ATOM 2730 C CA . ILE A 1 347 ? -1.052 -17.188 27.086 1.00 45.75 347 ILE A CA 1
ATOM 2731 C C . ILE A 1 347 ? -0.144 -18.153 27.853 1.00 45.75 347 ILE A C 1
ATOM 2733 O O . ILE A 1 347 ? 0.947 -18.445 27.377 1.00 45.75 347 ILE A O 1
ATOM 2737 N N . LYS A 1 348 ? -0.582 -18.711 28.990 1.00 44.88 348 LYS A N 1
ATOM 2738 C CA . LYS A 1 348 ? 0.262 -19.613 29.797 1.00 44.88 348 LYS A CA 1
ATOM 2739 C C . LYS A 1 348 ? 0.538 -20.951 29.112 1.00 44.88 348 LYS A C 1
ATOM 2741 O O . LYS A 1 348 ? 1.688 -21.387 29.071 1.00 44.88 348 LYS A O 1
ATOM 2746 N N . ASP A 1 349 ? -0.495 -21.572 28.549 1.00 45.12 349 ASP A N 1
ATOM 2747 C CA . ASP A 1 349 ? -0.371 -22.900 27.942 1.00 45.12 349 ASP A CA 1
ATOM 2748 C C . ASP A 1 349 ? 0.298 -22.854 26.563 1.00 45.12 349 ASP A C 1
ATOM 2750 O O . ASP A 1 349 ? 1.033 -23.783 26.215 1.00 45.12 349 ASP A O 1
ATOM 2754 N N . ALA A 1 350 ? 0.111 -21.779 25.783 1.00 45.56 350 ALA A N 1
ATOM 2755 C CA . ALA A 1 350 ? 0.841 -21.616 24.527 1.00 45.56 350 ALA A CA 1
ATOM 2756 C C . ALA A 1 350 ? 2.287 -21.170 24.761 1.00 45.56 350 ALA A C 1
ATOM 2758 O O . ALA A 1 350 ? 3.163 -21.717 24.103 1.00 45.56 350 ALA A O 1
ATOM 2759 N N . LEU A 1 351 ? 2.575 -20.258 25.704 1.00 46.66 351 LEU A N 1
ATOM 2760 C CA . LEU A 1 351 ? 3.960 -19.863 26.010 1.00 46.66 351 LEU A CA 1
ATOM 2761 C C . LEU A 1 351 ? 4.790 -21.061 26.464 1.00 46.66 351 LEU A C 1
ATOM 2763 O O . LEU A 1 351 ? 5.841 -21.309 25.885 1.00 46.66 351 LEU A O 1
ATOM 2767 N N . ALA A 1 352 ? 4.288 -21.864 27.407 1.00 48.25 352 ALA A N 1
ATOM 2768 C CA . ALA A 1 352 ? 5.018 -23.033 27.895 1.00 48.25 352 ALA A CA 1
ATOM 2769 C C . ALA A 1 352 ? 5.310 -24.055 26.780 1.00 48.25 352 ALA A C 1
ATOM 2771 O O . ALA A 1 352 ? 6.380 -24.661 26.753 1.00 48.25 352 ALA A O 1
ATOM 2772 N N . ARG A 1 353 ? 4.381 -24.237 25.832 1.00 46.16 353 ARG A N 1
ATOM 2773 C CA . ARG A 1 353 ? 4.550 -25.154 24.692 1.00 46.16 353 ARG A CA 1
ATOM 2774 C C . ARG A 1 353 ? 5.445 -24.582 23.592 1.00 46.16 353 ARG A C 1
ATOM 2776 O O . ARG A 1 353 ? 6.233 -25.327 23.018 1.00 46.16 353 ARG A O 1
ATOM 2783 N N . LEU A 1 354 ? 5.342 -23.285 23.300 1.00 45.66 354 LEU A N 1
ATOM 2784 C CA . LEU A 1 354 ? 6.177 -22.594 22.313 1.00 45.66 354 LEU A CA 1
ATOM 2785 C C . LEU A 1 354 ? 7.630 -22.487 22.800 1.00 45.66 354 LEU A C 1
ATOM 2787 O O . LEU A 1 354 ? 8.546 -22.761 22.028 1.00 45.66 354 LEU A O 1
ATOM 2791 N N . GLU A 1 355 ? 7.843 -22.218 24.092 1.00 49.75 355 GLU A N 1
ATOM 2792 C CA . GLU A 1 355 ? 9.161 -22.268 24.737 1.00 49.75 355 GLU A CA 1
ATOM 2793 C C . GLU A 1 355 ? 9.739 -23.692 24.739 1.00 49.75 355 GLU A C 1
ATOM 2795 O O . GLU A 1 355 ? 10.899 -23.878 24.374 1.00 49.75 355 GLU A O 1
ATOM 2800 N N . GLN A 1 356 ? 8.936 -24.720 25.060 1.00 47.22 356 GLN A N 1
ATOM 2801 C CA . GLN A 1 356 ? 9.362 -26.128 24.963 1.00 47.22 356 GLN A CA 1
ATOM 2802 C C . GLN A 1 356 ? 9.711 -26.559 23.531 1.00 47.22 356 GLN A C 1
ATOM 2804 O O . GLN A 1 356 ? 10.570 -27.419 23.345 1.00 47.22 356 GLN A O 1
ATOM 2809 N N . ALA A 1 357 ? 9.074 -25.961 22.523 1.00 43.69 357 ALA A N 1
ATOM 2810 C CA . ALA A 1 357 ? 9.366 -26.193 21.111 1.00 43.69 357 ALA A CA 1
ATOM 2811 C C . ALA A 1 357 ? 10.555 -25.362 20.586 1.00 43.69 357 ALA A C 1
ATOM 2813 O O . ALA A 1 357 ? 10.901 -25.475 19.410 1.00 43.69 357 ALA A O 1
ATOM 2814 N N . GLY A 1 358 ? 11.180 -24.526 21.427 1.00 42.16 358 GLY A N 1
ATOM 2815 C CA . GLY A 1 358 ? 12.281 -23.645 21.029 1.00 42.16 358 GLY A CA 1
ATOM 2816 C C . GLY A 1 358 ? 11.863 -22.528 20.067 1.00 42.16 358 GLY A C 1
ATOM 2817 O O . GLY A 1 358 ? 12.709 -21.980 19.361 1.00 42.16 358 GLY A O 1
ATOM 2818 N N . ILE A 1 359 ? 10.569 -22.203 20.008 1.00 42.31 359 ILE A N 1
ATOM 2819 C CA . ILE A 1 359 ? 10.027 -21.157 19.145 1.00 42.31 359 ILE A CA 1
ATOM 2820 C C . ILE A 1 359 ? 10.109 -19.832 19.914 1.00 42.31 359 ILE A C 1
ATOM 2822 O O . ILE A 1 359 ? 9.463 -19.700 20.954 1.00 42.31 359 ILE A O 1
ATOM 2826 N N . PRO A 1 360 ? 10.881 -18.837 19.444 1.00 42.44 360 PRO A N 1
ATOM 2827 C CA . PRO A 1 360 ? 10.958 -17.543 20.108 1.00 42.44 360 PRO A CA 1
ATOM 2828 C C . PRO A 1 360 ? 9.604 -16.830 20.020 1.00 42.44 360 PRO A C 1
ATOM 2830 O O . PRO A 1 360 ? 9.076 -16.606 18.930 1.00 42.44 360 PRO A O 1
ATOM 2833 N N . VAL A 1 361 ? 9.049 -16.470 21.178 1.00 47.41 361 VAL A N 1
ATOM 2834 C CA . VAL A 1 361 ? 7.767 -15.766 21.295 1.00 47.41 361 VAL A CA 1
ATOM 2835 C C . VAL A 1 361 ? 8.011 -14.334 21.733 1.00 47.41 361 VAL A C 1
ATOM 2837 O O . VAL A 1 361 ? 8.810 -14.066 22.628 1.00 47.41 361 VAL A O 1
ATOM 2840 N N . LEU A 1 362 ? 7.284 -13.415 21.109 1.00 48.75 362 LEU A N 1
ATOM 2841 C CA . LEU A 1 362 ? 7.282 -12.009 21.465 1.00 48.75 362 LEU A CA 1
ATOM 2842 C C . LEU A 1 362 ? 5.907 -11.599 21.978 1.00 48.75 362 LEU A C 1
ATOM 2844 O O . LEU A 1 362 ? 4.902 -11.869 21.320 1.00 48.75 362 LEU A O 1
ATOM 2848 N N . PHE A 1 363 ? 5.869 -10.893 23.105 1.00 59.56 363 PHE A N 1
ATOM 2849 C CA . PHE A 1 363 ? 4.638 -10.344 23.656 1.00 59.56 363 PHE A CA 1
ATOM 2850 C C . PHE A 1 363 ? 4.636 -8.817 23.578 1.00 59.56 363 PHE A C 1
ATOM 2852 O O . PHE A 1 363 ? 5.598 -8.163 23.977 1.00 59.56 363 PHE A O 1
ATOM 2859 N N . VAL A 1 364 ? 3.543 -8.259 23.059 1.00 54.47 364 VAL A N 1
ATOM 2860 C CA . VAL A 1 364 ? 3.335 -6.819 22.896 1.00 54.47 364 VAL A CA 1
ATOM 2861 C C . VAL A 1 364 ? 1.980 -6.485 23.510 1.00 54.47 364 VAL A C 1
ATOM 2863 O O . VAL A 1 364 ? 0.949 -6.982 23.063 1.00 54.47 364 VAL A O 1
ATOM 2866 N N . ASP A 1 365 ? 1.988 -5.639 24.532 1.00 59.66 365 ASP A N 1
ATOM 2867 C CA . ASP A 1 365 ? 0.803 -5.182 25.253 1.00 59.66 365 ASP A CA 1
ATOM 2868 C C . ASP A 1 365 ? 0.714 -3.651 25.263 1.00 59.66 365 ASP A C 1
ATOM 2870 O O . ASP A 1 365 ? 1.659 -2.953 25.637 1.00 59.66 365 ASP A O 1
ATOM 2874 N N . PHE A 1 366 ? -0.451 -3.152 24.852 1.00 58.81 366 PHE A N 1
ATOM 2875 C CA . PHE A 1 366 ? -0.821 -1.735 24.829 1.00 58.81 366 PHE A CA 1
ATOM 2876 C C . PHE A 1 366 ? -2.118 -1.456 25.605 1.00 58.81 366 PHE A C 1
ATOM 2878 O O . PHE A 1 366 ? -2.654 -0.352 25.525 1.00 58.81 366 PHE A O 1
ATOM 2885 N N . TYR A 1 367 ? -2.682 -2.455 26.287 1.00 53.19 367 TYR A N 1
ATOM 2886 C CA . TYR A 1 367 ? -4.049 -2.389 26.802 1.00 53.19 367 TYR A CA 1
ATOM 2887 C C . TYR A 1 367 ? -4.187 -2.829 28.258 1.00 53.19 367 TYR A C 1
ATOM 2889 O O . TYR A 1 367 ? -4.927 -2.177 28.994 1.00 53.19 367 TYR A O 1
ATOM 2897 N N . MET A 1 368 ? -3.510 -3.899 28.683 1.00 54.47 368 MET A N 1
ATOM 2898 C CA . MET A 1 368 ? -3.669 -4.423 30.045 1.00 54.47 368 MET A CA 1
ATOM 2899 C C . MET A 1 368 ? -3.033 -3.477 31.059 1.00 54.47 368 MET A C 1
ATOM 2901 O O . MET A 1 368 ? -3.718 -2.974 31.948 1.00 54.47 368 MET A O 1
ATOM 2905 N N . GLU A 1 369 ? -1.758 -3.140 30.853 1.00 63.62 369 GLU A N 1
ATOM 2906 C CA . GLU A 1 369 ? -1.079 -2.078 31.596 1.00 63.62 369 GLU A CA 1
ATOM 2907 C C . GLU A 1 369 ? -0.587 -0.985 30.640 1.00 63.62 369 GLU A C 1
ATOM 2909 O O . GLU A 1 369 ? 0.615 -0.862 30.382 1.00 63.62 369 GLU A O 1
ATOM 2914 N N . PRO A 1 370 ? -1.487 -0.142 30.108 1.00 64.44 370 PRO A N 1
ATOM 2915 C CA . PRO A 1 370 ? -1.155 0.773 29.017 1.00 64.44 370 PRO A CA 1
ATOM 2916 C C . PRO A 1 370 ? -0.066 1.778 29.411 1.00 64.44 370 PRO A C 1
ATOM 2918 O O . PRO A 1 370 ? 0.709 2.223 28.572 1.00 64.44 370 PRO A O 1
ATOM 2921 N N . MET A 1 371 ? 0.053 2.091 30.698 1.00 71.88 371 MET A N 1
ATOM 2922 C CA . MET A 1 371 ? 1.042 3.037 31.210 1.00 71.88 371 MET A CA 1
ATOM 2923 C C . MET A 1 371 ? 2.424 2.416 31.463 1.00 71.88 371 MET A C 1
ATOM 2925 O O . MET A 1 371 ? 3.391 3.158 31.593 1.00 71.88 371 MET A O 1
ATOM 2929 N N . THR A 1 372 ? 2.522 1.088 31.558 1.00 71.25 372 THR A N 1
ATOM 2930 C CA . THR A 1 372 ? 3.779 0.371 31.842 1.00 71.25 372 THR A CA 1
ATOM 2931 C C . THR A 1 372 ? 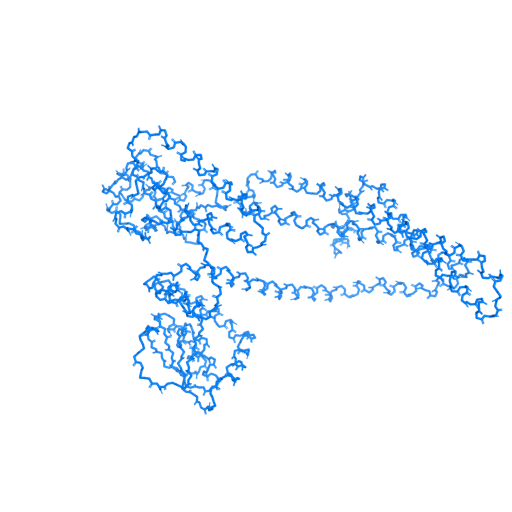4.287 -0.361 30.603 1.00 71.25 372 THR A C 1
ATOM 2933 O O . THR A 1 372 ? 5.478 -0.326 30.291 1.00 71.25 372 THR A O 1
ATOM 2936 N N . ASN A 1 373 ? 3.383 -1.044 29.901 1.00 71.00 373 ASN A N 1
ATOM 2937 C CA . ASN A 1 373 ? 3.732 -1.976 28.841 1.00 71.00 373 ASN A CA 1
ATOM 2938 C C . ASN A 1 373 ? 3.789 -1.309 27.471 1.00 71.00 373 ASN A C 1
ATOM 2940 O O . ASN A 1 373 ? 4.607 -1.729 26.664 1.00 71.00 373 ASN A O 1
ATOM 2944 N N . SER A 1 374 ? 3.045 -0.226 27.217 1.00 72.94 374 SER A N 1
ATOM 2945 C CA . SER A 1 374 ? 3.054 0.429 25.899 1.00 72.94 374 SER A CA 1
ATOM 2946 C C . SER A 1 374 ? 4.443 0.898 25.463 1.00 72.94 374 SER A C 1
ATOM 2948 O O . SER A 1 374 ? 4.822 0.705 24.310 1.00 72.94 374 SER A O 1
ATOM 2950 N N . THR A 1 375 ? 5.233 1.477 26.372 1.00 83.50 375 THR A N 1
ATOM 2951 C CA . THR A 1 375 ? 6.591 1.945 26.053 1.00 83.50 375 THR A CA 1
ATOM 2952 C C . THR A 1 375 ? 7.538 0.775 25.799 1.00 83.50 375 THR A C 1
ATOM 2954 O O . THR A 1 375 ? 8.237 0.767 24.790 1.00 83.50 375 THR A O 1
ATOM 2957 N N . LYS A 1 376 ? 7.501 -0.267 26.641 1.00 77.56 376 LYS A N 1
ATOM 2958 C CA . LYS A 1 376 ? 8.285 -1.503 26.456 1.00 77.56 376 LYS A CA 1
ATOM 2959 C C . LYS A 1 376 ? 7.946 -2.198 25.136 1.00 77.56 376 LYS A C 1
ATOM 2961 O O . LYS A 1 376 ? 8.842 -2.525 24.366 1.00 77.56 376 LYS A O 1
ATOM 2966 N N . SER A 1 377 ? 6.656 -2.359 24.864 1.00 75.12 377 SER A N 1
ATOM 2967 C CA . SER A 1 377 ? 6.090 -2.911 23.633 1.00 75.12 377 SER A CA 1
ATOM 2968 C C . SER A 1 377 ? 6.537 -2.134 22.396 1.00 75.12 377 SER A C 1
ATOM 2970 O O . SER A 1 377 ? 6.913 -2.734 21.391 1.00 75.12 377 SER A O 1
ATOM 2972 N N . MET A 1 378 ? 6.546 -0.800 22.467 1.00 77.69 378 MET A N 1
ATOM 2973 C CA . MET A 1 378 ? 6.972 0.047 21.355 1.00 77.69 378 MET A CA 1
ATOM 2974 C C . MET A 1 378 ? 8.481 -0.049 21.099 1.00 77.69 378 MET A C 1
ATOM 2976 O O . MET A 1 378 ? 8.891 -0.194 19.948 1.00 77.69 378 MET A O 1
ATOM 2980 N N . LEU A 1 379 ? 9.310 -0.028 22.148 1.00 81.00 379 LEU A N 1
ATOM 2981 C CA . LEU A 1 379 ? 10.759 -0.218 22.011 1.00 81.00 379 LEU A CA 1
ATOM 2982 C C . LEU A 1 379 ? 11.083 -1.587 21.411 1.00 81.00 379 LEU A C 1
ATOM 2984 O O . LEU A 1 379 ? 11.867 -1.671 20.470 1.00 81.00 379 LEU A O 1
ATOM 2988 N N . LEU A 1 380 ? 10.421 -2.637 21.901 1.00 70.44 380 LEU A N 1
ATOM 2989 C CA . LEU A 1 380 ? 10.578 -4.009 21.427 1.00 70.44 380 LEU A CA 1
ATOM 2990 C C . LEU A 1 380 ? 10.225 -4.159 19.939 1.00 70.44 380 LEU A C 1
ATOM 2992 O O . LEU A 1 380 ? 10.970 -4.773 19.177 1.00 70.44 380 LEU A O 1
ATOM 2996 N N . LEU A 1 381 ? 9.124 -3.542 19.500 1.00 59.19 381 LEU A N 1
ATOM 2997 C CA . LEU A 1 381 ? 8.772 -3.457 18.081 1.00 59.19 381 LEU A CA 1
ATOM 2998 C C . LEU A 1 381 ? 9.834 -2.694 17.276 1.00 59.19 381 LEU A C 1
ATOM 3000 O O . LEU A 1 381 ? 10.184 -3.120 16.179 1.00 59.19 381 LEU A O 1
ATOM 3004 N N . GLY A 1 382 ? 10.383 -1.604 17.818 1.00 67.50 382 GLY A N 1
ATOM 3005 C CA . GLY A 1 382 ? 11.498 -0.877 17.208 1.00 67.50 382 GLY A CA 1
ATOM 3006 C C . GLY A 1 382 ? 12.735 -1.745 16.998 1.00 67.50 382 GLY A C 1
ATOM 3007 O O . GLY A 1 382 ? 13.370 -1.667 15.949 1.00 67.50 382 GLY A O 1
ATOM 3008 N N . GLU A 1 383 ? 13.063 -2.608 17.961 1.00 67.69 383 GLU A N 1
ATOM 3009 C CA . GLU A 1 383 ? 14.196 -3.527 17.834 1.00 67.69 383 GLU A CA 1
ATOM 3010 C C . GLU A 1 383 ? 14.006 -4.544 16.710 1.00 67.69 383 GLU A C 1
ATOM 3012 O O . GLU A 1 383 ? 14.943 -4.797 15.955 1.00 67.69 383 GLU A O 1
ATOM 3017 N N . ILE A 1 384 ? 12.799 -5.087 16.572 1.00 61.16 384 ILE A N 1
ATOM 3018 C CA . ILE A 1 384 ? 12.485 -6.130 15.585 1.00 61.16 384 ILE A CA 1
ATOM 3019 C C . ILE A 1 384 ? 12.369 -5.564 14.180 1.00 61.16 384 ILE A C 1
ATOM 3021 O O . ILE A 1 384 ? 12.818 -6.183 13.219 1.00 61.16 384 ILE A O 1
ATOM 3025 N N . MET A 1 385 ? 11.782 -4.378 14.059 1.00 60.16 385 MET A N 1
ATOM 3026 C CA . MET A 1 385 ? 11.600 -3.715 12.773 1.00 60.16 385 MET A CA 1
ATOM 3027 C C . MET A 1 385 ? 12.888 -3.045 12.273 1.00 60.16 385 MET A C 1
ATOM 3029 O O . MET A 1 385 ? 12.909 -2.548 11.153 1.00 60.16 385 MET A O 1
ATOM 3033 N N . GLY A 1 386 ? 13.957 -3.018 13.081 1.00 75.88 386 GLY A N 1
ATOM 3034 C CA . GLY A 1 386 ? 15.205 -2.316 12.761 1.00 75.88 386 GLY A CA 1
ATOM 3035 C C . GLY A 1 386 ? 15.119 -0.791 12.908 1.00 75.88 386 GLY A C 1
ATOM 3036 O O . GLY A 1 386 ? 16.046 -0.085 12.526 1.00 75.88 386 GLY A O 1
ATOM 3037 N N . GLU A 1 387 ? 14.043 -0.282 13.509 1.00 82.88 387 GLU A N 1
ATOM 3038 C CA . GLU A 1 387 ? 13.669 1.137 13.575 1.00 82.88 387 GLU A CA 1
ATOM 3039 C C . GLU A 1 387 ? 13.748 1.675 15.014 1.00 82.88 387 GLU A C 1
ATOM 3041 O O . GLU A 1 387 ? 12.828 2.315 15.535 1.00 82.88 387 GLU A O 1
ATOM 3046 N N . LYS A 1 388 ? 14.864 1.395 15.700 1.00 85.75 388 LYS A N 1
ATOM 3047 C CA . LYS A 1 388 ? 15.044 1.728 17.126 1.00 85.75 388 LYS A CA 1
ATOM 3048 C C . LYS A 1 388 ? 14.885 3.221 17.414 1.00 85.75 388 LYS A C 1
ATOM 3050 O O . LYS A 1 388 ? 14.250 3.590 18.397 1.00 85.75 388 LYS A O 1
ATOM 3055 N N . GLN A 1 389 ? 15.429 4.073 16.544 1.00 88.50 389 GLN A N 1
ATOM 3056 C CA . GLN A 1 389 ? 15.353 5.525 16.711 1.00 88.50 389 GLN A CA 1
ATOM 3057 C C . GLN A 1 389 ? 13.908 6.020 16.611 1.00 88.50 389 GLN A C 1
ATOM 3059 O O . GLN A 1 389 ? 13.460 6.786 17.459 1.00 88.50 389 GLN A O 1
ATOM 3064 N N . ARG A 1 390 ? 13.147 5.520 15.631 1.00 77.25 390 ARG A N 1
ATOM 3065 C CA . ARG A 1 390 ? 11.744 5.898 15.458 1.00 77.25 390 ARG A CA 1
ATOM 3066 C C . ARG A 1 390 ? 10.873 5.433 16.623 1.00 77.25 390 ARG A C 1
ATOM 3068 O O . ARG A 1 390 ? 9.984 6.164 17.052 1.00 77.25 390 ARG A O 1
ATOM 3075 N N . ALA A 1 391 ? 11.116 4.231 17.142 1.00 73.19 391 ALA A N 1
ATOM 3076 C CA . ALA A 1 391 ? 10.423 3.750 18.332 1.00 73.19 391 ALA A CA 1
ATOM 3077 C C . ALA A 1 391 ? 10.737 4.612 19.562 1.00 73.19 391 ALA A C 1
ATOM 3079 O O . ALA A 1 391 ? 9.818 4.932 20.316 1.00 73.19 391 ALA A O 1
ATOM 3080 N N . GLN A 1 392 ? 11.994 5.039 19.727 1.00 90.69 392 GLN A N 1
ATOM 3081 C CA . GLN A 1 392 ? 12.385 5.943 20.807 1.00 90.69 392 GLN A CA 1
ATOM 3082 C C . GLN A 1 392 ? 11.677 7.298 20.691 1.00 90.69 392 GLN A C 1
ATOM 3084 O O . GLN A 1 392 ? 11.092 7.740 21.668 1.00 90.69 392 GLN A O 1
ATOM 3089 N N . GLU A 1 393 ? 11.611 7.899 19.498 1.00 86.38 393 GLU A N 1
ATOM 3090 C CA . GLU A 1 393 ? 10.870 9.154 19.278 1.00 86.38 393 GLU A CA 1
ATOM 3091 C C . GLU A 1 393 ? 9.392 9.053 19.692 1.00 86.38 393 GLU A C 1
ATOM 3093 O O . GLU A 1 393 ? 8.829 9.995 20.248 1.00 86.38 393 GLU A O 1
ATOM 3098 N N . ILE A 1 394 ? 8.744 7.916 19.415 1.00 77.81 394 ILE A N 1
ATOM 3099 C CA . ILE A 1 394 ? 7.343 7.677 19.796 1.00 77.81 394 ILE A CA 1
ATOM 3100 C C . ILE A 1 394 ? 7.210 7.557 21.317 1.00 77.81 394 ILE A C 1
ATOM 3102 O O . ILE A 1 394 ? 6.259 8.086 21.895 1.00 77.81 394 ILE A O 1
ATOM 3106 N N . VAL A 1 395 ? 8.148 6.861 21.958 1.00 85.75 395 VAL A N 1
ATOM 3107 C CA . VAL A 1 395 ? 8.180 6.695 23.415 1.00 85.75 395 VAL A CA 1
ATOM 3108 C C . VAL A 1 395 ? 8.451 8.021 24.115 1.00 85.75 395 VAL A C 1
ATOM 3110 O O . VAL A 1 395 ? 7.758 8.331 25.080 1.00 85.75 395 VAL A O 1
ATOM 3113 N N . ASP A 1 396 ? 9.388 8.816 23.607 1.00 89.88 396 ASP A N 1
ATOM 3114 C CA . ASP A 1 396 ? 9.712 10.141 24.134 1.00 89.88 396 ASP A CA 1
ATOM 3115 C C . ASP A 1 396 ? 8.497 11.061 24.023 1.00 89.88 396 ASP A C 1
ATOM 3117 O O . ASP A 1 396 ? 8.057 11.618 25.022 1.00 89.88 396 ASP A O 1
ATOM 3121 N N . PHE A 1 397 ? 7.860 11.115 22.847 1.00 87.38 397 PHE A N 1
ATOM 3122 C CA . PHE A 1 397 ? 6.625 11.877 22.665 1.00 87.38 397 PHE A CA 1
ATOM 3123 C C . PHE A 1 397 ? 5.529 11.450 23.650 1.00 87.38 397 PHE A C 1
ATOM 3125 O O . PHE A 1 397 ? 4.864 12.298 24.243 1.00 87.38 397 PHE A O 1
ATOM 3132 N N . TYR A 1 398 ? 5.324 10.142 23.830 1.00 81.56 398 TYR A N 1
ATOM 3133 C CA . TYR A 1 398 ? 4.338 9.622 24.774 1.00 81.56 398 TYR A CA 1
ATOM 3134 C C . TYR A 1 398 ? 4.654 10.039 26.217 1.00 81.56 398 TYR A C 1
ATOM 3136 O O . TYR A 1 398 ? 3.774 10.559 26.905 1.00 81.56 398 TYR A O 1
ATOM 3144 N N . ASN A 1 399 ? 5.900 9.848 26.656 1.00 85.50 399 ASN A N 1
ATOM 3145 C CA . ASN A 1 399 ? 6.339 10.201 28.003 1.00 85.50 399 ASN A CA 1
ATOM 3146 C C . ASN A 1 399 ? 6.227 11.708 28.246 1.00 85.50 399 ASN A C 1
ATOM 3148 O O . ASN A 1 399 ? 5.671 12.096 29.265 1.00 85.50 399 ASN A O 1
ATOM 3152 N N . ASP A 1 400 ? 6.617 12.545 27.283 1.00 87.62 400 ASP A N 1
ATOM 3153 C CA . ASP A 1 400 ? 6.484 14.001 27.376 1.00 87.62 400 ASP A CA 1
ATOM 3154 C C . ASP A 1 400 ? 5.026 14.421 27.626 1.00 87.62 400 ASP A C 1
ATOM 3156 O O . ASP A 1 400 ? 4.753 15.286 28.460 1.00 87.62 400 ASP A O 1
ATOM 3160 N N . GLN A 1 401 ? 4.057 13.801 26.939 1.00 86.06 401 GLN A N 1
ATOM 3161 C CA . GLN A 1 401 ? 2.636 14.104 27.159 1.00 86.06 401 GLN A CA 1
ATOM 3162 C C . GLN A 1 401 ? 2.139 13.618 28.526 1.00 86.06 401 GLN A C 1
ATOM 3164 O O . GLN A 1 401 ? 1.352 14.305 29.182 1.00 86.06 401 GLN A O 1
ATOM 3169 N N . VAL A 1 402 ? 2.588 12.443 28.963 1.00 83.88 402 VAL A N 1
ATOM 3170 C CA . VAL A 1 402 ? 2.238 11.878 30.273 1.00 83.88 402 VAL A CA 1
ATOM 3171 C C . VAL A 1 402 ? 2.834 12.719 31.409 1.00 83.88 402 VAL A C 1
ATOM 3173 O O . VAL A 1 402 ? 2.144 13.024 32.384 1.00 83.88 402 VAL A O 1
ATOM 3176 N N . ASP A 1 403 ? 4.072 13.179 31.257 1.00 86.00 403 ASP A N 1
ATOM 3177 C CA . ASP A 1 403 ? 4.783 13.993 32.238 1.00 86.00 403 ASP A CA 1
ATOM 3178 C C . ASP A 1 403 ? 4.143 15.370 32.419 1.00 86.00 403 ASP A C 1
ATOM 3180 O O . ASP A 1 403 ? 4.107 15.891 33.537 1.00 86.00 403 ASP A O 1
ATOM 3184 N N . VAL A 1 404 ? 3.536 15.948 31.375 1.00 86.81 404 VAL A N 1
ATOM 3185 C CA . VAL A 1 404 ? 2.714 17.167 31.512 1.00 86.81 404 VAL A CA 1
ATOM 3186 C C . VAL A 1 404 ? 1.563 16.956 32.499 1.00 86.81 404 VAL A C 1
ATOM 3188 O O . VAL A 1 404 ? 1.225 17.870 33.255 1.00 86.81 404 VAL A O 1
ATOM 3191 N N . VAL A 1 405 ? 0.956 15.768 32.522 1.00 85.31 405 VAL A N 1
ATOM 3192 C CA . VAL A 1 405 ? -0.121 15.446 33.466 1.00 85.31 405 VAL A CA 1
ATOM 3193 C C . VAL A 1 405 ? 0.453 15.224 34.865 1.00 85.31 405 VAL A C 1
ATOM 3195 O O . VAL A 1 405 ? 0.016 15.883 35.808 1.00 85.31 405 VAL A O 1
ATOM 3198 N N . TYR A 1 406 ? 1.468 14.368 35.016 1.00 85.62 406 TYR A N 1
ATOM 3199 C CA . TYR A 1 406 ? 2.031 14.054 36.334 1.00 85.62 406 TYR A CA 1
ATOM 3200 C C . TYR A 1 406 ? 2.696 15.248 37.019 1.00 85.62 406 TYR A C 1
ATOM 3202 O O . TYR A 1 406 ? 2.526 15.427 38.224 1.00 85.62 406 TYR A O 1
ATOM 3210 N N . SER A 1 407 ? 3.394 16.104 36.274 1.00 87.81 407 SER A N 1
ATOM 3211 C CA . SER A 1 407 ? 4.000 17.324 36.823 1.00 87.81 407 SER A CA 1
ATOM 3212 C C . SER A 1 407 ? 2.954 18.295 37.375 1.00 87.81 407 SER A C 1
ATOM 3214 O O . SER A 1 407 ? 3.176 18.908 38.419 1.00 87.81 407 SER A O 1
ATOM 3216 N N . ARG A 1 408 ? 1.780 18.396 36.735 1.00 87.25 408 ARG A N 1
ATOM 3217 C CA . ARG A 1 408 ? 0.646 19.177 37.255 1.00 87.25 408 ARG A CA 1
ATOM 3218 C C . ARG A 1 408 ? 0.043 18.529 38.496 1.00 87.25 408 ARG A C 1
ATOM 3220 O O . ARG A 1 408 ? -0.241 19.236 39.457 1.00 87.25 408 ARG A O 1
ATOM 3227 N N . LEU A 1 409 ? -0.119 17.205 38.491 1.00 85.62 409 LEU A N 1
ATOM 3228 C CA . LEU A 1 409 ? -0.663 16.458 39.629 1.00 85.62 409 LEU A CA 1
ATOM 3229 C C . LEU A 1 409 ? 0.241 16.531 40.865 1.00 85.62 409 LEU A C 1
ATOM 3231 O O . LEU A 1 409 ? -0.273 16.639 41.973 1.00 85.62 409 LEU A O 1
ATOM 3235 N N . ALA A 1 410 ? 1.567 16.546 40.694 1.00 83.88 410 ALA A N 1
ATOM 3236 C CA . ALA A 1 410 ? 2.528 16.622 41.797 1.00 83.88 410 ALA A CA 1
ATOM 3237 C C . ALA A 1 410 ? 2.371 17.884 42.670 1.00 83.88 410 ALA A C 1
ATOM 3239 O O . ALA A 1 410 ? 2.754 17.875 43.838 1.00 83.88 410 ALA A O 1
ATOM 3240 N N . GLY A 1 411 ? 1.809 18.965 42.118 1.00 78.31 411 GLY A N 1
ATOM 3241 C CA . GLY A 1 411 ? 1.537 20.210 42.842 1.00 78.31 411 GLY A CA 1
ATOM 3242 C C . GLY A 1 411 ? 0.146 20.298 43.480 1.00 78.31 411 GLY A C 1
ATOM 3243 O O . GLY A 1 411 ? -0.139 21.283 44.163 1.00 78.31 411 GLY A O 1
ATOM 3244 N N . ILE A 1 412 ? -0.735 19.316 43.256 1.00 82.88 412 ILE A N 1
ATOM 3245 C CA . ILE A 1 412 ? -2.114 19.333 43.755 1.00 82.88 412 ILE A CA 1
ATOM 3246 C C . ILE A 1 412 ? -2.180 18.592 45.091 1.00 82.88 412 ILE A C 1
ATOM 3248 O O . ILE A 1 412 ? -2.042 17.375 45.153 1.00 82.88 412 ILE A O 1
ATOM 3252 N N . ASN A 1 413 ? -2.465 19.335 46.160 1.00 73.50 413 ASN A N 1
ATOM 3253 C CA . ASN A 1 413 ? -2.821 18.782 47.464 1.00 73.50 413 ASN A CA 1
ATOM 3254 C C . ASN A 1 413 ? -4.333 18.952 47.672 1.00 73.50 413 ASN A C 1
ATOM 3256 O O . ASN A 1 413 ? -4.811 20.075 47.828 1.00 73.50 413 ASN A O 1
ATOM 3260 N N . GLY A 1 414 ? -5.091 17.855 47.645 1.00 75.50 414 GLY A N 1
ATOM 3261 C CA . GLY A 1 414 ? -6.549 17.864 47.794 1.00 75.50 414 GLY A CA 1
ATOM 3262 C C . GLY A 1 414 ? -7.162 16.465 47.701 1.00 75.50 414 GLY A C 1
ATOM 3263 O O . GLY A 1 414 ? -6.454 15.488 47.455 1.00 75.50 414 GLY A O 1
ATOM 3264 N N . ASN A 1 415 ? -8.480 16.370 47.901 1.00 82.69 415 ASN A N 1
ATOM 3265 C CA . ASN A 1 415 ? -9.211 15.112 47.735 1.00 82.69 415 ASN A CA 1
ATOM 3266 C C . ASN A 1 415 ? -9.297 14.742 46.250 1.00 82.69 415 ASN A C 1
ATOM 3268 O O . ASN A 1 415 ? -9.557 15.600 45.403 1.00 82.69 415 ASN A O 1
ATOM 3272 N N . LYS A 1 416 ? -9.084 13.460 45.950 1.00 88.75 416 LYS A N 1
ATOM 3273 C CA . LYS A 1 416 ? -9.252 12.916 44.601 1.00 88.75 416 LYS A CA 1
ATOM 3274 C C . LYS A 1 416 ? -10.746 12.901 44.255 1.00 88.75 416 LYS A C 1
ATOM 3276 O O . LYS A 1 416 ? -11.509 12.429 45.093 1.00 88.75 416 LYS A O 1
ATOM 3281 N N . PRO A 1 417 ? -11.162 13.399 43.078 1.00 92.50 417 PRO A N 1
ATOM 3282 C CA . PRO A 1 417 ? -12.559 13.328 42.670 1.00 92.50 417 PRO A CA 1
ATOM 3283 C C . PRO A 1 417 ? -12.953 11.879 42.389 1.00 92.50 417 PRO A C 1
ATOM 3285 O O . PRO A 1 417 ? -12.154 11.127 41.820 1.00 92.50 417 PRO A O 1
ATOM 3288 N N . ASP A 1 418 ? -14.183 11.516 42.727 1.00 95.81 418 ASP A N 1
ATOM 3289 C CA . ASP A 1 418 ? -14.759 10.229 42.352 1.00 95.81 418 ASP A CA 1
ATOM 3290 C C . ASP A 1 418 ? -15.135 10.247 40.866 1.00 95.81 418 ASP A C 1
ATOM 3292 O O . ASP A 1 418 ? -15.877 11.109 40.390 1.00 95.81 418 ASP A O 1
ATOM 3296 N N . VAL A 1 419 ? -14.588 9.308 40.097 1.00 96.56 419 VAL A N 1
ATOM 3297 C CA . VAL A 1 419 ? -14.717 9.271 38.638 1.00 96.56 419 VAL A CA 1
ATOM 3298 C C . VAL A 1 419 ? -15.386 7.979 38.208 1.00 96.56 419 VAL A C 1
ATOM 3300 O O . VAL A 1 419 ? -14.939 6.880 38.542 1.00 96.56 419 VAL A O 1
ATOM 3303 N N . TYR A 1 420 ? -16.423 8.124 37.390 1.00 95.50 420 TYR A N 1
ATOM 3304 C CA . TYR A 1 420 ? -17.037 7.037 36.646 1.00 95.50 420 TYR A CA 1
ATOM 3305 C C . TYR A 1 420 ? -16.642 7.124 35.176 1.00 95.50 420 TYR A C 1
ATOM 3307 O O . TYR A 1 420 ? -16.787 8.173 34.552 1.00 95.50 420 TYR A O 1
ATOM 3315 N N . ILE A 1 421 ? -16.173 6.012 34.613 1.00 93.62 421 ILE A N 1
ATOM 3316 C CA . ILE A 1 421 ? -15.882 5.895 33.185 1.00 93.62 421 ILE A CA 1
ATOM 3317 C C . ILE A 1 421 ? -16.691 4.756 32.566 1.00 93.62 421 ILE A C 1
ATOM 3319 O O . ILE A 1 421 ? -16.746 3.649 33.105 1.00 93.62 421 ILE A O 1
ATOM 3323 N N . GLU A 1 422 ? -17.308 5.025 31.418 1.00 90.31 422 GLU A N 1
ATOM 3324 C CA . GLU A 1 422 ? -18.144 4.070 30.688 1.00 90.31 422 GLU A CA 1
ATOM 3325 C C . GLU A 1 422 ? -17.757 4.028 29.209 1.00 90.31 422 GLU A C 1
ATOM 3327 O O . GLU A 1 422 ? -17.512 5.051 28.572 1.00 90.31 422 GLU A O 1
ATOM 3332 N N . CYS A 1 423 ? -17.747 2.836 28.624 1.00 89.00 423 CYS A N 1
ATOM 3333 C CA . CYS A 1 423 ? -17.768 2.641 27.181 1.00 89.00 423 CYS A CA 1
ATOM 3334 C C . CYS A 1 423 ? -19.215 2.594 26.697 1.00 89.00 423 CYS A C 1
ATOM 3336 O O . CYS A 1 423 ? -19.834 1.524 26.685 1.00 89.00 423 CYS A O 1
ATOM 3338 N N . ALA A 1 424 ? -19.731 3.749 26.270 1.00 86.75 424 ALA A N 1
ATOM 3339 C CA . ALA A 1 424 ? -21.111 3.993 25.844 1.00 86.75 424 ALA A CA 1
ATOM 3340 C C . ALA A 1 424 ? -21.430 3.387 24.455 1.00 86.75 424 ALA A C 1
ATOM 3342 O O . ALA A 1 424 ? -21.983 4.018 23.555 1.00 86.75 424 ALA A O 1
ATOM 3343 N N . SER A 1 425 ? -21.040 2.122 24.287 1.00 78.81 425 SER A N 1
ATOM 3344 C CA . SER A 1 425 ? -21.194 1.282 23.092 1.00 78.81 425 SER A CA 1
ATOM 3345 C C . SER A 1 425 ? -22.619 0.785 22.854 1.00 78.81 425 SER A C 1
ATOM 3347 O O . SER A 1 425 ? -22.944 0.324 21.756 1.00 78.81 425 SER A O 1
ATOM 3349 N N . LYS A 1 426 ? -23.461 0.887 23.883 1.00 81.31 426 LYS A N 1
ATOM 3350 C CA . LYS A 1 426 ? -24.892 0.591 23.866 1.00 81.31 426 LYS A CA 1
ATOM 3351 C C . LYS A 1 426 ? -25.695 1.892 23.889 1.00 81.31 426 LYS A C 1
ATOM 3353 O O . LYS A 1 426 ? -25.121 2.947 24.131 1.00 81.31 426 LYS A O 1
ATOM 3358 N N . GLY A 1 427 ? -26.999 1.816 23.631 1.00 81.25 427 GLY A N 1
ATOM 3359 C CA . GLY A 1 427 ? -27.898 2.964 23.775 1.00 81.25 427 GLY A CA 1
ATOM 3360 C C . GLY A 1 427 ? -28.068 3.421 25.232 1.00 81.25 427 GLY A C 1
ATOM 3361 O O . GLY A 1 427 ? -27.683 2.692 26.144 1.00 81.25 427 GLY A O 1
ATOM 3362 N N . PRO A 1 428 ? -28.675 4.597 25.468 1.00 85.81 428 PRO A N 1
ATOM 3363 C CA . PRO A 1 428 ? -28.846 5.174 26.805 1.00 85.81 428 PRO A CA 1
ATOM 3364 C C . PRO A 1 428 ? -29.692 4.307 27.749 1.00 85.81 428 PRO A C 1
ATOM 3366 O O . PRO A 1 428 ? -29.553 4.441 28.959 1.00 85.81 428 PRO A O 1
ATOM 3369 N N . ASP A 1 429 ? -30.516 3.399 27.225 1.00 85.44 429 ASP A N 1
ATOM 3370 C CA . ASP A 1 429 ? -31.359 2.500 28.027 1.00 85.44 429 ASP A CA 1
ATOM 3371 C C . ASP A 1 429 ? -30.576 1.356 28.701 1.00 85.44 429 ASP A C 1
ATOM 3373 O O . ASP A 1 429 ? -31.116 0.658 29.556 1.00 85.44 429 ASP A O 1
ATOM 3377 N N . ASP A 1 430 ? -29.310 1.149 28.328 1.00 85.00 430 ASP A N 1
ATOM 3378 C CA . ASP A 1 430 ? -28.443 0.099 28.870 1.00 85.00 430 ASP A CA 1
ATOM 3379 C C . ASP A 1 430 ? -27.081 0.696 29.256 1.00 85.00 430 ASP A C 1
ATOM 3381 O O . ASP A 1 430 ? -26.646 1.704 28.698 1.00 85.00 430 ASP A O 1
ATOM 3385 N N . TYR A 1 431 ? -26.395 0.080 30.213 1.00 85.81 431 TYR A N 1
ATOM 3386 C CA . TYR A 1 431 ? -25.106 0.535 30.717 1.00 85.81 431 TYR A CA 1
ATOM 3387 C C . TYR A 1 431 ? -23.972 -0.204 30.007 1.00 85.81 431 TYR A C 1
ATOM 3389 O O . TYR A 1 431 ? -23.956 -1.433 29.846 1.00 85.81 431 TYR A O 1
ATOM 3397 N N . GLY A 1 432 ? -23.026 0.590 29.516 1.00 81.38 432 GLY A N 1
ATOM 3398 C CA . GLY A 1 432 ? -21.822 0.125 28.857 1.00 81.38 432 GLY A CA 1
ATOM 3399 C C . GLY A 1 432 ? -20.814 -0.506 29.814 1.00 81.38 432 GLY A C 1
ATOM 3400 O O . GLY A 1 432 ? -20.992 -0.548 31.027 1.00 81.38 432 GLY A O 1
ATOM 3401 N N . ILE A 1 433 ? -19.714 -0.998 29.246 1.00 85.06 433 ILE A N 1
ATOM 3402 C CA . ILE A 1 433 ? -18.614 -1.563 30.033 1.00 85.06 433 ILE A CA 1
ATOM 3403 C C . ILE A 1 433 ? -17.915 -0.433 30.792 1.00 85.06 433 ILE A C 1
ATOM 3405 O O . ILE A 1 433 ? -17.463 0.532 30.176 1.00 85.06 433 ILE A O 1
ATOM 3409 N N . SER A 1 434 ? -17.798 -0.588 32.105 1.00 87.88 434 SER A N 1
ATOM 3410 C CA . SER A 1 434 ? -16.899 0.176 32.960 1.00 87.88 434 SER A CA 1
ATOM 3411 C C . SER A 1 434 ? -15.657 -0.671 33.271 1.00 87.88 434 SER A C 1
ATOM 3413 O O . SER A 1 434 ? -15.588 -1.856 32.931 1.00 87.88 434 SER A O 1
ATOM 3415 N N . TYR A 1 435 ? -14.631 -0.062 33.854 1.00 85.81 435 TYR A N 1
ATOM 3416 C CA . TYR A 1 435 ? -13.311 -0.673 33.990 1.00 85.81 435 TYR A CA 1
ATOM 3417 C C . TYR A 1 435 ? -12.852 -0.559 35.438 1.00 85.81 435 TYR A C 1
ATOM 3419 O O . TYR A 1 435 ? -12.817 0.549 35.966 1.00 85.81 435 TYR A O 1
ATOM 3427 N N . GLY A 1 436 ? -12.472 -1.678 36.062 1.00 86.44 436 GLY A N 1
ATOM 3428 C CA . GLY A 1 436 ? -11.769 -1.664 37.344 1.00 86.44 436 GLY A CA 1
ATOM 3429 C C . GLY A 1 436 ? -10.326 -1.161 37.184 1.00 86.44 436 GLY A C 1
ATOM 3430 O O . GLY A 1 436 ? -10.074 -0.201 36.464 1.00 86.44 436 GLY A O 1
ATOM 3431 N N . ASN A 1 437 ? -9.331 -1.807 37.782 1.00 84.44 437 ASN A N 1
ATOM 3432 C CA . ASN A 1 437 ? -7.922 -1.420 37.646 1.00 84.44 437 ASN A CA 1
ATOM 3433 C C . ASN A 1 437 ? -7.253 -1.957 36.359 1.00 84.44 437 ASN A C 1
ATOM 3435 O O . ASN A 1 437 ? -6.154 -2.500 36.386 1.00 84.44 437 ASN A O 1
ATOM 3439 N N . VAL A 1 438 ? -7.925 -1.828 35.213 1.00 74.56 438 VAL A N 1
ATOM 3440 C CA . VAL A 1 438 ? -7.430 -2.252 33.888 1.00 74.56 438 VAL A CA 1
ATOM 3441 C C . VAL A 1 438 ? -7.854 -1.257 32.814 1.00 74.56 438 VAL A C 1
ATOM 3443 O O . VAL A 1 438 ? -8.833 -0.527 32.991 1.00 74.56 438 VAL A O 1
ATOM 3446 N N . GLY A 1 439 ? -7.130 -1.204 31.691 1.00 77.56 439 GLY A N 1
ATOM 3447 C CA . GLY A 1 439 ? -7.471 -0.336 30.560 1.00 77.56 439 GLY A CA 1
ATOM 3448 C C . GLY A 1 439 ? -7.711 1.116 30.993 1.00 77.56 439 GLY A C 1
ATOM 3449 O O . GLY A 1 439 ? -6.859 1.725 31.645 1.00 77.56 439 GLY A O 1
ATOM 3450 N N . TRP A 1 440 ? -8.895 1.656 30.680 1.00 80.94 440 TRP A N 1
ATOM 3451 C CA . TRP A 1 440 ? -9.280 3.032 31.021 1.00 80.94 440 TRP A CA 1
ATOM 3452 C C . TRP A 1 440 ? -9.382 3.308 32.524 1.00 80.94 440 TRP A C 1
ATOM 3454 O O . TRP A 1 440 ? -9.099 4.427 32.947 1.00 80.94 440 TRP A O 1
ATOM 3464 N N . GLY A 1 441 ? -9.734 2.318 33.344 1.00 85.12 441 GLY A N 1
ATOM 3465 C CA . GLY A 1 441 ? -9.853 2.528 34.787 1.00 85.12 441 GLY A CA 1
ATOM 3466 C C . GLY A 1 441 ? -8.492 2.715 35.468 1.00 85.12 441 GLY A C 1
ATOM 3467 O O . GLY A 1 441 ? -8.351 3.573 36.335 1.00 85.12 441 GLY A O 1
ATOM 3468 N N . SER A 1 442 ? -7.444 2.043 34.976 1.00 84.88 442 SER A N 1
ATOM 3469 C CA . SER A 1 442 ? -6.063 2.276 35.443 1.00 84.88 442 SER A CA 1
ATOM 3470 C C . SER A 1 442 ? -5.563 3.697 35.129 1.00 84.88 442 SER A C 1
ATOM 3472 O O . SER A 1 442 ? -4.772 4.278 35.877 1.00 84.88 442 SER A O 1
ATOM 3474 N N . ILE A 1 443 ? -6.054 4.282 34.028 1.00 85.62 443 ILE A N 1
ATOM 3475 C CA . ILE A 1 443 ? -5.728 5.649 33.607 1.00 85.62 443 ILE A CA 1
ATOM 3476 C C . ILE A 1 443 ? -6.395 6.661 34.539 1.00 85.62 443 ILE A C 1
ATOM 3478 O O . ILE A 1 443 ? -5.749 7.637 34.907 1.00 85.62 443 ILE A O 1
ATOM 3482 N N . VAL A 1 444 ? -7.635 6.419 34.977 1.00 89.81 444 VAL A N 1
ATOM 3483 C CA . VAL A 1 444 ? -8.339 7.279 35.946 1.00 89.81 444 VAL A CA 1
ATOM 3484 C C . VAL A 1 444 ? -7.538 7.413 37.243 1.00 89.81 444 VAL A C 1
ATOM 3486 O O . VAL A 1 444 ? -7.254 8.530 37.681 1.00 89.81 444 VAL A O 1
ATOM 3489 N N . THR A 1 445 ? -7.109 6.286 37.818 1.00 87.38 445 THR A N 1
ATOM 3490 C CA . THR A 1 445 ? -6.335 6.271 39.067 1.00 87.38 445 THR A CA 1
ATOM 3491 C C . THR A 1 445 ? -4.992 6.987 38.904 1.00 87.38 445 THR A C 1
ATOM 3493 O O . THR A 1 445 ? -4.585 7.771 39.767 1.00 87.38 445 THR A O 1
ATOM 3496 N N . LYS A 1 446 ? -4.314 6.780 37.767 1.00 84.75 446 LYS A N 1
ATOM 3497 C CA . LYS A 1 446 ? -3.046 7.457 37.447 1.00 84.75 446 LYS A CA 1
ATOM 3498 C C . LYS A 1 446 ? -3.221 8.952 37.176 1.00 84.75 446 LYS A C 1
ATOM 3500 O O . LYS A 1 446 ? -2.368 9.737 37.573 1.00 84.75 446 LYS A O 1
ATOM 3505 N N . ALA A 1 447 ? -4.345 9.370 36.604 1.00 88.00 447 ALA A N 1
ATOM 3506 C CA . ALA A 1 447 ? -4.689 10.776 36.405 1.00 88.00 447 ALA A CA 1
ATOM 3507 C C . ALA A 1 447 ? -5.115 11.498 37.702 1.00 88.00 447 ALA A C 1
ATOM 3509 O O . ALA A 1 447 ? -5.484 12.670 37.654 1.00 88.00 447 ALA A O 1
ATOM 3510 N N . GLY A 1 448 ? -5.054 10.830 38.861 1.00 88.25 448 GLY A N 1
ATOM 3511 C CA . GLY A 1 448 ? -5.346 11.424 40.166 1.00 88.25 448 GLY A CA 1
ATOM 3512 C C . GLY A 1 448 ? -6.817 11.364 40.583 1.00 88.25 448 GLY A C 1
ATOM 3513 O O . GLY A 1 448 ? -7.162 11.958 41.602 1.00 88.25 448 GLY A O 1
ATOM 3514 N N . GLY A 1 449 ? -7.670 10.651 39.843 1.00 91.12 449 GLY A N 1
ATOM 3515 C CA . GLY A 1 449 ? -9.049 10.361 40.243 1.00 91.12 449 GLY A CA 1
ATOM 3516 C C . GLY A 1 449 ? -9.153 9.138 41.157 1.00 91.12 449 GLY A C 1
ATOM 3517 O O . GLY A 1 449 ? -8.218 8.341 41.262 1.00 91.12 449 GLY A O 1
ATOM 3518 N N . ASN A 1 450 ? -10.299 8.987 41.814 1.00 94.25 450 ASN A N 1
ATOM 3519 C CA . ASN A 1 450 ? -10.703 7.757 42.485 1.00 94.25 450 ASN A CA 1
ATOM 3520 C C . ASN A 1 450 ? -11.695 7.007 41.583 1.00 94.25 450 ASN A C 1
ATOM 3522 O O . ASN A 1 450 ? -12.767 7.523 41.276 1.00 94.25 450 ASN A O 1
ATOM 3526 N N . ASN A 1 451 ? -11.328 5.823 41.091 1.00 94.94 451 ASN A N 1
ATOM 3527 C CA . ASN A 1 451 ? -12.177 5.065 40.174 1.00 94.94 451 ASN A CA 1
ATOM 3528 C C . ASN A 1 451 ? -13.264 4.305 40.948 1.00 94.94 451 ASN A C 1
ATOM 3530 O O . ASN A 1 451 ? -12.985 3.276 41.564 1.00 94.94 451 ASN A O 1
ATOM 3534 N N . ILE A 1 452 ? -14.520 4.748 40.854 1.00 95.75 452 ILE A N 1
ATOM 3535 C CA . ILE A 1 452 ? -15.627 4.121 41.599 1.00 95.75 452 ILE A CA 1
ATOM 3536 C C . ILE A 1 452 ? -15.928 2.681 41.151 1.00 95.75 452 ILE A C 1
ATOM 3538 O O . ILE A 1 452 ? -16.618 1.942 41.855 1.00 95.75 452 ILE A O 1
ATOM 3542 N N . ALA A 1 453 ? -15.433 2.281 39.975 1.00 93.12 453 ALA A N 1
ATOM 3543 C CA . ALA A 1 453 ? -15.608 0.946 39.419 1.00 93.12 453 ALA A CA 1
ATOM 3544 C C . ALA A 1 453 ? -14.549 -0.057 39.900 1.00 93.12 453 ALA A C 1
ATOM 3546 O O . ALA A 1 453 ? -14.745 -1.262 39.755 1.00 93.12 453 ALA A O 1
ATOM 3547 N N . GLU A 1 454 ? -13.444 0.406 40.492 1.00 93.62 454 GLU A N 1
ATOM 3548 C CA . GLU A 1 454 ? -12.370 -0.466 40.976 1.00 93.62 454 GLU A CA 1
ATOM 3549 C C . GLU A 1 454 ? -12.815 -1.396 42.121 1.00 93.62 454 GLU A C 1
ATOM 3551 O O . GLU A 1 454 ? -12.594 -2.601 41.986 1.00 93.62 454 GLU A O 1
ATOM 3556 N N . PRO A 1 455 ? -13.494 -0.932 43.193 1.00 93.50 455 PRO A N 1
ATOM 3557 C CA . PRO A 1 455 ? -13.886 -1.812 44.296 1.00 93.50 455 PRO A CA 1
ATOM 3558 C C . PRO A 1 455 ? -14.762 -3.015 43.889 1.00 93.50 455 PRO A C 1
ATOM 3560 O O . PRO A 1 455 ? -14.460 -4.126 44.330 1.00 93.50 455 PRO A O 1
ATOM 3563 N N . PRO A 1 456 ? -15.816 -2.865 43.054 1.00 90.31 456 PRO A N 1
ATOM 3564 C CA . PRO A 1 456 ? -16.645 -4.002 42.654 1.00 90.31 456 PRO A CA 1
ATOM 3565 C C . PRO A 1 456 ? -16.035 -4.853 41.529 1.00 90.31 456 PRO A C 1
ATOM 3567 O O . PRO A 1 456 ? -16.365 -6.035 41.431 1.00 90.31 456 PRO A O 1
ATOM 3570 N N . LEU A 1 457 ? -15.172 -4.291 40.671 1.00 83.94 457 LEU A N 1
ATOM 3571 C CA . LEU A 1 457 ? -14.668 -4.998 39.484 1.00 83.94 457 LEU A CA 1
ATOM 3572 C C . LEU A 1 457 ? -13.251 -5.565 39.646 1.00 83.94 457 LEU A C 1
ATOM 3574 O O . LEU A 1 457 ? -12.898 -6.501 38.924 1.00 83.94 457 LEU A O 1
ATOM 3578 N N . GLY A 1 458 ? -12.431 -5.048 40.562 1.00 87.81 458 GLY A N 1
ATOM 3579 C CA . GLY A 1 458 ? -11.024 -5.440 40.684 1.00 87.81 458 GLY A CA 1
ATOM 3580 C C . GLY A 1 458 ? -10.286 -5.244 39.357 1.00 87.81 458 GLY A C 1
ATOM 3581 O O . GLY A 1 458 ? -10.294 -4.152 38.808 1.00 87.81 458 GLY A O 1
ATOM 3582 N N . GLU A 1 459 ? -9.701 -6.298 38.787 1.00 79.19 459 GLU A N 1
ATOM 3583 C CA . GLU A 1 459 ? -9.006 -6.259 37.483 1.00 79.19 459 GLU A CA 1
ATOM 3584 C C . GLU A 1 459 ? -9.919 -6.559 36.272 1.00 79.19 459 GLU A C 1
ATOM 3586 O O . GLU A 1 459 ? -9.449 -6.892 35.184 1.00 79.19 459 GLU A O 1
ATOM 3591 N N . LYS A 1 460 ? -11.246 -6.484 36.433 1.00 76.12 460 LYS A N 1
ATOM 3592 C CA . LYS A 1 460 ? -12.215 -6.824 35.375 1.00 76.12 460 LYS A CA 1
ATOM 3593 C C . LYS A 1 460 ? -12.786 -5.590 34.675 1.00 76.12 460 LYS A C 1
ATOM 3595 O O . LYS A 1 460 ? -12.634 -4.452 35.118 1.00 76.12 460 LYS A O 1
ATOM 3600 N N . SER A 1 461 ? -13.478 -5.822 33.558 1.00 79.19 461 SER A N 1
ATOM 3601 C CA . SER A 1 461 ? -14.235 -4.794 32.831 1.00 79.19 461 SER A CA 1
ATOM 3602 C C . SER A 1 461 ? -15.658 -5.270 32.543 1.00 79.19 461 SER A C 1
ATOM 3604 O O . SER A 1 461 ? -15.883 -6.108 31.662 1.00 79.19 461 SER A O 1
ATOM 3606 N N . GLU A 1 462 ? -16.621 -4.727 33.282 1.00 79.88 462 GLU A N 1
ATOM 3607 C CA . GLU A 1 462 ? -18.043 -5.079 33.230 1.00 79.88 462 GLU A CA 1
ATOM 3608 C C . GLU A 1 462 ? -18.905 -3.827 33.458 1.00 79.88 462 GLU A C 1
ATOM 3610 O O . GLU A 1 462 ? -18.402 -2.774 33.850 1.00 79.88 462 GLU A O 1
ATOM 3615 N N . ALA A 1 463 ? -20.200 -3.906 33.151 1.00 86.81 463 ALA A N 1
ATOM 3616 C CA . ALA A 1 463 ? -21.123 -2.807 33.427 1.00 86.81 463 ALA A CA 1
ATOM 3617 C C . ALA A 1 463 ? -21.409 -2.718 34.934 1.00 86.81 463 ALA A C 1
ATOM 3619 O O . ALA A 1 463 ? -21.599 -3.745 35.586 1.00 86.81 463 ALA A O 1
ATOM 3620 N N . LEU A 1 464 ? -21.465 -1.500 35.477 1.00 87.50 464 LEU A N 1
ATOM 3621 C CA . LEU A 1 464 ? -21.921 -1.266 36.849 1.00 87.50 464 LEU A CA 1
ATOM 3622 C C . LEU A 1 464 ? -23.448 -1.179 36.896 1.00 87.50 464 LEU A C 1
ATOM 3624 O O . LEU A 1 464 ? -24.079 -0.759 35.924 1.00 87.50 464 LEU A O 1
ATOM 3628 N N . SER A 1 465 ? -24.044 -1.561 38.029 1.00 89.75 465 SER A N 1
ATOM 3629 C CA . SER A 1 465 ? -25.491 -1.436 38.197 1.00 89.75 465 SER A CA 1
ATOM 3630 C C . SER A 1 465 ? -25.916 0.036 38.325 1.00 89.75 465 SER A C 1
ATOM 3632 O O . SER A 1 465 ? -25.182 0.844 38.908 1.00 89.75 465 SER A O 1
ATOM 3634 N N . PRO A 1 466 ? -27.109 0.403 37.820 1.00 87.69 466 PRO A N 1
ATOM 3635 C CA . PRO A 1 466 ? -27.641 1.759 37.946 1.00 87.69 466 PRO A CA 1
ATOM 3636 C C . PRO A 1 466 ? -27.720 2.237 39.400 1.00 87.69 466 PRO A C 1
ATOM 3638 O O . PRO A 1 466 ? -27.375 3.380 39.692 1.00 87.69 466 PRO A O 1
ATOM 3641 N N . GLU A 1 467 ? -28.135 1.360 40.317 1.00 87.56 467 GLU A N 1
ATOM 3642 C CA . GLU A 1 467 ? -28.299 1.674 41.738 1.00 87.56 467 GLU A CA 1
ATOM 3643 C C . GLU A 1 467 ? -26.958 1.997 42.397 1.00 87.56 467 GLU A C 1
ATOM 3645 O O . GLU A 1 467 ? -26.867 2.961 43.151 1.00 87.56 467 GLU A O 1
ATOM 3650 N N . TYR A 1 468 ? -25.903 1.243 42.066 1.00 91.88 468 TYR A N 1
ATOM 3651 C CA . TYR A 1 468 ? -24.559 1.493 42.587 1.00 91.88 468 TYR A CA 1
ATOM 3652 C C . TYR A 1 468 ? -24.029 2.860 42.139 1.00 91.88 468 TYR A C 1
ATOM 3654 O O . TYR A 1 468 ? -23.427 3.580 42.933 1.00 91.88 468 TYR A O 1
ATOM 3662 N N . LEU A 1 469 ? -24.279 3.242 40.882 1.00 89.94 469 LEU A N 1
ATOM 3663 C CA . LEU A 1 469 ? -23.850 4.537 40.342 1.00 89.94 469 LEU A CA 1
ATOM 3664 C C . LEU A 1 469 ? -24.562 5.719 41.001 1.00 89.94 469 LEU A C 1
ATOM 3666 O O . LEU A 1 469 ? -23.939 6.751 41.237 1.00 89.94 469 LEU A O 1
ATOM 3670 N N . VAL A 1 470 ? -25.853 5.570 41.299 1.00 90.19 470 VAL A N 1
ATOM 3671 C CA . VAL A 1 470 ? -26.634 6.606 41.984 1.00 90.19 470 VAL A CA 1
ATOM 3672 C C . VAL A 1 470 ? -26.227 6.726 43.456 1.00 90.19 470 VAL A C 1
ATOM 3674 O O . VAL A 1 470 ? -26.109 7.846 43.943 1.00 90.19 470 VAL A O 1
ATOM 3677 N N . ASP A 1 471 ? -25.973 5.605 44.139 1.00 92.31 471 ASP A N 1
ATOM 3678 C CA . ASP A 1 471 ? -25.571 5.577 45.555 1.00 92.31 471 ASP A CA 1
ATOM 3679 C C . ASP A 1 471 ? -24.169 6.169 45.780 1.00 92.31 471 ASP A C 1
ATOM 3681 O O . ASP A 1 471 ? -23.957 6.930 46.719 1.00 92.31 471 ASP A O 1
ATOM 3685 N N . ASN A 1 472 ? -23.225 5.888 44.873 1.00 92.81 472 ASN A N 1
ATOM 3686 C CA . ASN A 1 472 ? -21.856 6.409 44.964 1.00 92.81 472 ASN A CA 1
ATOM 3687 C C . ASN A 1 472 ? -21.693 7.831 44.394 1.00 92.81 472 ASN A C 1
ATOM 3689 O O . ASN A 1 472 ? -20.678 8.454 44.671 1.00 92.81 472 ASN A O 1
ATOM 3693 N N . SER A 1 473 ? -22.657 8.338 43.610 1.00 92.81 473 SER A N 1
ATOM 3694 C CA . SER A 1 473 ? -22.724 9.718 43.080 1.00 92.81 473 SER A CA 1
ATOM 3695 C C . SER A 1 473 ? -21.362 10.318 42.657 1.00 92.81 473 SER A C 1
ATOM 3697 O O . SER A 1 473 ? -20.851 11.209 43.334 1.00 92.81 473 SER A O 1
ATOM 3699 N N . PRO A 1 474 ? -20.754 9.874 41.536 1.00 94.94 474 PRO A N 1
ATOM 3700 C CA . PRO A 1 474 ? -19.433 10.355 41.123 1.00 94.94 474 PRO A CA 1
ATOM 3701 C C . PRO A 1 474 ? -19.394 11.874 40.885 1.00 94.94 474 PRO A C 1
ATOM 3703 O O . PRO A 1 474 ? -20.349 12.465 40.369 1.00 94.94 474 PRO A O 1
ATOM 3706 N N . ASP A 1 475 ? -18.240 12.484 41.168 1.00 94.31 475 ASP A N 1
ATOM 3707 C CA . ASP A 1 475 ? -17.933 13.893 40.889 1.00 94.31 475 ASP A CA 1
ATOM 3708 C C . ASP A 1 475 ? -17.738 14.170 39.392 1.00 94.31 475 ASP A C 1
ATOM 3710 O O . ASP A 1 475 ? -17.964 15.292 38.924 1.00 94.31 475 ASP A O 1
ATOM 3714 N N . ILE A 1 476 ? -17.258 13.165 38.649 1.00 94.62 476 ILE A N 1
ATOM 3715 C CA . ILE A 1 476 ? -16.958 13.246 37.217 1.00 94.62 476 ILE A CA 1
ATOM 3716 C C . ILE A 1 476 ? -17.479 11.997 36.506 1.00 94.62 476 ILE A C 1
ATOM 3718 O O . ILE A 1 476 ? -17.210 10.870 36.921 1.00 94.62 476 ILE A O 1
ATOM 3722 N N . ILE A 1 477 ? -18.168 12.198 35.383 1.00 94.19 477 ILE A N 1
ATOM 3723 C CA . ILE A 1 477 ? -18.550 11.122 34.462 1.00 94.19 477 ILE A CA 1
ATOM 3724 C C . ILE A 1 477 ? -17.794 11.313 33.150 1.00 94.19 477 ILE A C 1
ATOM 3726 O O . ILE A 1 477 ? -17.877 12.380 32.545 1.00 94.19 477 ILE A O 1
ATOM 3730 N N . ILE A 1 478 ? -17.099 10.265 32.711 1.00 93.31 478 ILE A N 1
ATOM 3731 C CA . ILE A 1 478 ? -16.397 10.201 31.430 1.00 93.31 478 ILE A CA 1
ATOM 3732 C C . ILE A 1 478 ? -17.080 9.154 30.555 1.00 93.31 478 ILE A C 1
ATOM 3734 O O . ILE A 1 478 ? -17.030 7.954 30.845 1.00 93.31 478 ILE A O 1
ATOM 3738 N N . LEU A 1 479 ? -17.698 9.587 29.460 1.00 90.94 479 LEU A N 1
ATOM 3739 C CA . LEU A 1 479 ? -18.295 8.675 28.492 1.00 90.94 479 LEU A CA 1
ATOM 3740 C C . LEU A 1 479 ? -17.370 8.520 27.286 1.00 90.94 479 LEU A C 1
ATOM 3742 O O . LEU A 1 479 ? -17.151 9.430 26.494 1.00 90.94 479 LEU A O 1
ATOM 3746 N N . THR A 1 480 ? -16.834 7.317 27.120 1.00 87.56 480 THR A N 1
ATOM 3747 C CA . THR A 1 480 ? -16.017 6.961 25.960 1.00 87.56 480 THR A CA 1
ATOM 3748 C C . THR A 1 480 ? -16.890 6.391 24.850 1.00 87.56 480 THR A C 1
ATOM 3750 O O . THR A 1 480 ? -17.859 5.666 25.090 1.00 87.56 480 THR A O 1
ATOM 3753 N N . GLY A 1 481 ? -16.542 6.732 23.612 1.00 82.31 481 GLY A N 1
ATOM 3754 C CA . GLY A 1 481 ? -17.376 6.507 22.439 1.00 82.31 481 GLY A CA 1
ATOM 3755 C C . GLY A 1 481 ? -16.571 6.094 21.208 1.00 82.31 481 GLY A C 1
ATOM 3756 O O . GLY A 1 481 ? -15.380 6.392 21.104 1.00 82.31 481 GLY A O 1
ATOM 3757 N N . ARG A 1 482 ? -17.231 5.488 20.222 1.00 81.69 482 ARG A N 1
ATOM 3758 C CA . ARG A 1 482 ? -16.773 5.454 18.824 1.00 81.69 482 ARG A CA 1
ATOM 3759 C C . ARG A 1 482 ? -17.980 5.454 17.888 1.00 81.69 482 ARG A C 1
ATOM 3761 O O . ARG A 1 482 ? -19.123 5.377 18.318 1.00 81.69 482 ARG A O 1
ATOM 3768 N N . HIS A 1 483 ? -17.755 5.487 16.584 1.00 74.81 483 HIS A N 1
ATOM 3769 C CA . HIS A 1 483 ? -18.844 5.401 15.615 1.00 74.81 483 HIS A CA 1
ATOM 3770 C C . HIS A 1 483 ? -19.319 3.943 15.417 1.00 74.81 483 HIS A C 1
ATOM 3772 O O . HIS A 1 483 ? -19.018 3.307 14.410 1.00 74.81 483 HIS A O 1
ATOM 3778 N N . TRP A 1 484 ? -20.010 3.375 16.414 1.00 72.75 484 TRP A N 1
ATOM 3779 C CA . TRP A 1 484 ? -20.551 2.008 16.359 1.00 72.75 484 TRP A CA 1
ATOM 3780 C C . TRP A 1 484 ? -21.727 1.877 15.381 1.00 72.75 484 TRP A C 1
ATOM 3782 O O . TRP A 1 484 ? -22.424 2.839 15.090 1.00 72.75 484 TRP A O 1
ATOM 3792 N N . SER A 1 485 ? -22.026 0.674 14.896 1.00 73.06 485 SER A N 1
ATOM 3793 C CA . SER A 1 485 ? -23.273 0.433 14.152 1.00 73.06 485 SER A CA 1
ATOM 3794 C C . SER A 1 485 ? -24.513 0.385 15.057 1.00 73.06 485 SER A C 1
ATOM 3796 O O . SER A 1 485 ? -25.626 0.526 14.559 1.00 73.06 485 SER A O 1
ATOM 3798 N N . THR A 1 486 ? -24.335 0.225 16.374 1.00 73.56 486 THR A N 1
ATOM 3799 C CA . THR A 1 486 ? -25.418 0.159 17.362 1.00 73.56 486 THR A CA 1
ATOM 3800 C C . THR A 1 486 ? -26.240 1.459 17.380 1.00 73.56 486 THR A C 1
ATOM 3802 O O . THR A 1 486 ? -25.674 2.547 17.543 1.00 73.56 486 THR A O 1
ATOM 3805 N N . PRO A 1 487 ? -27.574 1.395 17.224 1.00 75.88 487 PRO A N 1
ATOM 3806 C CA . PRO A 1 487 ? -28.434 2.565 17.381 1.00 75.88 487 PRO A CA 1
ATOM 3807 C C . PRO A 1 487 ? -28.344 3.149 18.798 1.00 75.88 487 PRO A C 1
ATOM 3809 O O . PRO A 1 487 ? -28.305 2.410 19.777 1.00 75.88 487 PRO A O 1
ATOM 3812 N N . GLY A 1 488 ? -28.299 4.479 18.909 1.00 82.38 488 GLY A N 1
ATOM 3813 C CA . GLY A 1 488 ? -28.287 5.186 20.198 1.00 82.38 488 GLY A CA 1
ATOM 3814 C C . GLY A 1 488 ? -26.961 5.173 20.969 1.00 82.38 488 GLY A C 1
ATOM 3815 O O . GLY A 1 488 ? -26.874 5.846 21.987 1.00 82.38 488 GLY A O 1
ATOM 3816 N N . SER A 1 489 ? -25.929 4.456 20.509 1.00 87.62 489 SER A N 1
ATOM 3817 C CA . SER A 1 489 ? -24.596 4.499 21.128 1.00 87.62 489 SER A CA 1
ATOM 3818 C C . SER A 1 489 ? -23.963 5.885 21.026 1.00 87.62 489 SER A C 1
ATOM 3820 O O . SER A 1 489 ? -24.163 6.568 20.014 1.00 87.62 489 SER A O 1
ATOM 3822 N N . LEU A 1 490 ? -23.109 6.241 21.984 1.00 86.44 490 LEU A N 1
ATOM 3823 C CA . LEU A 1 490 ? -22.388 7.510 21.971 1.00 86.44 490 LEU A CA 1
ATOM 3824 C C . LEU A 1 490 ? -21.479 7.609 20.743 1.00 86.44 490 LEU A C 1
ATOM 3826 O O . LEU A 1 490 ? -20.523 6.847 20.578 1.00 86.44 490 LEU A O 1
ATOM 3830 N N . ARG A 1 491 ? -21.764 8.572 19.869 1.00 84.44 491 ARG A N 1
ATOM 3831 C CA . ARG A 1 491 ? -20.968 8.808 18.671 1.00 84.44 491 ARG A CA 1
ATOM 3832 C C . ARG A 1 491 ? -19.764 9.644 19.081 1.00 84.44 491 ARG A C 1
ATOM 3834 O O . ARG A 1 491 ? -19.898 10.786 19.498 1.00 84.44 491 ARG A O 1
ATOM 3841 N N . LEU A 1 492 ? -18.577 9.062 18.984 1.00 78.25 492 LEU A N 1
ATOM 3842 C CA . LEU A 1 492 ? -17.310 9.775 19.134 1.00 78.25 492 LEU A CA 1
ATOM 3843 C C . LEU A 1 492 ? -16.305 9.263 18.098 1.00 78.25 492 LEU A C 1
ATOM 3845 O O . LEU A 1 492 ? -16.540 8.288 17.377 1.00 78.25 492 LEU A O 1
ATOM 3849 N N . GLY A 1 493 ? -15.160 9.929 18.023 1.00 64.50 493 GLY A N 1
ATOM 3850 C CA . GLY A 1 493 ? -14.083 9.583 17.105 1.00 64.50 493 GLY A CA 1
ATOM 3851 C C . GLY A 1 493 ? -14.146 10.349 15.788 1.00 64.50 493 GLY A C 1
ATOM 3852 O O . GLY A 1 493 ? -14.940 11.266 15.603 1.00 64.50 493 GLY A O 1
ATOM 3853 N N . TYR A 1 494 ? -13.268 9.964 14.864 1.00 54.97 494 TYR A N 1
ATOM 3854 C CA . TYR A 1 494 ? -12.843 10.803 13.739 1.00 54.97 494 TYR A CA 1
ATOM 3855 C C . TYR A 1 494 ? -13.905 11.147 12.694 1.00 54.97 494 TYR A C 1
ATOM 3857 O O . TYR A 1 494 ? -13.583 11.950 11.834 1.00 54.97 494 TYR A O 1
ATOM 3865 N N . VAL A 1 495 ? -15.082 10.511 12.740 1.00 68.25 495 VAL A N 1
ATOM 3866 C CA . VAL A 1 495 ? -16.214 10.675 11.800 1.00 68.25 495 VAL A CA 1
ATOM 3867 C C . VAL A 1 495 ? -17.421 11.394 12.422 1.00 68.25 495 VAL A C 1
ATOM 3869 O O . VAL A 1 495 ? -18.454 11.544 11.784 1.00 68.25 495 VAL A O 1
ATOM 3872 N N . THR A 1 496 ? -17.333 11.772 13.702 1.00 71.69 496 THR A N 1
ATOM 3873 C CA . THR A 1 496 ? -18.459 12.357 14.443 1.00 71.69 496 THR A CA 1
ATOM 3874 C C . THR A 1 496 ? -18.199 13.838 14.687 1.00 71.69 496 THR A C 1
ATOM 3876 O O . THR A 1 496 ? -17.165 14.206 15.247 1.00 71.69 496 THR A O 1
ATOM 3879 N N . SER A 1 497 ? -19.132 14.703 14.285 1.00 81.69 497 SER A N 1
ATOM 3880 C CA . SER A 1 497 ? -19.017 16.142 14.566 1.00 81.69 497 SER A CA 1
ATOM 3881 C C . SER A 1 497 ? -19.167 16.437 16.071 1.00 81.69 497 SER A C 1
ATOM 3883 O O . SER A 1 497 ? -19.849 15.684 16.763 1.00 81.69 497 SER A O 1
ATOM 3885 N N . PRO A 1 498 ? -18.604 17.537 16.613 1.00 83.12 498 PRO A N 1
ATOM 3886 C CA . PRO A 1 498 ? -18.804 17.899 18.021 1.00 83.12 498 PRO A CA 1
ATOM 3887 C C . PRO A 1 498 ? -20.278 18.036 18.424 1.00 83.12 498 PRO A C 1
ATOM 3889 O O . PRO A 1 498 ? -20.637 17.718 19.555 1.00 83.12 498 PRO A O 1
ATOM 3892 N N . ASP A 1 499 ? -21.140 18.477 17.508 1.00 85.31 499 ASP A N 1
ATOM 3893 C CA . ASP A 1 499 ? -22.575 18.619 17.768 1.00 85.31 499 ASP A CA 1
ATOM 3894 C C . ASP A 1 499 ? -23.295 17.266 17.743 1.00 85.31 499 ASP A C 1
ATOM 3896 O O . ASP A 1 499 ? -24.173 17.015 18.566 1.00 85.31 499 ASP A O 1
ATOM 3900 N N . GLU A 1 500 ? -22.884 16.347 16.867 1.00 82.38 500 GLU A N 1
ATOM 3901 C CA . GLU A 1 500 ? -23.353 14.955 16.869 1.00 82.38 500 GLU A CA 1
ATOM 3902 C C . GLU A 1 500 ? -22.864 14.193 18.113 1.00 82.38 500 GLU A C 1
ATOM 3904 O O . GLU A 1 500 ? -23.614 13.431 18.718 1.00 82.38 500 GLU A O 1
ATOM 3909 N N . ALA A 1 501 ? -21.634 14.447 18.560 1.00 85.62 501 ALA A N 1
ATOM 3910 C CA . ALA A 1 501 ? -21.103 13.901 19.804 1.00 85.62 501 ALA A CA 1
ATOM 3911 C C . ALA A 1 501 ? -21.912 14.389 21.011 1.00 85.62 501 ALA A C 1
ATOM 3913 O O . ALA A 1 501 ? -22.403 13.579 21.792 1.00 85.62 501 ALA A O 1
ATOM 3914 N N . ARG A 1 502 ? -22.143 15.705 21.125 1.00 86.81 502 ARG A N 1
ATOM 3915 C CA . ARG A 1 502 ? -22.970 16.272 22.202 1.00 86.81 502 ARG A CA 1
ATOM 3916 C C . ARG A 1 502 ? -24.406 15.759 22.155 1.00 86.81 502 ARG A C 1
ATOM 3918 O O . ARG A 1 502 ? -24.917 15.307 23.173 1.00 86.81 502 ARG A O 1
ATOM 3925 N N . SER A 1 503 ? -25.042 15.777 20.985 1.00 87.62 503 SER A N 1
ATOM 3926 C CA . SER A 1 503 ? -26.434 15.327 20.838 1.00 87.62 503 SER A CA 1
ATOM 3927 C C . SER A 1 503 ? -26.607 13.822 21.049 1.00 87.62 503 SER A C 1
ATOM 3929 O O . SER A 1 503 ? -27.640 13.410 21.566 1.00 87.62 503 SER A O 1
ATOM 3931 N N . SER A 1 504 ? -25.610 12.996 20.716 1.00 89.06 504 SER A N 1
ATOM 3932 C CA . SER A 1 504 ? -25.627 11.563 21.041 1.00 89.06 504 SER A CA 1
ATOM 3933 C C . SER A 1 504 ? -25.264 11.267 22.498 1.00 89.06 504 SER A C 1
ATOM 3935 O O . SER A 1 504 ? -25.656 10.220 23.001 1.00 89.06 504 SER A O 1
ATOM 3937 N N . MET A 1 505 ? -24.585 12.184 23.195 1.00 89.44 505 MET A N 1
ATOM 3938 C CA . MET A 1 505 ? -24.309 12.101 24.633 1.00 89.44 505 MET A CA 1
ATOM 3939 C C . MET A 1 505 ? -25.496 12.543 25.499 1.00 89.44 505 MET A C 1
ATOM 3941 O O . MET A 1 505 ? -25.724 11.972 26.563 1.00 89.44 505 MET A O 1
ATOM 3945 N N . GLU A 1 506 ? -26.276 13.532 25.051 1.00 88.38 506 GLU A N 1
ATOM 3946 C CA . GLU A 1 506 ? -27.423 14.083 25.792 1.00 88.38 506 GLU A CA 1
ATOM 3947 C C . GLU A 1 506 ? -28.396 13.023 26.353 1.00 88.38 506 GLU A C 1
ATOM 3949 O O . GLU A 1 506 ? -28.817 13.158 27.505 1.00 88.38 506 GLU A O 1
ATOM 3954 N N . PRO A 1 507 ? -28.760 11.958 25.614 1.00 90.38 507 PRO A N 1
ATOM 3955 C CA . PRO A 1 507 ? -29.619 10.905 26.143 1.00 90.38 507 PRO A CA 1
ATOM 3956 C C . PRO A 1 507 ? -29.005 10.131 27.318 1.00 90.38 507 PRO A C 1
ATOM 3958 O O . PRO A 1 507 ? -29.736 9.735 28.221 1.00 90.38 507 PRO A O 1
ATOM 3961 N N . PHE A 1 508 ? -27.679 9.947 27.350 1.00 89.19 508 PHE A N 1
ATOM 3962 C CA . PHE A 1 508 ? -26.989 9.213 28.420 1.00 89.19 508 PHE A CA 1
ATOM 3963 C C . PHE A 1 508 ? -27.066 9.961 29.748 1.00 89.19 508 PHE A C 1
ATOM 3965 O O . PHE A 1 508 ? -27.348 9.371 30.785 1.00 89.19 508 PHE A O 1
ATOM 3972 N N . ILE A 1 509 ? -26.887 11.282 29.713 1.00 87.56 509 ILE A N 1
ATOM 3973 C CA . ILE A 1 509 ? -26.931 12.117 30.920 1.00 87.56 509 ILE A CA 1
ATOM 3974 C C . ILE A 1 509 ? -28.357 12.345 31.445 1.00 87.56 509 ILE A C 1
ATOM 3976 O O . ILE A 1 509 ? -28.531 12.833 32.559 1.00 87.56 509 ILE A O 1
ATOM 3980 N N . ARG A 1 510 ? -29.380 11.980 30.658 1.00 88.31 510 ARG A N 1
ATOM 3981 C CA . ARG A 1 510 ? -30.804 12.013 31.037 1.00 88.31 510 ARG A CA 1
ATOM 3982 C C . ARG A 1 510 ? -31.341 10.650 31.481 1.00 88.31 510 ARG A C 1
ATOM 3984 O O . ARG A 1 510 ? -32.554 10.505 31.633 1.00 88.31 510 ARG A O 1
ATOM 3991 N N . ARG A 1 511 ? -30.465 9.662 31.691 1.00 89.75 511 ARG A N 1
ATOM 3992 C CA . ARG A 1 511 ? -30.848 8.354 32.232 1.00 89.75 511 ARG A CA 1
ATOM 3993 C C . ARG A 1 511 ? -31.620 8.511 33.553 1.00 89.75 511 ARG A C 1
ATOM 3995 O O . ARG A 1 511 ? -31.328 9.424 34.334 1.00 89.75 511 ARG A O 1
ATOM 4002 N N . PRO A 1 512 ? -32.597 7.634 33.834 1.00 86.75 512 PRO A N 1
ATOM 4003 C CA . PRO A 1 512 ? -33.320 7.659 35.101 1.00 86.75 512 PRO A CA 1
ATOM 4004 C C . PRO A 1 512 ? -32.362 7.662 36.303 1.00 86.75 512 PRO A C 1
ATOM 4006 O O . PRO A 1 512 ? -31.408 6.891 36.346 1.00 86.75 512 PRO A O 1
ATOM 4009 N N . GLY A 1 513 ? -32.593 8.563 37.263 1.00 85.19 513 GLY A N 1
ATOM 4010 C CA . GLY A 1 513 ? -31.757 8.723 38.460 1.00 85.19 513 GLY A CA 1
ATOM 4011 C C . GLY A 1 513 ? -30.487 9.561 38.268 1.00 85.19 513 GLY A C 1
ATOM 4012 O O . GLY A 1 513 ? -29.939 10.057 39.242 1.00 85.19 513 GLY A O 1
ATOM 4013 N N . TRP A 1 514 ? -30.030 9.826 37.040 1.00 89.56 514 TRP A N 1
ATOM 4014 C CA . TRP A 1 514 ? -28.791 10.593 36.831 1.00 89.56 514 TRP A CA 1
ATOM 4015 C C . TRP A 1 514 ? -28.911 12.067 37.228 1.00 89.56 514 TRP A C 1
ATOM 4017 O O . TRP A 1 514 ? -27.914 12.705 37.548 1.00 89.56 514 TRP A O 1
ATOM 4027 N N . ASN A 1 515 ? -30.129 12.602 37.302 1.00 88.56 515 ASN A N 1
ATOM 4028 C CA . ASN A 1 515 ? -30.391 13.937 37.839 1.00 88.56 515 ASN A CA 1
ATOM 4029 C C . ASN A 1 515 ? -30.035 14.082 39.334 1.00 88.56 515 ASN A C 1
ATOM 4031 O O . ASN A 1 515 ? -29.942 15.210 39.822 1.00 88.56 515 ASN A O 1
ATOM 4035 N N . THR A 1 516 ? -29.839 12.979 40.068 1.00 89.75 516 THR A N 1
ATOM 4036 C CA . THR A 1 516 ? -29.374 13.012 41.461 1.00 89.75 516 THR A CA 1
ATOM 4037 C C . THR A 1 516 ? -27.857 12.889 41.596 1.00 89.75 516 THR A C 1
ATOM 4039 O O . THR A 1 516 ? -27.361 13.153 42.687 1.00 89.75 516 THR A O 1
ATOM 4042 N N . ILE A 1 517 ? -27.126 12.570 40.522 1.00 92.44 517 ILE A N 1
ATOM 4043 C CA . ILE A 1 517 ? -25.664 12.408 40.533 1.00 92.44 517 ILE A CA 1
ATOM 4044 C C . ILE A 1 517 ? -24.966 13.773 40.468 1.00 92.44 517 ILE A C 1
ATOM 4046 O O . ILE A 1 517 ? -25.338 14.644 39.674 1.00 92.44 517 ILE A O 1
ATOM 4050 N N . ASP A 1 518 ? -23.925 13.958 41.278 1.00 90.50 518 ASP A N 1
ATOM 4051 C CA . ASP A 1 518 ? -23.238 15.245 41.420 1.00 90.50 518 ASP A CA 1
ATOM 4052 C C . ASP A 1 518 ? -22.505 15.691 40.151 1.00 90.50 518 ASP A C 1
ATOM 4054 O O . ASP A 1 518 ? -22.588 16.870 39.792 1.00 90.50 518 ASP A O 1
ATOM 4058 N N . ALA A 1 519 ? -21.895 14.772 39.395 1.00 91.00 519 ALA A N 1
ATOM 4059 C CA . ALA A 1 519 ? -21.334 15.078 38.077 1.00 91.00 519 ALA A CA 1
ATOM 4060 C C . ALA A 1 519 ? -22.360 15.717 37.125 1.00 91.00 519 ALA A C 1
ATOM 4062 O O . ALA A 1 519 ? -22.035 16.658 36.402 1.00 91.00 519 ALA A O 1
ATOM 4063 N N . VAL A 1 520 ? -23.611 15.245 37.129 1.00 89.44 520 VAL A N 1
ATOM 4064 C CA . VAL A 1 520 ? -24.665 15.757 36.238 1.00 89.44 520 VAL A CA 1
ATOM 4065 C C . VAL A 1 520 ? -25.186 17.105 36.730 1.00 89.44 520 VAL A C 1
ATOM 4067 O O . VAL A 1 520 ? -25.318 18.031 35.934 1.00 89.44 520 VAL A O 1
ATOM 4070 N N . LYS A 1 521 ? -25.413 17.258 38.042 1.00 88.38 521 LYS A N 1
ATOM 4071 C CA . LYS A 1 521 ? -25.832 18.539 38.645 1.00 88.38 521 LYS A CA 1
ATOM 4072 C C . LYS A 1 521 ? -24.820 19.659 38.397 1.00 88.38 521 LYS A C 1
ATOM 4074 O O . LYS A 1 521 ? -25.209 20.802 38.171 1.00 88.38 521 LYS A O 1
ATOM 4079 N N . ASN A 1 522 ? -23.531 19.324 38.434 1.00 88.69 522 ASN A N 1
ATOM 4080 C CA . ASN A 1 522 ? -22.432 20.279 38.315 1.00 88.69 522 ASN A CA 1
ATOM 4081 C C . ASN A 1 522 ? -21.902 20.440 36.879 1.00 88.69 522 ASN A C 1
ATOM 4083 O O . ASN A 1 522 ? -20.907 21.140 36.689 1.00 88.69 522 ASN A O 1
ATOM 4087 N N . ASN A 1 523 ? -22.536 19.814 35.876 1.00 85.50 523 ASN A N 1
ATOM 4088 C CA . ASN A 1 523 ? -22.077 19.788 34.478 1.00 85.50 523 ASN A CA 1
ATOM 4089 C C . ASN A 1 523 ? -20.608 19.329 34.326 1.00 85.50 523 ASN A C 1
ATOM 4091 O O . ASN A 1 523 ? -19.836 19.896 33.553 1.00 85.50 523 ASN A O 1
ATOM 4095 N N . ARG A 1 524 ? -20.210 18.312 35.099 1.00 84.12 524 ARG A N 1
ATOM 4096 C CA . ARG A 1 524 ? -18.906 17.624 35.042 1.00 84.12 524 ARG A CA 1
ATOM 4097 C C . ARG A 1 524 ? -19.032 16.246 34.385 1.00 84.12 524 ARG A C 1
ATOM 4099 O O . ARG A 1 524 ? -18.479 15.250 34.844 1.00 84.12 524 ARG A O 1
ATOM 4106 N N . ASN A 1 525 ? -19.805 16.203 33.312 1.00 75.62 525 ASN A N 1
ATOM 4107 C CA . ASN A 1 525 ? -20.075 15.047 32.473 1.00 75.62 525 ASN A CA 1
ATOM 4108 C C . ASN A 1 525 ? -19.561 15.339 31.055 1.00 75.62 525 ASN A C 1
ATOM 4110 O O . ASN A 1 525 ? -19.909 16.369 30.475 1.00 75.62 525 ASN A O 1
ATOM 4114 N N . GLY A 1 526 ? -18.706 14.472 30.511 1.00 55.78 526 GLY A N 1
ATOM 4115 C CA . GLY A 1 526 ? -18.035 14.729 29.232 1.00 55.78 526 GLY A CA 1
ATOM 4116 C C . GLY A 1 526 ? -17.556 13.499 28.492 1.00 55.78 526 GLY A C 1
ATOM 4117 O O . GLY A 1 526 ? -17.400 12.431 29.130 1.00 55.78 526 GLY A O 1
#